Protein AF-A0A369RL83-F1 (afdb_monomer)

Nearest PDB structures (foldseek):
  8auc-assembly3_A  TM=1.667E-01  e=6.522E+00  Corynebacterium glutamicum ATCC 13032

Radius of gyration: 31.81 Å; Cα contacts (8 Å, |Δi|>4): 328; chains: 1; bounding box: 72×75×107 Å

Foldseek 3Di:
DDDDDDPPDPDPPVVVVVVVVVVVVVVVVLVVVVVVLVVLVVLLVVLVVLVVQLVVLVVQLVVLVVVLVVLVVVVVVDPDDDPVSVVSNVVSVVSNVVSVVSNVVSVVVSVVSQVVCVVVVHHSVVSVVLVVVLVVVLVVVLVVLVVVLVVVVVPDDPPPCPPVVVPVVPPVDPDDRPPPNVSVLVVLLVVLLVLLVVLADDDPVVCRSVVVLVLLCVLVSNFVDRSSLLSLLLSLLSNLPNHPVCSSLSSNLLSVLCVVQVHRSNLSSNLLSLLCSLQVNHSVRSNVLSVLLNVLCVVAVAGSSLLSLLCSLQSNLCVQLLHHSSRSSVQSSVLVRVVDGSVRSNVVVSVVSVCLQVVVVDDPVSQVVCVVVVDHNVRSNVVSVVSNVVSPDDDD

Sequence (396 aa):
MSVLSIKIGAVLDGSFNTVIKGSSSQLTRLGENIRKLDSSLKSVSKFKQLGSDVLTSRRSWKGFEDQVKSLAKQMKAIEKPSKTLKAEFDKAKFSATKAKEAYLKKRDALHSFNEEVRKSGRNIKSLVSDQYKLGSSIEVLKGKYGKLGSAIRSHQSFLASKAHFKSQIIETIGLGLTLAAPIKVAVDFESAMADVKKVVRFDSKKDEANKFAQELKKLSREIPLSAAELAQIAASGGQLGIEKEDLLEFTTIVAKMTTAFDMSAEEAGNAIAKISNVYGIKVDGMENVGNIINHLSDNTAAKAKEMVLTLNRIGGNAKQFGLEIDQASSLASAFISLGKQPEKAATAINNFLSKLQTAREQSPEFHDALDEMGTSIEELEQTIKKKSSRGNIAIP

pLDDT: mean 73.98, std 20.2, range [27.97, 96.06]

Secondary structure (DSSP, 8-state):
--------SSSHHHHHHHHHHHHHHHHHHHHHHHHHHHHHHHHHHHHHHHHHHHHHHHHHHHHHHHHHHHHHHHHHH-SS--HHHHHHHHHHHHHHHHHHHHHHHHHHHHHHHHHHHHHTT--HHHHHHHHHHHHHHHHHHHHHHHHHHHHHTSTT-TTSTTTTHHHHHHHT--SS-SSHHHHHHHHHHHHHHHHHHHHS---TTTTHHHHHHHHHHHHTTTSSS-HHHHHHHHHHHHHTT--TTTHHHHHHHHHHHHHHTT--HHHHHHHHHHHHHHHT--HHHHHHHHHHHHHHHHHSS--HHHHHHHHHHHHHHHHHHT--HHHHHHHHHHHHHTT--HHHHHHHHHHHHHHHHTGGGS-HHHHHHHHHTT--HHHHHHHHHHHHHHH-----

Solvent-accessible surface area (backbone atoms only — not comparable to full-atom values): 21462 Å² 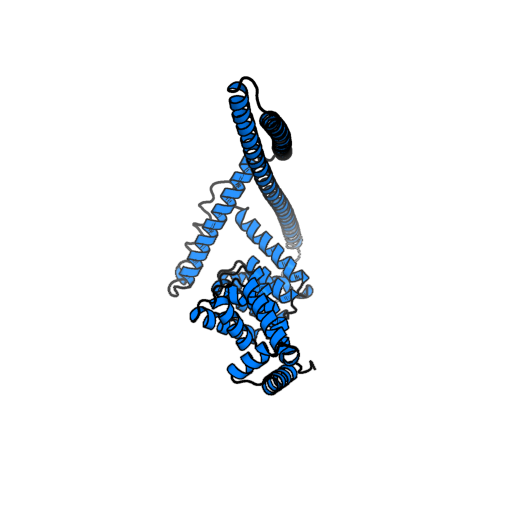total; per-residue (Å²): 137,89,79,90,82,78,91,83,82,83,76,62,69,70,55,49,56,50,52,52,54,50,50,51,53,51,52,51,54,48,54,52,50,50,53,52,48,54,51,46,54,52,51,46,51,54,48,52,51,37,50,49,51,24,55,52,30,45,51,52,17,49,54,29,46,52,50,32,53,52,44,52,52,54,49,72,74,36,98,76,64,51,74,65,61,51,53,51,38,53,51,30,45,52,50,19,52,54,29,42,55,54,20,50,55,36,44,50,51,40,50,52,49,54,50,51,41,42,74,72,77,40,53,70,71,54,51,46,49,52,50,49,53,40,50,51,50,48,49,54,46,50,51,52,50,54,49,46,56,52,50,64,70,55,82,82,67,78,86,74,55,72,71,67,60,69,57,63,71,63,69,79,66,79,83,86,73,91,56,62,55,68,46,51,56,51,50,50,27,52,52,25,44,47,50,24,57,72,45,38,94,60,53,79,93,74,48,41,60,61,52,52,52,50,49,36,52,51,46,34,74,76,43,105,43,53,40,30,43,45,25,36,18,34,21,33,30,22,68,68,66,47,50,79,88,52,32,64,58,43,28,51,53,43,52,52,46,17,65,74,37,76,44,54,41,56,58,33,18,46,39,52,41,49,44,26,60,70,71,70,48,51,68,87,51,46,59,56,54,51,50,54,42,49,54,49,29,77,75,47,79,20,51,42,49,45,39,52,57,15,42,54,68,29,41,65,64,37,40,65,56,34,44,51,75,70,56,44,49,52,54,39,36,55,42,26,47,73,76,36,56,38,70,58,27,24,51,51,49,49,53,50,54,50,48,62,74,42,45,89,80,50,54,70,69,55,52,54,52,34,46,72,72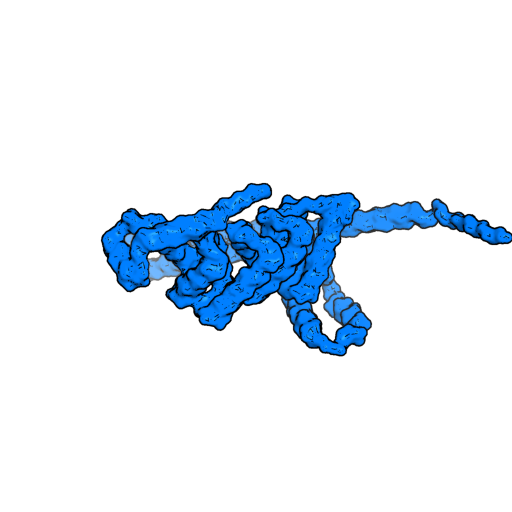,73,42,50,68,69,58,50,49,52,51,38,54,59,33,33,63,66,69,62,70,74,86,129

Structure (mmCIF, N/CA/C/O backbone):
data_AF-A0A369RL83-F1
#
_entry.id   AF-A0A369RL83-F1
#
loop_
_atom_site.group_PDB
_atom_site.id
_atom_site.type_symbol
_atom_site.label_atom_id
_atom_site.label_alt_id
_atom_site.label_comp_id
_atom_site.label_asym_id
_atom_site.label_entity_id
_atom_site.label_seq_id
_atom_site.pdbx_PDB_ins_code
_atom_site.Cartn_x
_atom_site.Cartn_y
_atom_site.Cartn_z
_atom_site.occupancy
_atom_site.B_iso_or_equiv
_atom_site.auth_seq_id
_atom_site.auth_comp_id
_atom_site.auth_asym_id
_atom_site.auth_atom_id
_atom_site.pdbx_PDB_model_num
ATOM 1 N N . MET A 1 1 ? 31.900 8.485 -65.486 1.00 35.78 1 MET A N 1
ATOM 2 C CA . MET A 1 1 ? 31.522 8.076 -64.117 1.00 35.78 1 MET A CA 1
ATOM 3 C C . MET A 1 1 ? 31.038 9.304 -63.366 1.00 35.78 1 MET A C 1
ATOM 5 O O . MET A 1 1 ? 31.722 10.316 -63.387 1.00 35.78 1 MET A O 1
ATOM 9 N N . SER A 1 2 ? 29.823 9.233 -62.825 1.00 37.53 2 SER A N 1
ATOM 10 C CA . SER A 1 2 ? 29.135 10.304 -62.094 1.00 37.53 2 SER A CA 1
ATOM 11 C C . SER A 1 2 ? 29.587 10.335 -60.635 1.00 37.53 2 SER A C 1
ATOM 13 O O . SER A 1 2 ? 29.632 9.277 -60.014 1.00 37.53 2 SER A O 1
ATOM 15 N N . VAL A 1 3 ? 29.849 11.522 -60.078 1.00 32.50 3 VAL A N 1
ATOM 16 C CA . VAL A 1 3 ? 29.743 11.756 -58.630 1.00 32.50 3 VAL A CA 1
ATOM 17 C C . VAL A 1 3 ? 29.111 13.133 -58.410 1.00 32.50 3 VAL A C 1
ATOM 19 O O . VAL A 1 3 ? 29.749 14.166 -58.599 1.00 32.50 3 VAL A O 1
ATOM 22 N N . LEU A 1 4 ? 27.827 13.135 -58.040 1.00 35.44 4 LEU A N 1
ATOM 23 C CA . LEU A 1 4 ? 27.146 14.282 -57.443 1.00 35.44 4 LEU A CA 1
ATOM 24 C C . LEU A 1 4 ? 27.713 14.517 -56.034 1.00 35.44 4 LEU A C 1
ATOM 26 O O . LEU A 1 4 ? 27.542 13.668 -55.161 1.00 35.44 4 LEU A O 1
ATOM 30 N N . SER A 1 5 ? 28.291 15.689 -55.774 1.00 29.77 5 SER A N 1
ATOM 31 C CA . SER A 1 5 ? 28.464 16.223 -54.417 1.00 29.77 5 SER A CA 1
ATOM 32 C C . SER A 1 5 ? 27.497 17.395 -54.221 1.00 29.77 5 SER A C 1
ATOM 34 O O . SER A 1 5 ? 27.667 18.499 -54.737 1.00 29.77 5 SER A O 1
ATOM 36 N N . ILE A 1 6 ? 26.396 17.110 -53.524 1.00 35.88 6 ILE A N 1
ATOM 37 C CA . ILE A 1 6 ? 25.285 18.033 -53.287 1.00 35.88 6 ILE A CA 1
ATOM 38 C C . ILE A 1 6 ? 25.663 19.018 -52.172 1.00 35.88 6 ILE A C 1
ATOM 40 O O . ILE A 1 6 ? 26.000 18.624 -51.057 1.00 35.88 6 ILE A O 1
ATOM 44 N N . LYS A 1 7 ? 25.522 20.316 -52.471 1.00 43.34 7 LYS A N 1
ATOM 45 C CA . LYS A 1 7 ? 25.369 21.407 -51.497 1.00 43.34 7 LYS A CA 1
ATOM 46 C C . LYS A 1 7 ? 24.208 21.097 -50.534 1.00 43.34 7 LYS A C 1
ATOM 48 O O . LYS A 1 7 ? 23.056 21.345 -50.873 1.00 43.34 7 LYS A O 1
ATOM 53 N N . ILE A 1 8 ? 24.499 20.624 -49.323 1.00 36.66 8 ILE A N 1
ATOM 54 C CA . ILE A 1 8 ? 23.548 20.586 -48.193 1.00 36.66 8 ILE A CA 1
ATOM 55 C C . ILE A 1 8 ? 24.246 21.207 -46.979 1.00 36.66 8 ILE A C 1
ATOM 57 O O . ILE A 1 8 ? 24.684 20.510 -46.075 1.00 36.66 8 ILE A O 1
ATOM 61 N N . GLY A 1 9 ? 24.439 22.527 -46.998 1.00 33.44 9 GLY A N 1
ATOM 62 C CA . GLY A 1 9 ? 25.179 23.224 -45.936 1.00 33.44 9 GLY A CA 1
ATOM 63 C C . GLY A 1 9 ? 24.526 24.483 -45.367 1.00 33.44 9 GLY A C 1
ATOM 64 O O . GLY A 1 9 ? 25.026 24.999 -44.382 1.00 33.44 9 GLY A O 1
ATOM 65 N N . ALA A 1 10 ? 23.429 24.997 -45.936 1.00 38.62 10 ALA A N 1
ATOM 66 C CA . ALA A 1 10 ? 22.956 26.348 -45.588 1.00 38.62 10 ALA A CA 1
ATOM 67 C C . ALA A 1 10 ? 21.470 26.471 -45.196 1.00 38.62 10 ALA A C 1
ATOM 69 O O . ALA A 1 10 ? 21.009 27.579 -44.954 1.00 38.62 10 ALA A O 1
ATOM 70 N N . VAL A 1 11 ? 20.705 25.374 -45.104 1.00 37.94 11 VAL A N 1
ATOM 71 C CA . VAL A 1 11 ? 19.249 25.440 -44.813 1.00 37.94 11 VAL A CA 1
ATOM 72 C C . VAL A 1 11 ? 18.876 24.870 -43.433 1.00 37.94 11 VAL A C 1
ATOM 74 O O . VAL A 1 11 ? 17.755 25.058 -42.977 1.00 37.94 11 VAL A O 1
ATOM 77 N N . LEU A 1 12 ? 19.804 24.225 -42.716 1.00 35.81 12 LEU A N 1
ATOM 78 C CA . LEU A 1 12 ? 19.483 23.525 -41.462 1.00 35.81 12 LEU A CA 1
ATOM 79 C C . LEU A 1 12 ? 19.714 24.340 -40.179 1.00 35.81 12 LEU A C 1
ATOM 81 O O . LEU A 1 12 ? 19.121 24.012 -39.154 1.00 35.81 12 LEU A O 1
ATOM 85 N N . ASP A 1 13 ? 20.502 25.416 -40.211 1.00 43.56 13 ASP A N 1
ATOM 86 C CA . ASP A 1 13 ? 20.895 26.117 -38.977 1.00 43.56 13 ASP A CA 1
ATOM 87 C C . ASP A 1 13 ? 19.792 27.060 -38.444 1.00 43.56 13 ASP A C 1
ATOM 89 O O . ASP A 1 13 ? 19.527 27.140 -37.243 1.00 43.56 13 ASP A O 1
ATOM 93 N N . GLY A 1 14 ? 19.033 27.701 -39.344 1.00 38.91 14 GLY A N 1
ATOM 94 C CA . GLY A 1 14 ? 17.908 28.569 -38.969 1.00 38.91 14 GLY A CA 1
ATOM 95 C C . GLY A 1 14 ? 16.671 27.806 -38.472 1.00 38.91 14 GLY A C 1
ATOM 96 O O . GLY A 1 14 ? 16.002 28.234 -37.526 1.00 38.91 14 GLY A O 1
ATOM 97 N N . SER A 1 15 ? 16.365 26.649 -39.069 1.00 44.00 15 SER A N 1
ATOM 98 C CA . SER A 1 15 ? 15.184 25.846 -38.722 1.00 44.00 15 SER A CA 1
ATOM 99 C C . SER A 1 15 ? 15.378 25.051 -37.432 1.00 44.00 15 SER A C 1
ATOM 101 O O . SER A 1 15 ? 14.455 24.958 -36.625 1.00 44.00 15 SER A O 1
ATOM 103 N N . PHE A 1 16 ? 16.581 24.527 -37.187 1.00 35.25 16 PHE A N 1
ATOM 104 C CA . PHE A 1 16 ? 16.875 23.723 -36.000 1.00 35.25 16 PHE A CA 1
ATOM 105 C C . PHE A 1 16 ? 16.877 24.568 -34.716 1.00 35.25 16 PHE A C 1
ATOM 107 O O . PHE A 1 16 ? 16.266 24.189 -33.715 1.00 35.25 16 PHE A O 1
ATOM 114 N N . ASN A 1 17 ? 17.450 25.775 -34.764 1.00 37.59 17 ASN A N 1
ATOM 115 C CA . ASN A 1 17 ? 17.477 26.688 -33.618 1.00 37.59 17 ASN A CA 1
ATOM 116 C C . ASN A 1 17 ? 16.077 27.258 -33.283 1.00 37.59 17 ASN A C 1
ATOM 118 O O . ASN A 1 17 ? 15.745 27.490 -32.119 1.00 37.59 17 ASN A O 1
ATOM 122 N N . THR A 1 18 ? 15.210 27.407 -34.292 1.00 40.69 18 THR A N 1
ATOM 123 C CA . THR A 1 18 ? 13.804 27.825 -34.129 1.00 40.69 18 THR A CA 1
ATOM 124 C C . THR A 1 18 ? 12.935 26.704 -33.547 1.00 40.69 18 THR A C 1
ATOM 126 O O . THR A 1 18 ? 12.109 26.956 -32.670 1.00 40.69 18 THR A O 1
ATOM 129 N N . VAL A 1 19 ? 13.164 25.453 -33.956 1.00 38.16 19 VAL A N 1
ATOM 130 C CA . VAL A 1 19 ? 12.480 24.265 -33.417 1.00 38.16 19 VAL A CA 1
ATOM 131 C C . VAL A 1 19 ? 12.905 23.977 -31.970 1.00 38.16 19 VAL A C 1
ATOM 133 O O . VAL A 1 19 ? 12.051 23.669 -31.13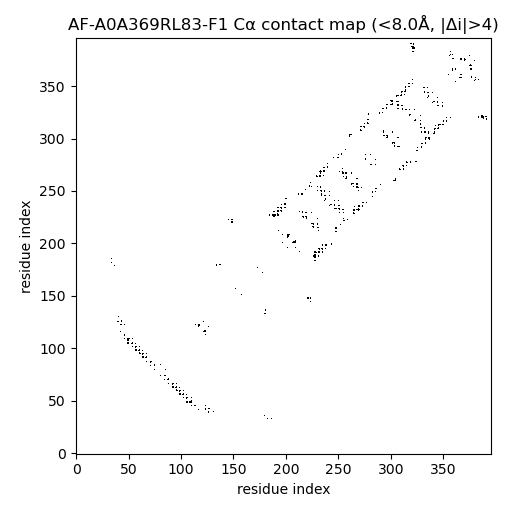5 1.00 38.16 19 VAL A O 1
ATOM 136 N N . ILE A 1 20 ? 14.184 24.162 -31.620 1.00 37.12 20 ILE A N 1
ATOM 137 C CA . ILE A 1 20 ? 14.670 23.993 -30.238 1.00 37.12 20 ILE A CA 1
ATOM 138 C C . ILE A 1 20 ? 14.201 25.131 -29.314 1.00 37.12 20 ILE A C 1
ATOM 140 O O . ILE A 1 20 ? 13.706 24.856 -28.216 1.00 37.12 20 ILE A O 1
ATOM 144 N N . LYS A 1 21 ? 14.249 26.401 -29.748 1.00 42.59 21 LYS A N 1
ATOM 145 C CA . LYS A 1 21 ? 13.663 27.519 -28.977 1.00 42.59 21 LYS A CA 1
ATOM 146 C C . LYS A 1 21 ? 12.140 27.395 -28.840 1.00 42.59 21 LYS A C 1
ATOM 148 O O . LYS A 1 21 ? 11.602 27.647 -27.760 1.00 42.59 21 LYS A O 1
ATOM 153 N N . GLY A 1 22 ? 11.454 26.944 -29.891 1.00 43.69 22 GLY A N 1
ATOM 154 C CA . GLY A 1 22 ? 10.019 26.646 -29.876 1.00 43.69 22 GLY A CA 1
ATOM 155 C C . GLY A 1 22 ? 9.660 25.571 -28.848 1.00 43.69 22 GLY A C 1
ATOM 156 O O . GLY A 1 22 ? 8.784 25.798 -28.013 1.00 43.69 22 GLY A O 1
ATOM 157 N N . SER A 1 23 ? 10.410 24.468 -28.822 1.00 40.44 23 SER A N 1
ATOM 158 C CA . SER A 1 23 ? 10.211 23.352 -27.884 1.00 40.44 23 SER A CA 1
ATOM 159 C C . SER A 1 23 ? 10.499 23.745 -26.427 1.00 40.44 23 SER A C 1
ATOM 161 O O . SER A 1 23 ? 9.725 23.409 -25.533 1.00 40.44 23 SER A O 1
ATOM 163 N N . SER A 1 24 ? 11.550 24.534 -26.170 1.00 40.31 24 SER A N 1
ATOM 164 C CA . SER A 1 24 ? 11.864 25.050 -24.825 1.00 40.31 24 SER A CA 1
ATOM 165 C C . SER A 1 24 ? 10.776 25.994 -24.287 1.00 40.31 24 SER A C 1
ATOM 167 O O . SER A 1 24 ? 10.354 25.889 -23.131 1.00 40.31 24 SER A O 1
ATOM 169 N N . SER A 1 25 ? 10.231 26.866 -25.144 1.00 45.53 25 SER A N 1
ATOM 170 C CA . SER A 1 25 ? 9.123 27.757 -24.769 1.00 45.53 25 SER A CA 1
ATOM 171 C C . SER A 1 25 ? 7.819 26.996 -24.486 1.00 45.53 25 SER A C 1
ATOM 173 O O . SER A 1 25 ? 7.073 27.359 -23.575 1.00 45.53 25 SER A O 1
ATOM 175 N N . GLN A 1 26 ? 7.562 25.902 -25.211 1.00 41.78 26 GLN A N 1
ATOM 176 C CA . GLN A 1 26 ? 6.412 25.023 -24.995 1.00 41.78 26 GLN A CA 1
ATOM 177 C C . GLN A 1 26 ? 6.546 24.210 -23.701 1.00 41.78 26 GLN A C 1
ATOM 179 O O . GLN A 1 26 ? 5.576 24.119 -22.951 1.00 41.78 26 GLN A O 1
ATOM 184 N N . LEU A 1 27 ? 7.740 23.697 -23.390 1.00 39.72 27 LEU A N 1
ATOM 185 C CA . LEU A 1 27 ? 8.032 23.002 -22.129 1.00 39.72 27 LEU A CA 1
ATOM 186 C C . LEU A 1 27 ? 7.967 23.943 -20.918 1.00 39.72 27 LEU A C 1
ATOM 188 O O . LEU A 1 27 ? 7.430 23.576 -19.875 1.00 39.72 27 LEU A O 1
ATOM 192 N N . THR A 1 28 ? 8.439 25.181 -21.066 1.00 48.47 28 THR A N 1
ATOM 193 C CA . THR A 1 28 ? 8.329 26.208 -20.017 1.00 48.47 28 THR A CA 1
ATOM 194 C C . THR A 1 28 ? 6.863 26.552 -19.747 1.00 48.47 28 THR A C 1
ATOM 196 O O . THR A 1 28 ? 6.416 26.505 -18.600 1.00 48.47 28 THR A O 1
ATOM 199 N N . ARG A 1 29 ? 6.070 26.787 -20.804 1.00 47.50 29 ARG A N 1
ATOM 200 C CA . ARG A 1 29 ? 4.615 27.008 -20.698 1.00 47.50 29 ARG A CA 1
ATOM 201 C C . ARG A 1 29 ? 3.888 25.801 -20.098 1.00 47.50 29 ARG A C 1
ATOM 203 O O . ARG A 1 29 ? 2.965 25.973 -19.305 1.00 47.50 29 ARG A O 1
ATOM 210 N N . LEU A 1 30 ? 4.309 24.585 -20.439 1.00 41.41 30 LEU A N 1
ATOM 211 C CA . LEU A 1 30 ? 3.781 23.350 -19.860 1.00 41.41 30 LEU A CA 1
ATOM 212 C C . LEU A 1 30 ? 4.072 23.275 -18.355 1.00 41.41 30 LEU A C 1
ATOM 214 O O . LEU A 1 30 ? 3.148 23.069 -17.571 1.00 41.41 30 LEU A O 1
ATOM 218 N N . GLY A 1 31 ? 5.314 23.530 -17.940 1.00 40.31 31 GLY A N 1
ATOM 219 C CA . GLY A 1 31 ? 5.702 23.570 -16.529 1.00 40.31 31 GLY A CA 1
ATOM 220 C C . GLY A 1 31 ? 4.963 24.651 -15.731 1.00 40.31 31 GLY A C 1
ATOM 221 O O . GLY A 1 31 ? 4.580 24.426 -14.583 1.00 40.31 31 GLY A O 1
ATOM 222 N N . GLU A 1 32 ? 4.707 25.819 -16.321 1.00 53.06 32 GLU A N 1
ATOM 223 C CA . GLU A 1 32 ? 3.869 26.857 -15.705 1.00 53.06 32 GLU A CA 1
ATOM 224 C C . GLU A 1 32 ? 2.411 26.415 -15.543 1.00 53.06 32 GLU A C 1
ATOM 226 O O . GLU A 1 32 ? 1.809 26.640 -14.491 1.00 53.06 32 GLU A O 1
ATOM 231 N N . ASN A 1 33 ? 1.843 25.755 -16.552 1.00 49.44 33 ASN A N 1
ATOM 232 C CA . ASN A 1 33 ? 0.475 25.245 -16.495 1.00 49.44 33 ASN A CA 1
ATOM 233 C C . ASN A 1 33 ? 0.326 24.108 -15.472 1.00 49.44 33 ASN A C 1
ATOM 235 O O . ASN A 1 33 ? -0.674 24.070 -14.755 1.00 49.44 33 ASN A O 1
ATOM 239 N N . ILE A 1 34 ? 1.339 23.248 -15.327 1.00 46.53 34 ILE A N 1
ATOM 240 C CA . ILE A 1 34 ? 1.395 22.207 -14.288 1.00 46.53 34 ILE A CA 1
ATOM 241 C C . ILE A 1 34 ? 1.411 22.839 -12.894 1.00 46.53 34 ILE A C 1
ATOM 243 O O . ILE A 1 34 ? 0.607 22.469 -12.039 1.00 46.53 34 ILE A O 1
ATOM 247 N N . ARG A 1 35 ? 2.259 23.852 -12.670 1.00 57.09 35 ARG A N 1
ATOM 248 C CA . ARG A 1 35 ? 2.299 24.579 -11.388 1.00 57.09 35 ARG A CA 1
ATOM 249 C C . ARG A 1 35 ? 0.969 25.268 -11.073 1.00 57.09 35 ARG A C 1
ATOM 251 O O . ARG A 1 35 ? 0.519 25.247 -9.927 1.00 57.09 35 ARG A O 1
ATOM 258 N N . LYS A 1 36 ? 0.304 25.843 -12.082 1.00 63.50 36 LYS A N 1
ATOM 259 C CA . LYS A 1 36 ? -1.036 26.441 -11.937 1.00 63.50 36 LYS A CA 1
ATOM 260 C C . LYS A 1 36 ? -2.105 25.393 -11.600 1.00 63.50 36 LYS A C 1
ATOM 262 O O . LYS A 1 36 ? -2.986 25.675 -10.782 1.00 63.50 36 LYS A O 1
ATOM 267 N N . LEU A 1 37 ? -2.024 24.195 -12.179 1.00 59.78 37 LEU A N 1
ATOM 268 C CA . LEU A 1 37 ? -2.938 23.086 -11.896 1.00 59.78 37 LEU A CA 1
ATOM 269 C C . LEU A 1 37 ? -2.745 22.530 -10.478 1.00 59.78 37 LEU A C 1
ATOM 271 O O . LEU A 1 37 ? -3.726 22.400 -9.747 1.00 59.78 37 LEU A O 1
ATOM 275 N N . ASP A 1 38 ? -1.503 22.276 -10.060 1.00 58.34 38 ASP A N 1
ATOM 276 C CA . ASP A 1 38 ? -1.177 21.836 -8.695 1.00 58.34 38 ASP A CA 1
ATOM 277 C C . ASP A 1 38 ? -1.657 22.857 -7.649 1.00 58.34 38 ASP A C 1
ATOM 279 O O . ASP A 1 38 ? -2.362 22.513 -6.697 1.00 58.34 38 ASP A O 1
ATOM 283 N N . SER A 1 39 ? -1.381 24.144 -7.887 1.00 71.81 39 SER A N 1
ATOM 284 C CA . SER A 1 39 ? -1.888 25.237 -7.051 1.00 71.81 39 SER A CA 1
ATOM 285 C C . SER A 1 39 ? -3.419 25.227 -6.957 1.00 71.81 39 SER A C 1
ATOM 287 O O . SER A 1 39 ? -3.975 25.366 -5.865 1.00 71.81 39 SER A O 1
ATOM 289 N N . SER A 1 40 ? -4.108 24.995 -8.077 1.00 71.75 40 SER A N 1
ATOM 290 C CA . SER A 1 40 ? -5.572 24.934 -8.132 1.00 71.75 40 SER A CA 1
ATOM 291 C C . SER A 1 40 ? -6.136 23.743 -7.351 1.00 71.75 40 SER A C 1
ATOM 293 O O . SER A 1 40 ? -7.079 23.915 -6.577 1.00 71.75 40 SER A O 1
ATOM 295 N N . LEU A 1 41 ? -5.535 22.554 -7.476 1.00 66.00 41 LEU A N 1
ATOM 296 C CA . LEU A 1 41 ? -5.936 21.359 -6.724 1.00 66.00 41 LEU A CA 1
ATOM 297 C C . LEU A 1 41 ? -5.740 21.544 -5.214 1.00 66.00 41 LEU A C 1
ATOM 299 O O . LEU A 1 41 ? -6.643 21.229 -4.430 1.00 66.00 41 LEU A O 1
ATOM 303 N N . LYS A 1 42 ? -4.606 22.124 -4.804 1.00 75.56 42 LYS A N 1
ATOM 304 C CA . LYS A 1 42 ? -4.336 22.480 -3.403 1.00 75.56 42 LYS A CA 1
ATOM 305 C C . LYS A 1 42 ? -5.349 23.491 -2.873 1.00 75.56 42 LYS A C 1
ATOM 307 O O . LYS A 1 42 ? -5.855 23.319 -1.763 1.00 75.56 42 LYS A O 1
ATOM 312 N N . SER A 1 43 ? -5.703 24.506 -3.669 1.00 80.06 43 SER A N 1
ATOM 313 C CA . SER A 1 43 ? -6.722 25.484 -3.278 1.00 80.06 43 SER A CA 1
ATOM 314 C C . SER A 1 43 ? -8.097 24.846 -3.069 1.00 80.06 43 SER A C 1
ATOM 316 O O . SER A 1 43 ? -8.762 25.145 -2.077 1.00 80.06 43 SER A O 1
ATOM 318 N N . VAL A 1 44 ? -8.513 23.934 -3.953 1.00 78.00 44 VAL A N 1
ATOM 319 C CA . VAL A 1 44 ? -9.800 23.239 -3.809 1.00 78.00 44 VAL A CA 1
ATOM 320 C C . VAL A 1 44 ? -9.807 22.299 -2.601 1.00 78.00 44 VAL A C 1
ATOM 322 O O . VAL A 1 44 ? -10.794 22.266 -1.865 1.00 78.00 44 VAL A O 1
ATOM 325 N N . SER A 1 45 ? -8.714 21.572 -2.355 1.00 73.81 45 SER A N 1
ATOM 326 C CA . SER A 1 45 ? -8.582 20.707 -1.174 1.00 73.81 45 SER A CA 1
ATOM 327 C C . SER A 1 45 ? -8.714 21.507 0.128 1.00 73.81 45 SER A C 1
ATOM 329 O O . SER A 1 45 ? -9.572 21.211 0.964 1.00 73.81 45 SER A O 1
ATOM 331 N N . LYS A 1 46 ? -7.957 22.607 0.248 1.00 82.25 46 LYS A N 1
ATOM 332 C CA . LYS A 1 46 ? -8.014 23.508 1.408 1.00 82.25 46 LYS A CA 1
ATOM 333 C C . LYS A 1 46 ? -9.403 24.132 1.592 1.00 82.25 46 LYS A C 1
ATOM 335 O O . LYS A 1 46 ? -9.884 24.211 2.721 1.00 82.25 46 LYS A O 1
ATOM 340 N N . PHE A 1 47 ? -10.085 24.516 0.506 1.00 85.38 47 PHE A N 1
ATOM 341 C CA . PHE A 1 47 ? -11.470 25.005 0.564 1.00 85.38 47 PHE A CA 1
ATOM 342 C C . PHE A 1 47 ? -12.437 23.952 1.118 1.00 85.38 47 PHE A C 1
ATOM 344 O O . PHE A 1 47 ? -13.224 24.259 2.012 1.00 85.38 47 PHE A O 1
ATOM 351 N N . LYS A 1 48 ? -12.370 22.710 0.617 1.00 79.75 48 LYS A N 1
ATOM 352 C CA . LYS A 1 48 ? -13.222 21.599 1.078 1.00 79.75 48 LYS A CA 1
ATOM 353 C C . LYS A 1 48 ? -12.997 21.301 2.561 1.00 79.75 48 LYS A C 1
ATOM 355 O O . LYS A 1 48 ? -13.968 21.147 3.301 1.00 79.75 48 LYS A O 1
ATOM 360 N N . GLN A 1 49 ? -11.739 21.284 2.999 1.00 81.38 49 GLN A N 1
ATOM 361 C CA . GLN A 1 49 ? -11.382 21.086 4.402 1.00 81.38 49 GLN A CA 1
ATOM 362 C C . GLN A 1 49 ? -11.948 22.202 5.293 1.00 81.38 49 GLN A C 1
ATOM 364 O O . GLN A 1 49 ? -12.672 21.918 6.245 1.00 81.38 49 GLN A O 1
ATOM 369 N N . LEU A 1 50 ? -11.693 23.470 4.953 1.00 80.81 50 LEU A N 1
ATOM 370 C CA . LEU A 1 50 ? -12.211 24.613 5.713 1.00 80.81 50 LEU A CA 1
ATOM 371 C C . LEU A 1 50 ? -13.748 24.645 5.724 1.00 80.81 50 LEU A C 1
ATOM 373 O O . LEU A 1 50 ? -14.348 24.922 6.760 1.00 80.81 50 LEU A O 1
ATOM 377 N N . GLY A 1 51 ? -14.399 24.307 4.608 1.00 82.88 51 GLY A N 1
ATOM 378 C CA . GLY A 1 51 ? -15.853 24.159 4.533 1.00 82.88 51 GLY A CA 1
ATOM 379 C C . GLY A 1 51 ? -16.389 23.079 5.477 1.00 82.88 51 GLY A C 1
ATOM 380 O O . GLY A 1 51 ? -17.348 23.325 6.212 1.00 82.88 51 GLY A O 1
ATOM 381 N N . SER A 1 52 ? -15.746 21.909 5.511 1.00 86.38 52 SER A N 1
ATOM 382 C CA . SER A 1 52 ? -16.097 20.813 6.426 1.00 86.38 52 SER A CA 1
ATOM 383 C C . SER A 1 52 ? -15.939 21.213 7.898 1.00 86.38 52 SER A C 1
ATOM 385 O O . SER A 1 52 ? -16.845 20.985 8.709 1.00 86.38 52 SER A O 1
ATOM 387 N N . ASP A 1 53 ? -14.838 21.887 8.238 1.00 77.75 53 ASP A N 1
ATOM 388 C CA . ASP A 1 53 ? -14.579 22.400 9.587 1.00 77.75 53 ASP A CA 1
ATOM 389 C C . ASP A 1 53 ? -15.651 23.407 10.026 1.00 77.75 53 ASP A C 1
ATOM 391 O O . ASP A 1 53 ? -16.136 23.363 11.162 1.00 77.75 53 ASP A O 1
ATOM 395 N N . VAL A 1 54 ? -16.063 24.305 9.124 1.00 87.31 54 VAL A N 1
ATOM 396 C CA . VAL A 1 54 ? -17.137 25.279 9.370 1.00 87.31 54 VAL A CA 1
ATOM 397 C C . VAL A 1 54 ? -18.469 24.574 9.611 1.00 87.31 54 VAL A C 1
ATOM 399 O O . VAL A 1 54 ? -19.171 24.898 10.568 1.00 87.31 54 VAL A O 1
ATOM 402 N N . LEU A 1 55 ? -18.826 23.587 8.788 1.00 86.31 55 LEU A N 1
ATOM 403 C CA . LEU A 1 55 ? -20.078 22.843 8.952 1.00 86.31 55 LEU A CA 1
ATOM 404 C C . LEU A 1 55 ? -20.104 22.032 10.252 1.00 86.31 55 LEU A C 1
ATOM 406 O O . LEU A 1 55 ? -21.129 21.974 10.934 1.00 86.31 55 LEU A O 1
ATOM 410 N N . THR A 1 56 ? -18.984 21.414 10.614 1.00 84.50 56 THR A N 1
ATOM 411 C CA . THR A 1 56 ? -18.870 20.600 11.830 1.00 84.50 56 THR A CA 1
ATOM 412 C C . THR A 1 56 ? -18.898 21.467 13.087 1.00 84.50 56 THR A C 1
ATOM 414 O O . THR A 1 56 ? -19.684 21.197 13.997 1.00 84.50 56 THR A O 1
ATOM 417 N N . SER A 1 57 ? -18.146 22.569 13.109 1.00 80.25 57 SER A N 1
ATOM 418 C CA . SER A 1 57 ? -18.188 23.536 14.217 1.00 80.25 57 SER A CA 1
ATOM 419 C C . SER A 1 57 ? -19.555 24.215 14.352 1.00 80.25 57 SER A C 1
ATOM 421 O O . SER A 1 57 ? -20.039 24.383 15.470 1.00 80.25 57 SER A O 1
ATOM 423 N N . ARG A 1 58 ? -20.243 24.514 13.239 1.00 90.06 58 ARG A N 1
ATOM 424 C CA . ARG A 1 58 ? -21.620 25.037 13.257 1.00 90.06 58 ARG A CA 1
ATOM 425 C C . ARG A 1 58 ? -22.600 24.056 13.892 1.00 90.06 58 ARG A C 1
ATOM 427 O O . ARG A 1 58 ? -23.438 24.479 14.683 1.00 90.06 58 ARG A O 1
ATOM 434 N N . ARG A 1 59 ? -22.512 22.766 13.544 1.00 87.69 59 ARG A N 1
ATOM 435 C CA . ARG A 1 59 ? -23.351 21.711 14.139 1.00 87.69 59 ARG A CA 1
ATOM 436 C C . ARG A 1 59 ? -23.101 21.581 15.638 1.00 87.69 59 ARG A C 1
ATOM 438 O O . ARG A 1 59 ? -24.059 21.542 16.400 1.00 87.69 59 ARG A O 1
ATOM 445 N N . SER A 1 60 ? -21.834 21.588 16.054 1.00 85.38 60 SER A N 1
ATOM 446 C CA . SER A 1 60 ? -21.465 21.554 17.474 1.00 85.38 60 SER A CA 1
ATOM 447 C C . SER A 1 60 ? -22.024 22.758 18.236 1.00 85.38 60 SER A C 1
ATOM 449 O O . SER A 1 60 ? -22.688 22.582 19.255 1.00 85.38 60 SER A O 1
ATOM 451 N N . TRP A 1 61 ? -21.838 23.972 17.705 1.00 90.25 61 TRP A N 1
ATOM 452 C CA . TRP A 1 61 ? -22.391 25.184 18.306 1.00 90.25 61 TRP A CA 1
ATOM 453 C C . TRP A 1 61 ? -23.917 25.119 18.426 1.00 90.25 61 TRP A C 1
ATOM 455 O O . TRP A 1 61 ? -24.436 25.366 19.511 1.00 90.25 61 TRP A O 1
ATOM 465 N N . LYS A 1 62 ? -24.625 24.723 17.360 1.00 90.50 62 LYS A N 1
ATOM 466 C CA . LYS A 1 62 ? -26.085 24.547 17.388 1.00 90.50 62 LYS A CA 1
ATOM 467 C C . LYS A 1 62 ? -26.533 23.547 18.455 1.00 90.50 62 LYS A C 1
ATOM 469 O O . LYS A 1 62 ? -27.461 23.847 19.192 1.00 90.50 62 LYS A O 1
ATOM 474 N N . GLY A 1 63 ? -25.836 22.418 18.594 1.00 87.31 63 GLY A N 1
ATOM 475 C CA . GLY A 1 63 ? -26.136 21.433 19.635 1.00 87.31 63 GLY A CA 1
ATOM 476 C C . GLY A 1 63 ? -26.056 22.020 21.048 1.00 87.31 63 GLY A C 1
ATOM 477 O O . GLY A 1 63 ? -26.981 21.849 21.840 1.00 87.31 63 GLY A O 1
ATOM 478 N N . PHE A 1 64 ? -24.997 22.774 21.357 1.00 85.88 64 PHE A N 1
ATOM 479 C CA . PHE A 1 64 ? -24.882 23.461 22.650 1.00 85.88 64 PHE A CA 1
ATOM 480 C C . PHE A 1 64 ? -25.906 24.592 22.812 1.00 85.88 64 PHE A C 1
ATOM 482 O O . PHE A 1 64 ? -26.432 24.799 23.902 1.00 85.88 64 PHE A O 1
ATOM 489 N N . GLU A 1 65 ? -26.218 25.322 21.741 1.00 88.25 65 GLU A N 1
ATOM 490 C CA . GLU A 1 65 ? -27.244 26.367 21.754 1.00 88.25 65 GLU A CA 1
ATOM 491 C C . GLU A 1 65 ? -28.631 25.791 22.085 1.00 88.25 65 GLU A C 1
ATOM 493 O O . GLU A 1 65 ? -29.372 26.367 22.884 1.00 88.25 65 GLU A O 1
ATOM 498 N N . ASP A 1 66 ? -28.966 24.632 21.522 1.00 89.38 66 ASP A N 1
ATOM 499 C CA . ASP A 1 66 ? -30.230 23.944 21.778 1.00 89.38 66 ASP A CA 1
ATOM 500 C C . ASP A 1 66 ? -30.292 23.390 23.212 1.00 89.38 66 ASP A C 1
ATOM 502 O O . ASP A 1 66 ? -31.333 23.494 23.866 1.00 89.38 66 ASP A O 1
ATOM 506 N N . GLN A 1 67 ? -29.168 22.909 23.759 1.00 87.44 67 GLN A N 1
ATOM 507 C CA . GLN A 1 67 ? -29.062 22.548 25.181 1.00 87.44 67 GLN A CA 1
ATOM 508 C C . GLN A 1 67 ? -29.314 23.752 26.096 1.00 87.44 67 GLN A C 1
ATOM 510 O O . GLN A 1 67 ? -30.094 23.650 27.043 1.00 87.44 67 GLN A O 1
ATOM 515 N N . VAL A 1 68 ? -28.718 24.909 25.789 1.00 91.25 68 VAL A N 1
ATOM 516 C CA . VAL A 1 68 ? -28.953 26.154 26.538 1.00 91.25 68 VAL A CA 1
ATOM 517 C C . VAL A 1 68 ? -30.427 26.553 26.481 1.00 91.25 68 VAL A C 1
ATOM 519 O O . VAL A 1 68 ? -30.999 26.899 27.513 1.00 91.25 68 VAL A O 1
ATOM 522 N N . LYS A 1 69 ? -31.073 26.471 25.310 1.00 91.56 69 LYS A N 1
ATOM 523 C CA . LYS A 1 69 ? -32.511 26.768 25.161 1.00 91.56 69 LYS A CA 1
ATOM 524 C C . LYS A 1 69 ? -33.382 25.814 25.979 1.00 91.56 69 LYS A C 1
ATOM 526 O O . LYS A 1 69 ? -34.327 26.264 26.629 1.00 91.56 69 LYS A O 1
ATOM 531 N N . SER A 1 70 ? -33.060 24.521 25.967 1.00 91.31 70 SER A N 1
ATOM 532 C CA . SER A 1 70 ? -33.776 23.501 26.739 1.00 91.31 70 SER A CA 1
ATOM 533 C C . SER A 1 70 ? -33.663 23.754 28.245 1.00 91.31 70 SER A C 1
ATOM 535 O O . SER A 1 70 ? -34.679 23.861 28.934 1.00 91.31 70 SER A O 1
ATOM 537 N N . LEU A 1 71 ? -32.443 23.960 28.747 1.00 91.25 71 LEU A N 1
ATOM 538 C CA . LEU A 1 71 ? -32.193 24.243 30.162 1.00 91.25 71 LEU A CA 1
ATOM 539 C C . LEU A 1 71 ? -32.806 25.584 30.593 1.00 91.25 71 LEU A C 1
ATOM 541 O O . LEU A 1 71 ? -33.414 25.658 31.657 1.00 91.25 71 LEU A O 1
ATOM 545 N N . ALA A 1 72 ? -32.764 26.618 29.745 1.00 89.56 72 ALA A N 1
ATOM 546 C CA . ALA A 1 72 ? -33.453 27.886 30.005 1.00 89.56 72 ALA A CA 1
ATOM 547 C C . ALA A 1 72 ? -34.970 27.699 30.165 1.00 89.56 72 ALA A C 1
ATOM 549 O O . ALA A 1 72 ? -35.585 28.333 31.024 1.00 89.56 72 ALA A O 1
ATOM 550 N N . LYS A 1 73 ? -35.586 26.832 29.349 1.00 92.25 73 LYS A N 1
ATOM 551 C CA . LYS A 1 73 ? -37.016 26.512 29.451 1.00 92.25 73 LYS A CA 1
ATOM 552 C C . LYS A 1 73 ? -37.331 25.796 30.767 1.00 92.25 73 LYS A C 1
ATOM 554 O O . LYS A 1 73 ? -38.304 26.160 31.420 1.00 92.25 73 LYS A O 1
ATOM 559 N N . GLN A 1 74 ? -36.496 24.841 31.180 1.00 88.69 74 GLN A N 1
ATOM 560 C CA . GLN A 1 74 ? -36.642 24.143 32.464 1.00 88.69 74 GLN A CA 1
ATOM 561 C C . GLN A 1 74 ? -36.477 25.097 33.655 1.00 88.69 74 GLN A C 1
ATOM 563 O O . GLN A 1 74 ? -37.284 25.071 34.578 1.00 88.69 74 GLN A O 1
ATOM 568 N N . MET A 1 75 ? -35.494 26.001 33.604 1.00 84.44 75 MET A N 1
ATOM 569 C CA . MET A 1 75 ? -35.288 27.017 34.641 1.00 84.44 75 MET A CA 1
ATOM 570 C C . MET A 1 75 ? -36.464 27.989 34.767 1.00 84.44 75 MET A C 1
ATOM 572 O O . MET A 1 75 ? -36.761 28.422 35.873 1.00 84.44 75 MET A O 1
ATOM 576 N N . LYS A 1 76 ? -37.139 28.331 33.660 1.00 86.81 76 LYS A N 1
ATOM 577 C CA . LYS A 1 76 ? -38.343 29.182 33.683 1.00 86.81 76 LYS A CA 1
ATOM 578 C C . LYS A 1 76 ? -39.581 28.474 34.236 1.00 86.81 76 LYS A C 1
ATOM 580 O O . LYS A 1 76 ? -40.482 29.150 34.713 1.00 86.81 76 LYS A O 1
ATOM 585 N N . ALA A 1 77 ? -39.644 27.147 34.144 1.00 86.25 77 ALA A N 1
ATOM 586 C CA . ALA A 1 77 ? -40.784 26.358 34.609 1.00 86.25 77 ALA A CA 1
ATOM 587 C C . ALA A 1 77 ? -40.758 26.077 36.125 1.00 86.25 77 ALA A C 1
ATOM 589 O O . ALA A 1 77 ? -41.745 25.588 36.663 1.00 86.25 77 ALA A O 1
ATOM 590 N N . ILE A 1 78 ? -39.643 26.362 36.809 1.00 85.31 78 ILE A N 1
ATOM 591 C CA . ILE A 1 78 ? -39.430 26.049 38.227 1.00 85.31 78 ILE A CA 1
ATOM 592 C C . ILE A 1 78 ? -39.167 27.348 38.997 1.00 85.31 78 ILE A C 1
ATOM 594 O O . ILE A 1 78 ? -38.196 28.048 38.723 1.00 85.31 78 ILE A O 1
ATOM 598 N N . GLU A 1 79 ? -39.988 27.640 40.007 1.00 77.00 79 GLU A N 1
ATOM 599 C CA . GLU A 1 79 ? -39.938 28.892 40.783 1.00 77.00 79 GLU A CA 1
ATOM 600 C C . GLU A 1 79 ? -38.614 29.073 41.562 1.00 77.00 79 GLU A C 1
ATOM 602 O O . GLU A 1 79 ? -38.099 30.184 41.696 1.00 77.00 79 GLU A O 1
ATOM 607 N N . LYS A 1 80 ? -38.002 27.969 42.024 1.00 85.00 80 LYS A N 1
ATOM 608 C CA . LYS A 1 80 ? -36.662 27.934 42.644 1.00 85.00 80 LYS A CA 1
ATOM 609 C C . LYS A 1 80 ? -35.789 26.832 42.020 1.00 85.00 80 LYS A C 1
ATOM 611 O O . LYS A 1 80 ? -35.768 25.712 42.529 1.00 85.00 80 LYS A O 1
ATOM 616 N N . PRO A 1 81 ? -35.041 27.121 40.937 1.00 82.81 81 PRO A N 1
ATOM 617 C CA . PRO A 1 81 ? -34.159 26.144 40.298 1.00 82.81 81 PRO A CA 1
ATOM 618 C C . PRO A 1 81 ? -33.080 25.623 41.257 1.00 82.81 81 PRO A C 1
ATOM 620 O O . PRO A 1 81 ? -32.466 26.408 41.991 1.00 82.81 81 PRO A O 1
ATOM 623 N N . SER A 1 82 ? -32.813 24.314 41.215 1.00 89.62 82 SER A N 1
ATOM 624 C CA . SER A 1 82 ? -31.779 23.674 42.036 1.00 89.62 82 SER A CA 1
ATOM 625 C C . SER A 1 82 ? -30.376 24.211 41.713 1.00 89.62 82 SER A C 1
ATOM 627 O O . SER A 1 82 ? -30.114 24.704 40.611 1.00 89.62 82 SER A O 1
ATOM 629 N N . LYS A 1 83 ? -29.440 24.109 42.670 1.00 90.56 83 LYS A N 1
ATOM 630 C CA . LYS A 1 83 ? -28.031 24.498 42.454 1.00 90.56 83 LYS A CA 1
ATOM 631 C C . LYS A 1 83 ? -27.404 23.729 41.283 1.00 90.56 83 LYS A C 1
ATOM 633 O O . LYS A 1 83 ? -26.673 24.320 40.496 1.00 90.56 83 LYS A O 1
ATOM 638 N N . THR A 1 84 ? -27.743 22.449 41.140 1.00 88.31 84 THR A N 1
ATOM 639 C CA . THR A 1 84 ? -27.274 21.585 40.049 1.00 88.31 84 THR A CA 1
ATOM 640 C C . THR A 1 84 ? -27.770 22.071 38.689 1.00 88.31 84 THR A C 1
ATOM 642 O O . THR A 1 84 ? -26.961 22.245 37.784 1.00 88.31 84 THR A O 1
ATOM 645 N N . LEU A 1 85 ? -29.063 22.398 38.561 1.00 87.75 85 LEU A N 1
ATOM 646 C CA . LEU A 1 85 ? -29.639 22.877 37.298 1.00 87.75 85 LEU A CA 1
ATOM 647 C C . LEU A 1 85 ? -29.029 24.218 36.856 1.00 87.75 85 LEU A C 1
ATOM 649 O O . LEU A 1 85 ? -28.773 24.427 35.672 1.00 87.75 85 LEU A O 1
ATOM 653 N N . LYS A 1 86 ? -28.743 25.117 37.809 1.00 89.00 86 LYS A N 1
ATOM 654 C CA . LYS A 1 86 ? -28.021 26.372 37.527 1.00 89.00 86 LYS A CA 1
ATOM 655 C C . LYS A 1 86 ? -26.602 26.104 37.016 1.00 89.00 86 LYS A C 1
ATOM 657 O O . LYS A 1 86 ? -26.215 26.663 35.995 1.00 89.00 86 LYS A O 1
ATOM 662 N N . ALA A 1 87 ? -25.859 25.209 37.670 1.00 92.38 87 ALA A N 1
ATOM 663 C CA . ALA A 1 87 ? -24.501 24.855 37.256 1.00 92.38 87 ALA A CA 1
ATOM 664 C C . ALA A 1 87 ? -24.457 24.201 35.861 1.00 92.38 87 ALA A C 1
ATOM 666 O O . ALA A 1 87 ? -23.571 24.503 35.058 1.00 92.38 87 ALA A O 1
ATOM 667 N N . GLU A 1 88 ? -25.423 23.336 35.542 1.00 89.69 88 GLU A N 1
ATOM 668 C CA . GLU A 1 88 ? -25.559 22.731 34.212 1.00 89.69 88 GLU A CA 1
ATOM 669 C C . GLU A 1 88 ? -25.879 23.771 33.136 1.00 89.69 88 GLU A C 1
ATOM 671 O O . GLU A 1 88 ? -25.271 23.751 32.062 1.00 89.69 88 GLU A O 1
ATOM 676 N N . PHE A 1 89 ? -26.773 24.718 33.432 1.00 91.81 89 PHE A N 1
ATOM 677 C CA . PHE A 1 89 ? -27.087 25.827 32.535 1.00 91.81 89 PHE A CA 1
ATOM 678 C C . PHE A 1 89 ? -25.870 26.719 32.266 1.00 91.81 89 PHE A C 1
ATOM 680 O O . PHE A 1 89 ? -25.569 27.012 31.105 1.00 91.81 89 PHE A O 1
ATOM 687 N N . ASP A 1 90 ? -25.129 27.102 33.308 1.00 91.62 90 ASP A N 1
ATOM 688 C CA . ASP A 1 90 ? -23.929 27.933 33.172 1.00 91.62 90 ASP A CA 1
ATOM 689 C C . ASP A 1 90 ? -22.835 27.216 32.367 1.00 91.62 90 ASP A C 1
ATOM 691 O O . ASP A 1 90 ? -22.228 27.805 31.464 1.00 91.62 90 ASP A O 1
ATOM 695 N N . LYS A 1 91 ? -22.640 25.913 32.606 1.00 91.06 91 LYS A N 1
ATOM 696 C CA . LYS A 1 91 ? -21.716 25.073 31.829 1.00 91.06 91 LYS A CA 1
ATOM 697 C C . LYS A 1 91 ? -22.137 24.958 30.362 1.00 91.06 91 LYS A C 1
ATOM 699 O O . LYS A 1 91 ? -21.284 25.058 29.472 1.00 91.06 91 LYS A O 1
ATOM 704 N N . ALA A 1 92 ? -23.429 24.767 30.091 1.00 90.00 92 ALA A N 1
ATOM 705 C CA . ALA A 1 92 ? -23.962 24.711 28.732 1.00 90.00 92 ALA A CA 1
ATOM 706 C C . ALA A 1 92 ? -23.783 26.057 28.012 1.00 90.00 92 ALA A C 1
ATOM 708 O O . ALA A 1 92 ? -23.335 26.087 26.865 1.00 90.00 92 ALA A O 1
ATOM 709 N N . LYS A 1 93 ? -24.036 27.177 28.702 1.00 91.81 93 LYS A N 1
ATOM 710 C CA . LYS A 1 93 ? -23.847 28.536 28.173 1.00 91.81 93 LYS A CA 1
ATOM 711 C C . LYS A 1 93 ? -22.384 28.812 27.838 1.00 91.81 93 LYS A C 1
ATOM 713 O O . LYS A 1 93 ? -22.089 29.292 26.744 1.00 91.81 93 LYS A O 1
ATOM 718 N N . PHE A 1 94 ? -21.467 28.463 28.738 1.00 91.06 94 PHE A N 1
ATOM 719 C CA . PHE A 1 94 ? -20.030 28.579 28.491 1.00 91.06 94 PHE A CA 1
ATOM 720 C C . PHE A 1 94 ? -19.590 27.740 27.281 1.00 91.06 94 PHE A C 1
ATOM 722 O O . PHE A 1 94 ? -18.894 28.235 26.392 1.00 91.06 94 PHE A O 1
ATOM 729 N N . SER A 1 95 ? -20.057 26.491 27.202 1.00 89.00 95 SER A N 1
ATOM 730 C CA . SER A 1 95 ? -19.751 25.582 26.089 1.00 89.00 95 SER A CA 1
ATOM 731 C C . SER A 1 95 ? -20.300 26.101 24.755 1.00 89.00 95 SER A C 1
ATOM 733 O O . SER A 1 95 ? -19.589 26.071 23.749 1.00 89.00 95 SER A O 1
ATOM 735 N N . ALA A 1 96 ? -21.516 26.657 24.749 1.00 88.88 96 ALA A N 1
ATOM 736 C CA . ALA A 1 96 ? -22.123 27.275 23.572 1.00 88.88 96 ALA A CA 1
ATOM 737 C C . ALA A 1 96 ? -21.329 28.496 23.085 1.00 88.88 96 ALA A C 1
ATOM 739 O O . ALA A 1 96 ? -21.086 28.620 21.884 1.00 88.88 96 ALA A O 1
ATOM 740 N N . THR A 1 97 ? -20.878 29.366 23.994 1.00 92.69 97 THR A N 1
ATOM 741 C CA . THR A 1 97 ? -20.037 30.526 23.652 1.00 92.69 97 THR A CA 1
ATOM 742 C C . THR A 1 97 ? -18.707 30.085 23.047 1.00 92.69 97 THR A C 1
ATOM 744 O O . THR A 1 97 ? -18.354 30.531 21.955 1.00 92.69 97 THR A O 1
ATOM 747 N N . LYS A 1 98 ? -18.011 29.134 23.681 1.00 92.56 98 LYS A N 1
ATOM 748 C CA . LYS A 1 98 ? -16.738 28.604 23.170 1.00 92.56 98 LYS A CA 1
ATOM 749 C C . LYS A 1 98 ? -16.898 27.942 21.796 1.00 92.56 98 LYS A C 1
ATOM 751 O O . LYS A 1 98 ? -16.081 28.156 20.900 1.00 92.56 98 LYS A O 1
ATOM 756 N N . ALA A 1 99 ? -17.965 27.166 21.602 1.00 85.06 99 ALA A N 1
ATOM 757 C CA . ALA A 1 99 ? -18.269 26.542 20.315 1.00 85.06 99 ALA A CA 1
ATOM 758 C C . ALA A 1 99 ? -18.608 27.583 19.233 1.00 85.06 99 ALA A C 1
ATOM 760 O O . ALA A 1 99 ? -18.177 27.440 18.086 1.00 85.06 99 ALA A O 1
ATOM 761 N N . LYS A 1 100 ? -19.316 28.661 19.595 1.00 93.06 100 LYS A N 1
ATOM 762 C CA . LYS A 1 100 ? -19.607 29.788 18.699 1.00 93.06 100 LYS A CA 1
ATOM 763 C C . LYS A 1 100 ? -18.333 30.501 18.258 1.00 93.06 100 LYS A C 1
ATOM 765 O O . LYS A 1 100 ? -18.166 30.751 17.068 1.00 93.06 100 LYS A O 1
ATOM 770 N N . GLU A 1 101 ? -17.425 30.800 19.184 1.00 92.50 101 GLU A N 1
ATOM 771 C CA . GLU A 1 101 ? -16.130 31.415 18.870 1.00 92.50 101 GLU A CA 1
ATOM 772 C C . GLU A 1 101 ? -15.297 30.540 17.928 1.00 92.50 101 GLU A C 1
ATOM 774 O O . GLU A 1 101 ? -14.731 31.039 16.954 1.00 92.50 101 GLU A O 1
ATOM 779 N N . ALA A 1 102 ? -15.257 29.227 18.174 1.00 87.56 102 ALA A N 1
ATOM 780 C CA . ALA A 1 102 ? -14.570 28.281 17.300 1.00 87.56 102 ALA A CA 1
ATOM 781 C C . ALA A 1 102 ? -15.178 28.257 15.886 1.00 87.56 102 ALA A C 1
ATOM 783 O O . ALA A 1 102 ? -14.442 28.308 14.898 1.00 87.56 102 ALA A O 1
ATOM 784 N N . TYR A 1 103 ? -16.512 28.239 15.783 1.00 89.38 103 TYR A N 1
ATOM 785 C CA . TYR A 1 103 ? -17.219 28.342 14.506 1.00 89.38 103 TYR A CA 1
ATOM 786 C C . TYR A 1 103 ? -16.898 29.649 13.770 1.00 89.38 103 TYR A C 1
ATOM 788 O O . TYR A 1 103 ? -16.578 29.610 12.581 1.00 89.38 103 TYR A O 1
ATOM 796 N N . LEU A 1 104 ? -16.932 30.793 14.461 1.00 92.88 104 LEU A N 1
ATOM 797 C CA . LEU A 1 104 ? -16.628 32.096 13.863 1.00 92.88 104 LEU A CA 1
ATOM 798 C C . LEU A 1 104 ? -15.191 32.144 13.333 1.00 92.88 104 LEU A C 1
ATOM 800 O O . LEU A 1 104 ? -14.995 32.482 12.170 1.00 92.88 104 LEU A O 1
ATOM 804 N N . LYS A 1 105 ? -14.208 31.681 14.115 1.00 92.56 105 LYS A N 1
ATOM 805 C CA . LYS A 1 105 ? -12.807 31.586 13.667 1.00 92.56 105 LYS A CA 1
ATOM 806 C C . LYS A 1 105 ? -12.662 30.741 12.398 1.00 92.56 105 LYS A C 1
ATOM 808 O O . LYS A 1 105 ? -11.966 31.140 11.466 1.00 92.56 105 LYS A O 1
ATOM 813 N N . LYS A 1 106 ? -13.329 29.583 12.329 1.00 87.38 106 LYS A N 1
ATOM 814 C CA . LYS A 1 106 ? -13.292 28.712 11.140 1.00 87.38 106 LYS A CA 1
ATOM 815 C C . LYS A 1 106 ? -13.997 29.346 9.940 1.00 87.38 106 LYS A C 1
ATOM 817 O O . LYS A 1 106 ? -13.495 29.249 8.820 1.00 87.38 106 LYS A O 1
ATOM 822 N N . ARG A 1 107 ? -15.125 30.025 10.165 1.00 92.44 107 ARG A N 1
ATOM 823 C CA . ARG A 1 107 ? -15.864 30.758 9.128 1.00 92.44 107 ARG A CA 1
ATOM 824 C C . ARG A 1 107 ? -15.008 31.878 8.542 1.00 92.44 107 ARG A C 1
ATOM 826 O O . ARG A 1 107 ? -14.940 32.012 7.324 1.00 92.44 107 ARG A O 1
ATOM 833 N N . ASP A 1 108 ? -14.335 32.639 9.394 1.00 92.31 108 ASP A N 1
ATOM 834 C CA . ASP A 1 108 ? -13.509 33.774 8.982 1.00 92.31 108 ASP A CA 1
ATOM 835 C C . ASP A 1 108 ? -12.240 33.303 8.260 1.00 92.31 108 ASP A C 1
ATOM 837 O O . ASP A 1 108 ? -11.828 33.922 7.279 1.00 92.31 108 ASP A O 1
ATOM 841 N N . ALA A 1 109 ? -11.678 32.154 8.655 1.00 91.00 109 ALA A N 1
ATOM 842 C CA . ALA A 1 109 ? -10.594 31.498 7.925 1.00 91.00 109 ALA A CA 1
ATOM 843 C C . ALA A 1 109 ? -11.031 31.046 6.520 1.00 91.00 109 ALA A C 1
ATOM 845 O O . ALA A 1 109 ? -10.314 31.287 5.549 1.00 91.00 109 ALA A O 1
ATOM 846 N N . LEU A 1 110 ? -12.219 30.439 6.387 1.00 90.12 110 LEU A N 1
ATOM 847 C CA . LEU A 1 110 ? -12.786 30.067 5.085 1.00 90.12 110 LEU A CA 1
ATOM 848 C C . LEU A 1 110 ? -13.040 31.299 4.207 1.00 90.12 110 LEU A C 1
ATOM 850 O O . LEU A 1 110 ? -12.707 31.285 3.023 1.00 90.12 110 LEU A O 1
ATOM 854 N N . HIS A 1 111 ? -13.595 32.365 4.785 1.00 91.44 111 HIS A N 1
ATOM 855 C CA . HIS A 1 111 ? -13.846 33.618 4.076 1.00 91.44 111 HIS A CA 1
ATOM 856 C C . HIS A 1 111 ? -12.542 34.272 3.608 1.00 91.44 111 HIS A C 1
ATOM 858 O O . HIS A 1 111 ? -12.406 34.609 2.435 1.00 91.44 111 HIS A O 1
ATOM 864 N N . SER A 1 112 ? -11.561 34.400 4.502 1.00 92.56 112 SER A N 1
ATOM 865 C CA . SER A 1 112 ? -10.244 34.966 4.186 1.00 92.56 112 SER A CA 1
ATOM 866 C C . SER A 1 112 ? -9.552 34.178 3.082 1.00 92.56 112 SER A C 1
ATOM 868 O O . SER A 1 112 ? -9.035 34.766 2.137 1.00 92.56 112 SER A O 1
ATOM 870 N N . PHE A 1 113 ? -9.616 32.847 3.147 1.00 89.88 113 PHE A N 1
ATOM 871 C CA . PHE A 1 113 ? -9.067 31.986 2.108 1.00 89.88 113 PHE A CA 1
ATOM 872 C C . PHE A 1 113 ? -9.788 32.160 0.763 1.00 89.88 113 PHE A C 1
ATOM 874 O O . PHE A 1 113 ? -9.142 32.240 -0.280 1.00 89.88 113 PHE A O 1
ATOM 881 N N . ASN A 1 114 ? -11.119 32.263 0.768 1.00 85.31 114 ASN A N 1
ATOM 882 C CA . ASN A 1 114 ? -11.887 32.527 -0.448 1.00 85.31 114 ASN A CA 1
ATOM 883 C C . ASN A 1 114 ? -11.508 33.878 -1.081 1.00 85.31 114 ASN A C 1
ATOM 885 O O . ASN A 1 114 ? -11.336 33.965 -2.297 1.00 85.31 114 ASN A O 1
ATOM 889 N N . GLU A 1 115 ? -11.314 34.910 -0.261 1.00 90.06 115 GLU A N 1
ATOM 890 C CA . GLU A 1 115 ? -10.853 36.223 -0.717 1.00 90.06 115 GLU A CA 1
ATOM 891 C C . GLU A 1 115 ? -9.418 36.195 -1.248 1.00 90.06 115 GLU A C 1
ATOM 893 O O . GLU A 1 115 ? -9.118 36.846 -2.245 1.00 90.06 115 GLU A O 1
ATOM 898 N N . GLU A 1 116 ? -8.531 35.419 -0.632 1.00 89.25 116 GLU A N 1
ATOM 899 C CA . GLU A 1 116 ? -7.150 35.233 -1.085 1.00 89.25 116 GLU A CA 1
ATOM 900 C C . GLU A 1 116 ? -7.101 34.548 -2.463 1.00 89.25 116 GLU A C 1
ATOM 902 O O . GLU A 1 116 ? -6.427 35.021 -3.383 1.00 89.25 116 GLU A O 1
ATOM 907 N N . VAL A 1 117 ? -7.911 33.500 -2.654 1.00 83.19 117 VAL A N 1
ATOM 908 C CA . VAL A 1 117 ? -8.091 32.847 -3.960 1.00 83.19 117 VAL A CA 1
ATOM 909 C C . VAL A 1 117 ? -8.653 33.841 -4.982 1.00 83.19 117 VAL A C 1
ATOM 911 O O . VAL A 1 117 ? -8.121 33.931 -6.091 1.00 83.19 117 VAL A O 1
ATOM 914 N N . ARG A 1 118 ? -9.647 34.654 -4.603 1.00 87.38 118 ARG A N 1
ATOM 915 C CA . ARG A 1 118 ? -10.223 35.694 -5.470 1.00 87.38 118 ARG A CA 1
ATOM 916 C C . ARG A 1 118 ? -9.197 36.752 -5.882 1.00 87.38 118 ARG A C 1
ATOM 918 O O . ARG A 1 118 ? -9.111 37.087 -7.062 1.00 87.38 118 ARG A O 1
ATOM 925 N N . LYS A 1 119 ? -8.388 37.246 -4.940 1.00 88.31 119 LYS A N 1
ATOM 926 C CA . LYS A 1 119 ? -7.306 38.219 -5.190 1.00 88.31 119 LYS A CA 1
ATOM 927 C C . LYS A 1 119 ? -6.228 37.669 -6.121 1.00 88.31 119 LYS A C 1
ATOM 929 O O . LYS A 1 119 ? -5.650 38.428 -6.888 1.00 88.31 119 LYS A O 1
ATOM 934 N N . SER A 1 120 ? -6.011 36.355 -6.120 1.00 82.12 120 SER A N 1
ATOM 935 C CA . SER A 1 120 ? -5.109 35.687 -7.067 1.00 82.12 120 SER A CA 1
ATOM 936 C C . SER A 1 120 ? -5.668 35.559 -8.499 1.00 82.12 120 SER A C 1
ATOM 938 O O . SER A 1 120 ? -5.091 34.845 -9.321 1.00 82.12 120 SER A O 1
ATOM 940 N N . GLY A 1 121 ? -6.801 36.211 -8.795 1.00 82.81 121 GLY A N 1
ATOM 941 C CA . GLY A 1 121 ? -7.470 36.182 -10.099 1.00 82.81 121 GLY A CA 1
ATOM 942 C C . GLY A 1 121 ? -8.236 34.887 -10.378 1.00 82.81 121 GLY A C 1
ATOM 943 O O . GLY A 1 121 ? -8.625 34.638 -11.516 1.00 82.81 121 GLY A O 1
ATOM 944 N N . ARG A 1 122 ? -8.442 34.035 -9.364 1.00 80.62 122 ARG A N 1
ATOM 945 C CA . ARG A 1 122 ? -9.094 32.725 -9.500 1.00 80.62 122 ARG A CA 1
ATOM 946 C C . ARG A 1 122 ? -10.427 32.701 -8.764 1.00 80.62 122 ARG A C 1
ATOM 948 O O . ARG A 1 122 ? -10.590 33.325 -7.724 1.00 80.62 122 ARG A O 1
ATOM 955 N N . ASN A 1 123 ? -11.390 31.939 -9.271 1.00 84.44 123 ASN A N 1
ATOM 956 C CA . ASN A 1 123 ? -12.687 31.765 -8.622 1.00 84.44 123 ASN A CA 1
ATOM 957 C C . ASN A 1 123 ? -12.818 30.339 -8.081 1.00 84.44 123 ASN A C 1
ATOM 959 O O . ASN A 1 123 ? -12.773 29.386 -8.857 1.00 84.44 123 ASN A O 1
ATOM 963 N N . ILE A 1 124 ? -13.029 30.179 -6.769 1.00 82.12 124 ILE A N 1
ATOM 964 C CA . ILE A 1 124 ? -13.074 28.847 -6.148 1.00 82.12 124 ILE A CA 1
ATOM 965 C C . ILE A 1 124 ? -14.202 27.966 -6.701 1.00 82.12 124 ILE A C 1
ATOM 967 O O . ILE A 1 124 ? -14.021 26.762 -6.849 1.00 82.12 124 ILE A O 1
ATOM 971 N N . LYS A 1 125 ? -15.346 28.557 -7.071 1.00 78.06 125 LYS A N 1
ATOM 972 C CA . LYS A 1 125 ? -16.478 27.838 -7.670 1.00 78.06 125 LYS A CA 1
ATOM 973 C C . LYS A 1 125 ? -16.112 27.306 -9.056 1.00 78.06 125 LYS A C 1
ATOM 975 O O . LYS A 1 125 ? -16.481 26.179 -9.376 1.00 78.06 125 LYS A O 1
ATOM 980 N N . SER A 1 126 ? -15.352 28.080 -9.838 1.00 74.00 126 SER A N 1
ATOM 981 C CA . SER A 1 126 ? -14.784 27.604 -11.107 1.00 74.00 126 SER A CA 1
ATOM 982 C C . SER A 1 126 ? -13.803 26.468 -10.860 1.00 74.00 126 SER A C 1
ATOM 984 O O . SER A 1 126 ? -13.995 25.396 -11.408 1.00 74.00 126 SER A O 1
ATOM 986 N N . LEU A 1 127 ? -12.836 26.642 -9.952 1.00 73.38 127 LEU A N 1
ATOM 987 C CA . LEU A 1 127 ? -11.828 25.613 -9.666 1.00 73.38 127 LEU A CA 1
ATOM 988 C C . LEU A 1 127 ? -12.452 24.286 -9.206 1.00 73.38 127 LEU A C 1
ATOM 990 O O . LEU A 1 127 ? -12.005 23.213 -9.601 1.00 73.38 127 LEU A O 1
ATOM 994 N N . VAL A 1 128 ? -13.505 24.352 -8.386 1.00 67.50 128 VAL A N 1
ATOM 995 C CA . VAL A 1 128 ? -14.275 23.176 -7.959 1.00 67.50 128 VAL A CA 1
ATOM 996 C C . VAL A 1 128 ? -15.002 22.534 -9.146 1.00 67.50 128 VAL A C 1
ATOM 998 O O . VAL A 1 128 ? -14.949 21.315 -9.297 1.00 67.50 128 VAL A O 1
ATOM 1001 N N . SER A 1 129 ? -15.652 23.331 -10.000 1.00 68.94 129 SER A N 1
ATOM 1002 C CA . SER A 1 129 ? -16.310 22.855 -11.228 1.00 68.94 129 SER A CA 1
ATOM 1003 C C . SER A 1 129 ? -15.316 22.174 -12.172 1.00 68.94 129 SER A C 1
ATOM 1005 O O . SER A 1 129 ? -15.560 21.064 -12.641 1.00 68.94 129 SER A O 1
ATOM 1007 N N . ASP A 1 130 ? -14.154 22.789 -12.372 1.00 63.97 130 ASP A N 1
ATOM 1008 C CA . ASP A 1 130 ? -13.086 22.280 -13.225 1.00 63.97 130 ASP A CA 1
ATOM 1009 C C . ASP A 1 130 ? -12.500 20.982 -12.652 1.00 63.97 130 ASP A C 1
ATOM 1011 O O . ASP A 1 130 ? -12.256 20.041 -13.404 1.00 63.97 130 ASP A O 1
ATOM 1015 N N . GLN A 1 131 ? -12.379 20.859 -11.322 1.00 57.16 131 GLN A N 1
ATOM 1016 C CA . GLN A 1 131 ? -11.996 19.603 -10.666 1.00 57.16 131 GLN A CA 1
ATOM 1017 C C . GLN A 1 131 ? -13.031 18.484 -10.893 1.00 57.16 131 GLN A C 1
ATOM 1019 O O . GLN A 1 131 ? -12.642 17.344 -11.145 1.00 57.16 131 GLN A O 1
ATOM 1024 N N . TYR A 1 132 ? -14.335 18.775 -10.820 1.00 57.38 132 TYR A N 1
ATOM 1025 C CA . TYR A 1 132 ? -15.383 17.773 -11.077 1.00 57.38 132 TYR A CA 1
ATOM 1026 C C . TYR A 1 132 ? -15.445 17.357 -12.550 1.00 57.38 132 TYR A C 1
ATOM 1028 O O . TYR A 1 132 ? -15.581 16.170 -12.856 1.00 57.38 132 TYR A O 1
ATOM 1036 N N . LYS A 1 133 ? -15.300 18.309 -13.475 1.00 59.72 133 LYS A N 1
ATOM 1037 C CA . LYS A 1 133 ? -15.211 18.019 -14.913 1.00 59.72 133 LYS A CA 1
ATOM 1038 C C . LYS A 1 133 ? -13.961 17.207 -15.245 1.00 59.72 133 LYS A C 1
ATOM 1040 O O . LYS A 1 133 ? -14.027 16.284 -16.050 1.00 59.72 133 LYS A O 1
ATOM 1045 N N . LEU A 1 134 ? -12.844 17.497 -14.580 1.00 54.97 134 LEU A N 1
ATOM 1046 C CA . LEU A 1 134 ? -11.613 16.718 -14.677 1.00 54.97 134 LEU A CA 1
ATOM 1047 C C . LEU A 1 134 ? -11.820 15.284 -14.169 1.00 54.97 134 LEU A C 1
ATOM 1049 O O . LEU A 1 134 ? -11.482 14.341 -14.876 1.00 54.97 134 LEU A O 1
ATOM 1053 N N . GLY A 1 135 ? -12.423 15.116 -12.989 1.00 49.78 135 GLY A N 1
ATOM 1054 C CA . GLY A 1 135 ? -12.734 13.802 -12.417 1.00 49.78 135 GLY A CA 1
ATOM 1055 C C . GLY A 1 135 ? -13.663 12.970 -13.305 1.00 49.78 135 GLY A C 1
ATOM 1056 O O . GLY A 1 135 ? -13.331 11.838 -13.637 1.00 49.78 135 GLY A O 1
ATOM 1057 N N . SER A 1 136 ? -14.768 13.554 -13.775 1.00 51.25 136 SER A N 1
ATOM 1058 C CA . SER A 1 136 ? -15.707 12.881 -14.689 1.00 51.25 136 SER A CA 1
ATOM 1059 C C . SER A 1 136 ? -15.083 12.560 -16.048 1.00 51.25 136 SER A C 1
ATOM 1061 O O . SER A 1 136 ? -15.318 11.484 -16.590 1.00 51.25 136 SER A O 1
ATOM 1063 N N . SER A 1 137 ? -14.224 13.433 -16.583 1.00 48.78 137 SER A N 1
ATOM 1064 C CA . SER A 1 137 ? -13.476 13.144 -17.814 1.00 48.78 137 SER A CA 1
ATOM 1065 C C . SER A 1 137 ? -12.496 11.987 -17.617 1.00 48.78 137 SER A C 1
ATOM 1067 O O . SER A 1 137 ? -12.382 11.135 -18.494 1.00 48.78 137 SER A O 1
ATOM 1069 N N . ILE A 1 138 ? -11.824 11.919 -16.461 1.00 46.06 138 ILE A N 1
ATOM 1070 C CA . ILE A 1 138 ? -10.948 10.800 -16.084 1.00 46.06 138 ILE A CA 1
ATOM 1071 C C . ILE A 1 138 ? -11.755 9.510 -15.920 1.00 46.06 138 ILE A C 1
ATOM 1073 O O . ILE A 1 138 ? -11.301 8.459 -16.355 1.00 46.06 138 ILE A O 1
ATOM 1077 N N . GLU A 1 139 ? -12.953 9.568 -15.350 1.00 45.22 139 GLU A N 1
ATOM 1078 C CA . GLU A 1 139 ? -13.812 8.402 -15.136 1.00 45.22 139 GLU A CA 1
ATOM 1079 C C . GLU A 1 139 ? -14.407 7.868 -16.444 1.00 45.22 139 GLU A C 1
ATOM 1081 O O . GLU A 1 139 ? -14.370 6.664 -16.700 1.00 45.22 139 GLU A O 1
ATOM 1086 N N . VAL A 1 140 ? -14.843 8.758 -17.341 1.00 51.78 140 VAL A N 1
ATOM 1087 C CA . VAL A 1 140 ? -15.239 8.400 -18.711 1.00 51.78 140 VAL A CA 1
ATOM 1088 C C . VAL A 1 140 ? -14.056 7.801 -19.468 1.00 51.78 140 VAL A C 1
ATOM 1090 O O . VAL A 1 140 ? -14.219 6.808 -20.178 1.00 51.78 140 VAL A O 1
ATOM 1093 N N . LEU A 1 141 ? -12.858 8.365 -19.306 1.00 45.53 141 LEU A N 1
ATOM 1094 C CA . LEU A 1 141 ? -11.646 7.850 -19.931 1.00 45.53 141 LEU A CA 1
ATOM 1095 C C . LEU A 1 141 ? -11.279 6.467 -19.371 1.00 45.53 141 LEU A C 1
ATOM 1097 O O . LEU A 1 141 ? -11.076 5.542 -20.152 1.00 45.53 141 LEU A O 1
ATOM 1101 N N . LYS A 1 142 ? -11.290 6.285 -18.047 1.00 44.38 142 LYS A N 1
ATOM 1102 C CA . LYS A 1 142 ? -11.051 5.007 -17.356 1.00 44.38 142 LYS A CA 1
ATOM 1103 C C . LYS A 1 142 ? -12.078 3.953 -17.768 1.00 44.38 142 LYS A C 1
ATOM 1105 O O . LYS A 1 142 ? -11.701 2.827 -18.070 1.00 44.38 142 LYS A O 1
ATOM 1110 N N . GLY A 1 143 ? -13.353 4.325 -17.878 1.00 45.75 143 GLY A N 1
ATOM 1111 C CA . GLY A 1 143 ? -14.416 3.454 -18.375 1.00 45.75 143 GLY A CA 1
ATOM 1112 C C . GLY A 1 143 ? -14.224 3.063 -19.842 1.00 45.75 143 GLY A C 1
ATOM 1113 O O . GLY A 1 143 ? -14.422 1.904 -20.202 1.00 45.75 143 GLY A O 1
ATOM 1114 N N . LYS A 1 144 ? -13.780 3.993 -20.697 1.00 45.25 144 LYS A N 1
ATOM 1115 C CA . LYS A 1 144 ? -13.465 3.709 -22.108 1.00 45.25 144 LYS A CA 1
ATOM 1116 C C . LYS A 1 144 ? -12.204 2.849 -22.265 1.00 45.25 144 LYS A C 1
ATOM 1118 O O . LYS A 1 144 ? -12.215 1.952 -23.101 1.00 45.25 144 LYS A O 1
ATOM 1123 N N . TYR A 1 145 ? -11.174 3.035 -21.438 1.00 39.38 145 TYR A N 1
ATOM 1124 C CA . TYR A 1 145 ? -9.993 2.159 -21.404 1.00 39.38 145 TYR A CA 1
ATOM 1125 C C . TYR A 1 145 ? -10.290 0.782 -20.790 1.00 39.38 145 TYR A C 1
ATOM 1127 O O . TYR A 1 145 ? -9.800 -0.219 -21.298 1.00 39.38 145 TYR A O 1
ATOM 1135 N N . GLY A 1 146 ? -11.151 0.684 -19.773 1.00 40.41 146 GLY A N 1
ATOM 1136 C CA . GLY A 1 146 ? -11.626 -0.600 -19.238 1.00 40.41 146 GLY A CA 1
ATOM 1137 C C . GLY A 1 146 ? -12.480 -1.381 -20.247 1.00 40.41 146 GLY A C 1
ATOM 1138 O O . GLY A 1 146 ? -12.369 -2.607 -20.355 1.00 40.41 146 GLY A O 1
ATOM 1139 N N . LYS A 1 147 ? -13.274 -0.667 -21.060 1.00 45.47 147 LYS A N 1
ATOM 1140 C CA . LYS A 1 147 ? -13.977 -1.226 -22.228 1.00 45.47 147 LYS A CA 1
ATOM 1141 C C . LYS A 1 147 ? -13.017 -1.633 -23.350 1.00 45.47 147 LYS A C 1
ATOM 1143 O O . LYS A 1 147 ? -13.217 -2.665 -23.978 1.00 45.47 147 LYS A O 1
ATOM 1148 N N . LEU A 1 148 ? -11.939 -0.879 -23.562 1.00 36.81 148 LEU A N 1
ATOM 1149 C CA . LEU A 1 148 ? -10.874 -1.247 -24.494 1.00 36.81 148 LEU A CA 1
ATOM 1150 C C . LEU A 1 148 ? -10.141 -2.515 -24.029 1.00 36.81 148 LEU A C 1
ATOM 1152 O O . LEU A 1 148 ? -9.930 -3.407 -24.836 1.00 36.81 148 LEU A O 1
ATOM 1156 N N . GLY A 1 149 ? -9.850 -2.656 -22.734 1.00 36.12 149 GLY A N 1
ATOM 1157 C CA . GLY A 1 149 ? -9.264 -3.873 -22.163 1.00 36.12 149 GLY A CA 1
ATOM 1158 C C . GLY A 1 149 ? -10.174 -5.102 -22.282 1.00 36.12 149 GLY A C 1
ATOM 1159 O O . GLY A 1 149 ? -9.685 -6.206 -22.482 1.00 36.12 149 GLY A O 1
ATOM 1160 N N . SER A 1 150 ? -11.500 -4.933 -22.232 1.00 40.72 150 SER A N 1
ATOM 1161 C CA . SER A 1 150 ? -12.460 -6.023 -22.503 1.00 40.72 150 SER A CA 1
ATOM 1162 C C . SER A 1 150 ? -12.640 -6.326 -23.993 1.00 40.72 150 SER A C 1
ATOM 1164 O O . SER A 1 150 ? -12.786 -7.491 -24.358 1.00 40.72 150 SER A O 1
ATOM 1166 N N . ALA A 1 151 ? -12.555 -5.321 -24.864 1.00 38.72 151 ALA A N 1
ATOM 1167 C CA . ALA A 1 151 ? -12.545 -5.513 -26.314 1.00 38.72 151 ALA A CA 1
ATOM 1168 C C . ALA A 1 151 ? -11.237 -6.161 -26.811 1.00 38.72 151 ALA A C 1
ATOM 1170 O O . ALA A 1 151 ? -11.277 -6.995 -27.706 1.00 38.72 151 ALA A O 1
ATOM 1171 N N . ILE A 1 152 ? -10.093 -5.851 -26.190 1.00 34.19 152 ILE A N 1
ATOM 1172 C CA . ILE A 1 152 ? -8.791 -6.491 -26.448 1.00 34.19 152 ILE A CA 1
ATOM 1173 C C . ILE A 1 152 ? -8.794 -7.962 -25.994 1.00 34.19 152 ILE A C 1
ATOM 1175 O O . ILE A 1 152 ? -8.201 -8.800 -26.668 1.00 34.19 152 ILE A O 1
ATOM 1179 N N . ARG A 1 153 ? -9.524 -8.305 -24.918 1.00 44.12 153 ARG A N 1
ATOM 1180 C CA . ARG A 1 153 ? -9.786 -9.705 -24.513 1.00 44.12 153 ARG A CA 1
ATOM 1181 C C . ARG A 1 153 ? -10.618 -10.493 -25.539 1.00 44.12 153 ARG A C 1
ATOM 1183 O O . ARG A 1 153 ? -10.582 -11.717 -25.530 1.00 44.12 153 ARG A O 1
ATOM 1190 N N . SER A 1 154 ? -11.338 -9.813 -26.433 1.00 44.38 154 SER A N 1
ATOM 1191 C CA . SER A 1 154 ? -12.165 -10.423 -27.483 1.00 44.38 154 SER A CA 1
ATOM 1192 C C . SER A 1 154 ? -11.373 -10.469 -28.799 1.00 44.38 154 SER A C 1
ATOM 1194 O O . SER A 1 154 ? -11.513 -9.623 -29.681 1.00 44.38 154 SER A O 1
ATOM 1196 N N . HIS A 1 155 ? -10.454 -11.426 -28.901 1.00 48.38 155 HIS A N 1
ATOM 1197 C CA . HIS A 1 155 ? -9.516 -11.563 -30.014 1.00 48.38 155 HIS A CA 1
ATOM 1198 C C . HIS A 1 155 ? -10.203 -12.052 -31.309 1.00 48.38 155 HIS A C 1
ATOM 1200 O O . HIS A 1 155 ? -10.307 -13.258 -31.497 1.00 48.38 155 HIS A O 1
ATOM 1206 N N . GLN A 1 156 ? -10.637 -11.150 -32.215 1.00 37.06 156 GLN A N 1
ATOM 1207 C CA . GLN A 1 156 ? -10.691 -11.470 -33.665 1.00 37.06 156 GLN A CA 1
ATOM 1208 C C . GLN A 1 156 ? -10.882 -10.330 -34.696 1.00 37.06 156 GLN A C 1
ATOM 1210 O O . GLN A 1 156 ? -10.778 -10.610 -35.886 1.00 37.06 156 GLN A O 1
ATOM 1215 N N . SER A 1 157 ? -11.112 -9.055 -34.349 1.00 43.56 157 SER A N 1
ATOM 1216 C CA . SER A 1 157 ? -11.425 -8.035 -35.390 1.00 43.56 157 SER A CA 1
ATOM 1217 C C . SER A 1 157 ? -10.732 -6.669 -35.257 1.00 43.56 157 SER A C 1
ATOM 1219 O O . SER A 1 157 ? -11.184 -5.664 -35.805 1.00 43.56 157 SER A O 1
ATOM 1221 N N . PHE A 1 158 ? -9.578 -6.605 -34.587 1.00 42.53 158 PHE A N 1
ATOM 1222 C CA . PHE A 1 158 ? -8.909 -5.333 -34.271 1.00 42.53 158 PHE A CA 1
ATOM 1223 C C . PHE A 1 158 ? -8.200 -4.624 -35.448 1.00 42.53 158 PHE A C 1
ATOM 1225 O O . PHE A 1 158 ? -7.869 -3.444 -35.339 1.00 42.53 158 PHE A O 1
ATOM 1232 N N . LEU A 1 159 ? -7.988 -5.269 -36.600 1.00 41.12 159 LEU A N 1
ATOM 1233 C CA . LEU A 1 159 ? -7.246 -4.628 -37.699 1.00 41.12 159 LEU A CA 1
ATOM 1234 C C . LEU A 1 159 ? -8.068 -3.607 -38.512 1.00 41.12 159 LEU A C 1
ATOM 1236 O O . LEU A 1 159 ? -7.475 -2.753 -39.168 1.00 41.12 159 LEU A O 1
ATOM 1240 N N . ALA A 1 160 ? -9.403 -3.606 -38.416 1.00 38.22 160 ALA A N 1
ATOM 1241 C CA . ALA A 1 160 ? -10.260 -2.720 -39.217 1.00 38.22 160 ALA A CA 1
ATOM 1242 C C . ALA A 1 160 ? -10.598 -1.361 -38.558 1.00 38.22 160 ALA A C 1
ATOM 1244 O O . ALA A 1 160 ? -10.963 -0.411 -39.248 1.00 38.22 160 ALA A O 1
ATOM 1245 N N . SER A 1 161 ? -10.433 -1.203 -37.239 1.00 45.84 161 SER A N 1
ATOM 1246 C CA . SER A 1 161 ? -10.951 -0.023 -36.509 1.00 45.84 161 SER A CA 1
ATOM 1247 C C . SER A 1 161 ? -9.938 1.107 -36.267 1.00 45.84 161 SER A C 1
ATOM 1249 O O . SER A 1 161 ? -10.254 2.096 -35.602 1.00 45.84 161 SER A O 1
ATOM 1251 N N . LYS A 1 162 ? -8.721 1.022 -36.822 1.00 40.81 162 LYS A N 1
ATOM 1252 C CA . LYS A 1 162 ? -7.657 2.022 -36.591 1.00 40.81 162 LYS A CA 1
ATOM 1253 C C . LYS A 1 162 ? -7.929 3.380 -37.267 1.00 40.81 162 LYS A C 1
ATOM 1255 O O . LYS A 1 162 ? -7.404 4.395 -36.812 1.00 40.81 162 LYS A O 1
ATOM 1260 N N . ALA A 1 163 ? -8.756 3.414 -38.316 1.00 33.25 163 ALA A N 1
ATOM 1261 C CA . ALA A 1 163 ? -9.031 4.623 -39.101 1.00 33.25 163 ALA A CA 1
ATOM 1262 C C . ALA A 1 163 ? -10.220 5.454 -38.572 1.00 33.25 163 ALA A C 1
ATOM 1264 O O . ALA A 1 163 ? -10.139 6.679 -38.545 1.00 33.25 163 ALA A O 1
ATOM 1265 N N . HIS A 1 164 ? -11.283 4.818 -38.065 1.00 38.06 164 HIS A N 1
ATOM 1266 C CA . HIS A 1 164 ? -12.482 5.533 -37.598 1.00 38.06 164 HIS A CA 1
ATOM 1267 C C . HIS A 1 164 ? -12.356 6.125 -36.181 1.00 38.06 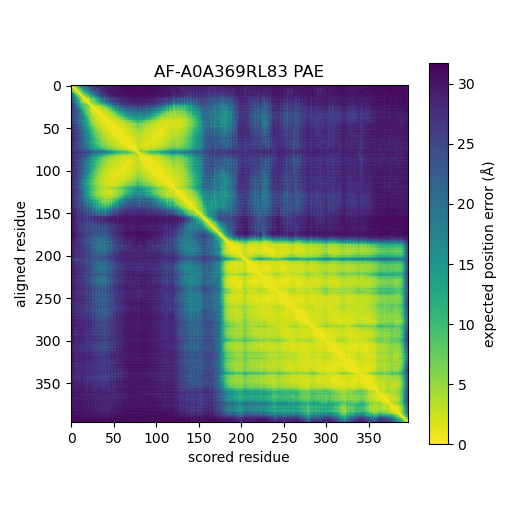164 HIS A C 1
ATOM 1269 O O . HIS A 1 164 ? -13.030 7.101 -35.857 1.00 38.06 164 HIS A O 1
ATOM 1275 N N . PHE A 1 165 ? -11.458 5.606 -35.336 1.00 38.88 165 PHE A N 1
ATOM 1276 C CA . PHE A 1 165 ? -11.364 6.035 -33.931 1.00 38.88 165 PHE A CA 1
ATOM 1277 C C . PHE A 1 165 ? -10.550 7.327 -33.717 1.00 38.88 165 PHE A C 1
ATOM 1279 O O . PHE A 1 165 ? -10.713 8.005 -32.702 1.00 38.88 165 PHE A O 1
ATOM 1286 N N . LYS A 1 166 ? -9.693 7.708 -34.680 1.00 37.91 166 LYS A N 1
ATOM 1287 C CA . LYS A 1 166 ? -8.903 8.954 -34.619 1.00 37.91 166 LYS A CA 1
ATOM 1288 C C . LYS A 1 166 ? -9.743 10.219 -34.849 1.00 37.91 166 LYS A C 1
ATOM 1290 O O . LYS A 1 166 ? -9.334 11.284 -34.404 1.00 37.91 166 LYS A O 1
ATOM 1295 N N . SER A 1 167 ? -10.894 10.107 -35.516 1.00 31.22 167 SER A N 1
ATOM 1296 C CA . SER A 1 167 ? -11.743 11.249 -35.892 1.00 31.22 167 SER A CA 1
ATOM 1297 C C . SER A 1 167 ? -12.733 11.647 -34.784 1.00 31.22 167 SER A C 1
ATOM 1299 O O . SER A 1 167 ? -12.851 12.829 -34.479 1.00 31.22 167 SER A O 1
ATOM 1301 N N . GLN A 1 168 ? -13.346 10.696 -34.068 1.00 35.25 168 GLN A N 1
ATOM 1302 C CA . GLN A 1 168 ? -14.392 11.024 -33.081 1.00 35.25 168 GLN A CA 1
ATOM 1303 C C . GLN A 1 168 ? -13.888 11.481 -31.700 1.00 35.25 168 GLN A C 1
ATOM 1305 O O . GLN A 1 168 ? -14.646 12.081 -30.944 1.00 35.25 168 GLN A O 1
ATOM 1310 N N . ILE A 1 169 ? -12.619 11.247 -31.348 1.00 35.44 169 ILE A N 1
ATOM 1311 C CA . ILE A 1 169 ? -12.040 11.792 -30.101 1.00 35.44 169 ILE A CA 1
ATOM 1312 C C . ILE A 1 169 ? -11.740 13.295 -30.238 1.00 35.44 169 ILE A C 1
ATOM 1314 O O . ILE A 1 169 ? -11.731 14.014 -29.240 1.00 35.44 169 ILE A O 1
ATOM 1318 N N . ILE A 1 170 ? -11.516 13.775 -31.465 1.00 33.16 170 ILE A N 1
ATOM 1319 C CA . ILE A 1 170 ? -11.135 15.165 -31.739 1.00 33.16 170 ILE A CA 1
ATOM 1320 C C . ILE A 1 170 ? -12.367 16.088 -31.795 1.00 33.16 170 ILE A C 1
ATOM 1322 O O . ILE A 1 170 ? -12.262 17.252 -31.417 1.00 33.16 170 ILE A O 1
ATOM 1326 N N . GLU A 1 171 ? -13.547 15.588 -32.177 1.00 29.94 171 GLU A N 1
ATOM 1327 C CA . GLU A 1 171 ? -14.715 16.444 -32.457 1.00 29.94 171 GLU A CA 1
ATOM 1328 C C . GLU A 1 171 ? -15.627 16.761 -31.259 1.00 29.94 171 GLU A C 1
ATOM 1330 O O . GLU A 1 171 ? -16.331 17.765 -31.288 1.00 29.94 171 GLU A O 1
ATOM 1335 N N . THR A 1 172 ? -15.599 16.008 -30.152 1.00 33.78 172 THR A N 1
ATOM 1336 C CA . THR A 1 172 ? -16.448 16.316 -28.968 1.00 33.78 172 THR A CA 1
ATOM 1337 C C . THR A 1 172 ? -15.796 17.306 -27.988 1.00 33.78 172 THR A C 1
ATOM 1339 O O . THR A 1 172 ? -16.104 17.343 -26.797 1.00 33.78 172 THR A O 1
ATOM 1342 N N . ILE A 1 173 ? -14.864 18.116 -28.483 1.00 35.34 173 ILE A N 1
ATOM 1343 C CA . ILE A 1 173 ? -14.053 19.065 -27.718 1.00 35.34 173 ILE A CA 1
ATOM 1344 C C . ILE A 1 173 ? -14.559 20.486 -28.004 1.00 35.34 173 ILE A C 1
ATOM 1346 O O . ILE A 1 173 ? -13.892 21.343 -28.577 1.00 35.34 173 ILE A O 1
ATOM 1350 N N . GLY A 1 174 ? -15.799 20.742 -27.596 1.00 33.44 174 GLY A N 1
ATOM 1351 C CA . GLY A 1 174 ? -16.350 22.092 -27.557 1.00 33.44 174 GLY A CA 1
ATOM 1352 C C . GLY A 1 174 ? -15.680 22.910 -26.451 1.00 33.44 174 GLY A C 1
ATOM 1353 O O . GLY A 1 174 ? -16.033 22.773 -25.286 1.00 33.44 174 GLY A O 1
ATOM 1354 N N . LEU A 1 175 ? -14.698 23.727 -26.840 1.00 35.72 175 LEU A N 1
ATOM 1355 C CA . LEU A 1 175 ? -14.210 24.949 -26.180 1.00 35.72 175 LEU A CA 1
ATOM 1356 C C . LEU A 1 175 ? -13.968 24.873 -24.649 1.00 35.72 175 LEU A C 1
ATOM 1358 O O . LEU A 1 175 ? -14.817 25.248 -23.846 1.00 35.72 175 LEU A O 1
ATOM 1362 N N . GLY A 1 176 ? -12.740 24.501 -24.244 1.00 35.94 176 GLY A N 1
ATOM 1363 C CA . GLY A 1 176 ? -12.125 25.055 -23.020 1.00 35.94 176 GLY A CA 1
ATOM 1364 C C . GLY A 1 176 ? -11.510 24.109 -21.976 1.00 35.94 176 GLY A C 1
ATOM 1365 O O . GLY A 1 176 ? -10.901 24.608 -21.036 1.00 35.94 176 GLY A O 1
ATOM 1366 N N . LEU A 1 177 ? -11.605 22.777 -22.096 1.00 37.28 177 LEU A N 1
ATOM 1367 C CA . LEU A 1 177 ? -11.186 21.850 -21.014 1.00 37.28 177 LEU A CA 1
ATOM 1368 C C . LEU A 1 177 ? -10.237 20.710 -21.416 1.00 37.28 177 LEU A C 1
ATOM 1370 O O . LEU A 1 177 ? -10.022 19.770 -20.653 1.00 37.28 177 LEU A O 1
ATOM 1374 N N . THR A 1 178 ? -9.625 20.764 -22.591 1.00 41.47 178 THR A N 1
ATOM 1375 C CA . THR A 1 178 ? -9.120 19.538 -23.233 1.00 41.47 178 THR A CA 1
ATOM 1376 C C . THR A 1 178 ? -7.661 19.197 -23.036 1.00 41.47 178 THR A C 1
ATOM 1378 O O . THR A 1 178 ? -7.170 18.245 -23.633 1.00 41.47 178 THR A O 1
ATOM 1381 N N . LEU A 1 179 ? -6.988 19.873 -22.108 1.00 37.97 179 LEU A N 1
ATOM 1382 C CA . LEU A 1 179 ? -5.600 19.558 -21.773 1.00 37.97 179 LEU A CA 1
ATOM 1383 C C . LEU A 1 179 ? -5.395 19.125 -20.311 1.00 37.97 179 LEU A C 1
ATOM 1385 O O . LEU A 1 179 ? -4.403 18.471 -20.026 1.00 37.97 179 LEU A O 1
ATOM 1389 N N . ALA A 1 180 ? -6.319 19.370 -19.374 1.00 32.91 180 ALA A N 1
ATOM 1390 C CA . ALA A 1 180 ? -6.053 19.122 -17.947 1.00 32.91 180 ALA A CA 1
ATOM 1391 C C . ALA A 1 180 ? -6.013 17.628 -17.538 1.00 32.91 180 ALA A C 1
ATOM 1393 O O . ALA A 1 180 ? -5.206 17.254 -16.687 1.00 32.91 180 ALA A O 1
ATOM 1394 N N . ALA A 1 181 ? -6.840 16.763 -18.144 1.00 35.78 181 ALA A N 1
ATOM 1395 C CA . ALA A 1 181 ? -6.876 15.327 -17.822 1.00 35.78 181 ALA A CA 1
ATOM 1396 C C . ALA A 1 181 ? -5.653 14.551 -18.344 1.00 35.78 181 ALA A C 1
ATOM 1398 O O . ALA A 1 181 ? -5.035 13.839 -17.549 1.00 35.78 181 ALA A O 1
ATOM 1399 N N . PRO A 1 182 ? -5.226 14.725 -19.613 1.00 41.16 182 PRO A N 1
ATOM 1400 C CA . PRO A 1 182 ? -3.976 14.136 -20.093 1.00 41.16 182 PRO A CA 1
ATOM 1401 C C . PRO A 1 182 ? -2.744 14.666 -19.344 1.00 41.16 182 PRO A C 1
ATOM 1403 O O . PRO A 1 182 ? -1.815 13.903 -19.094 1.00 41.16 182 PRO A O 1
ATOM 1406 N N . ILE A 1 183 ? -2.750 15.947 -18.941 1.00 42.88 183 ILE A N 1
ATOM 1407 C CA . ILE A 1 183 ? -1.642 16.560 -18.190 1.00 42.88 183 ILE A CA 1
ATOM 1408 C C . ILE A 1 183 ? -1.499 15.934 -16.803 1.00 42.88 183 ILE A C 1
ATOM 1410 O O . ILE A 1 183 ? -0.385 15.589 -16.427 1.00 42.88 183 ILE A O 1
ATOM 1414 N N . LYS A 1 184 ? -2.589 15.742 -16.047 1.00 44.09 184 LYS A N 1
ATOM 1415 C CA . LYS A 1 184 ? -2.495 15.121 -14.717 1.00 44.09 184 LYS A CA 1
ATOM 1416 C C . LYS A 1 184 ? -1.935 13.696 -14.788 1.00 44.09 184 LYS A C 1
ATOM 1418 O O . LYS A 1 184 ? -1.049 13.366 -14.018 1.00 44.09 184 LYS A O 1
ATOM 1423 N N . VAL A 1 185 ? -2.389 12.889 -15.748 1.00 54.12 185 VAL A N 1
ATOM 1424 C CA . VAL A 1 185 ? -1.873 11.521 -15.943 1.00 54.12 185 VAL A CA 1
ATOM 1425 C C . VAL A 1 185 ? -0.377 11.530 -16.279 1.00 54.12 185 VAL A C 1
ATOM 1427 O O . VAL A 1 185 ? 0.367 10.692 -15.778 1.00 54.12 185 VAL A O 1
ATOM 1430 N N . ALA A 1 186 ? 0.076 12.484 -17.099 1.00 54.25 186 ALA A N 1
ATOM 1431 C CA . ALA A 1 186 ? 1.494 12.644 -17.408 1.00 54.25 186 ALA A CA 1
ATOM 1432 C C . ALA A 1 186 ? 2.310 13.090 -16.182 1.00 54.25 186 ALA A C 1
ATOM 1434 O O . ALA A 1 186 ? 3.373 12.531 -15.942 1.00 54.25 186 ALA A O 1
ATOM 1435 N N . VAL A 1 187 ? 1.794 14.034 -15.387 1.00 54.62 187 VAL A N 1
ATOM 1436 C CA . VAL A 1 187 ? 2.434 14.517 -14.151 1.00 54.62 187 VAL A CA 1
ATOM 1437 C C . VAL A 1 187 ? 2.521 13.415 -13.098 1.00 54.62 187 VAL A C 1
ATOM 1439 O O . VAL A 1 187 ? 3.588 13.214 -12.528 1.00 54.62 187 VAL A O 1
ATOM 1442 N N . ASP A 1 188 ? 1.434 12.681 -12.860 1.00 62.19 188 ASP A N 1
ATOM 1443 C CA . ASP A 1 188 ? 1.401 11.581 -11.889 1.00 62.19 188 ASP A CA 1
ATOM 1444 C C . ASP A 1 188 ? 2.395 10.479 -12.304 1.00 62.19 188 ASP A C 1
ATOM 1446 O O . ASP A 1 188 ? 3.131 9.950 -11.471 1.00 62.19 188 ASP A O 1
ATOM 1450 N N . PHE A 1 189 ? 2.494 10.190 -13.608 1.00 74.38 189 PHE A N 1
ATOM 1451 C CA . PHE A 1 189 ? 3.487 9.255 -14.138 1.00 74.38 189 PHE A CA 1
ATOM 1452 C C . PHE A 1 189 ? 4.927 9.770 -14.013 1.00 74.38 189 PHE A C 1
ATOM 1454 O O . PHE A 1 189 ? 5.809 9.016 -13.614 1.00 74.38 189 PHE A O 1
ATOM 1461 N N . GLU A 1 190 ? 5.188 11.037 -14.344 1.00 68.06 190 GLU A N 1
ATOM 1462 C CA . GLU A 1 190 ? 6.515 11.645 -14.188 1.00 68.06 190 GLU A CA 1
ATOM 1463 C C . GLU A 1 190 ? 6.953 11.683 -12.722 1.00 68.06 190 GLU A C 1
ATOM 1465 O O . GLU A 1 190 ? 8.116 11.400 -12.431 1.00 68.06 190 GLU A O 1
ATOM 1470 N N . SER A 1 191 ? 6.024 11.971 -11.807 1.00 71.94 191 SER A N 1
ATOM 1471 C CA . SER A 1 191 ? 6.259 11.927 -10.365 1.00 71.94 191 SER A CA 1
ATOM 1472 C C . SER A 1 191 ? 6.618 10.514 -9.911 1.00 71.94 191 SER A C 1
ATOM 1474 O O . SER A 1 191 ? 7.658 10.331 -9.287 1.00 71.94 191 SER A O 1
ATOM 1476 N N . ALA A 1 192 ? 5.826 9.504 -10.283 1.00 75.94 192 ALA A N 1
ATOM 1477 C CA . ALA A 1 192 ? 6.122 8.115 -9.932 1.00 75.94 192 ALA A CA 1
ATOM 1478 C C . ALA A 1 192 ? 7.458 7.643 -10.540 1.00 75.94 192 ALA A C 1
ATOM 1480 O O . ALA A 1 192 ? 8.251 6.976 -9.883 1.00 75.94 192 ALA A O 1
ATOM 1481 N N . MET A 1 193 ? 7.777 8.053 -11.772 1.00 88.38 193 MET A N 1
ATOM 1482 C CA . MET A 1 193 ? 9.078 7.772 -12.388 1.00 88.38 193 MET A CA 1
ATOM 1483 C C . MET A 1 193 ? 10.246 8.479 -11.693 1.00 88.38 193 MET A C 1
ATOM 1485 O O . MET A 1 193 ? 11.373 7.984 -11.763 1.00 88.38 193 MET A O 1
ATOM 1489 N N . ALA A 1 194 ? 10.024 9.625 -11.045 1.00 79.69 194 ALA A N 1
ATOM 1490 C CA . ALA A 1 194 ? 11.046 10.264 -10.221 1.00 79.69 194 ALA A CA 1
ATOM 1491 C C . ALA A 1 194 ? 11.370 9.409 -8.987 1.00 79.69 194 ALA A C 1
ATOM 1493 O O . ALA A 1 194 ? 12.548 9.259 -8.657 1.00 79.69 194 ALA A O 1
ATOM 1494 N N . ASP A 1 195 ? 10.361 8.779 -8.378 1.00 81.12 195 ASP A N 1
ATOM 1495 C CA . ASP A 1 195 ? 10.562 7.826 -7.282 1.00 81.12 195 ASP A CA 1
ATOM 1496 C C . ASP A 1 195 ? 11.328 6.583 -7.753 1.00 81.12 195 ASP A C 1
ATOM 1498 O O . ASP A 1 195 ? 12.286 6.179 -7.095 1.00 81.12 195 ASP A O 1
ATOM 1502 N N . VAL A 1 196 ? 11.022 6.048 -8.944 1.00 90.44 196 VAL A N 1
ATOM 1503 C CA . VAL A 1 196 ? 11.812 4.955 -9.549 1.00 90.44 196 VAL A CA 1
ATOM 1504 C C . VAL A 1 196 ? 13.272 5.382 -9.743 1.00 90.44 196 VAL A C 1
ATOM 1506 O O . VAL A 1 196 ? 14.186 4.675 -9.333 1.00 90.44 196 VAL A O 1
ATOM 1509 N N . LYS A 1 197 ? 13.528 6.564 -10.319 1.00 88.00 197 LYS A N 1
ATOM 1510 C CA . LYS A 1 197 ? 14.898 7.077 -10.538 1.00 88.00 197 LYS A CA 1
ATOM 1511 C C . LYS A 1 197 ? 15.675 7.322 -9.243 1.00 88.00 197 LYS A C 1
ATOM 1513 O O . LYS A 1 197 ? 16.902 7.340 -9.275 1.00 88.00 197 LYS A O 1
ATOM 1518 N N . LYS A 1 198 ? 14.987 7.547 -8.121 1.00 88.69 198 LYS A N 1
ATOM 1519 C CA . LYS A 1 198 ? 15.617 7.725 -6.808 1.00 88.69 198 LYS A CA 1
ATOM 1520 C C . LYS A 1 198 ? 16.183 6.412 -6.266 1.00 88.69 198 LYS A C 1
ATOM 1522 O O . LYS A 1 198 ? 17.200 6.439 -5.578 1.00 88.69 198 LYS A O 1
ATOM 1527 N N . VAL A 1 199 ? 15.519 5.293 -6.547 1.00 87.94 199 VAL A N 1
ATOM 1528 C CA . VAL A 1 199 ? 15.847 3.979 -5.968 1.00 87.94 199 VAL A CA 1
ATOM 1529 C C . VAL A 1 199 ? 16.498 3.020 -6.966 1.00 87.94 199 VAL A C 1
ATOM 1531 O O . VAL A 1 199 ? 17.109 2.044 -6.553 1.00 87.94 199 VAL A O 1
ATOM 1534 N N . VAL A 1 200 ? 16.445 3.325 -8.265 1.00 90.56 200 VAL A N 1
ATOM 1535 C CA . VAL A 1 200 ? 17.044 2.526 -9.343 1.00 90.56 200 VAL A CA 1
ATOM 1536 C C . VAL A 1 200 ? 18.154 3.310 -10.035 1.00 90.56 200 VAL A C 1
ATOM 1538 O O . VAL A 1 200 ? 17.982 4.464 -10.436 1.00 90.56 200 VAL A O 1
ATOM 1541 N N . ARG A 1 201 ? 19.304 2.662 -10.234 1.00 88.06 201 ARG A N 1
ATOM 1542 C CA . ARG A 1 201 ? 20.453 3.256 -10.930 1.00 88.06 201 ARG A CA 1
ATOM 1543 C C . ARG A 1 201 ? 20.303 3.121 -12.446 1.00 88.06 201 ARG A C 1
ATOM 1545 O O . ARG A 1 201 ? 20.610 2.078 -13.016 1.00 88.06 201 ARG A O 1
ATOM 1552 N N . PHE A 1 202 ? 19.879 4.196 -13.103 1.00 87.75 202 PHE A N 1
ATOM 1553 C CA . PHE A 1 202 ? 19.835 4.278 -14.567 1.00 87.75 202 PHE A CA 1
ATOM 1554 C C . PHE A 1 202 ? 21.076 4.967 -15.140 1.00 87.75 202 PHE A C 1
ATOM 1556 O O . PHE A 1 202 ? 21.500 6.009 -14.635 1.00 87.75 202 PHE A O 1
ATOM 1563 N N . ASP A 1 203 ? 21.620 4.436 -16.237 1.00 81.31 203 ASP A N 1
ATOM 1564 C CA . ASP A 1 203 ? 22.678 5.113 -16.990 1.00 81.31 203 ASP A CA 1
ATOM 1565 C C . ASP A 1 203 ? 22.091 6.234 -17.866 1.00 81.31 203 ASP A C 1
ATOM 1567 O O . ASP A 1 203 ? 21.437 5.997 -18.891 1.00 81.31 203 ASP A O 1
ATOM 1571 N N . SER A 1 204 ? 22.363 7.481 -17.473 1.00 72.00 204 SER A N 1
ATOM 1572 C CA . SER A 1 204 ? 21.940 8.688 -18.191 1.00 72.00 204 SER A CA 1
ATOM 1573 C C . SER A 1 204 ? 22.492 8.778 -19.618 1.00 72.00 204 SER A C 1
ATOM 1575 O O . SER A 1 204 ? 21.871 9.426 -20.458 1.00 72.00 204 SER A O 1
ATOM 1577 N N . LYS A 1 205 ? 23.629 8.136 -19.931 1.00 72.12 205 LYS A N 1
ATOM 1578 C CA . LYS A 1 205 ? 24.223 8.153 -21.283 1.00 72.12 205 LYS A CA 1
ATOM 1579 C C . LYS A 1 205 ? 23.505 7.215 -22.257 1.00 72.12 205 LYS A C 1
ATOM 1581 O O . LYS A 1 205 ? 23.639 7.379 -23.466 1.00 72.12 205 LYS A O 1
ATOM 1586 N N . LYS A 1 206 ? 22.752 6.237 -21.743 1.00 77.62 206 LYS A N 1
ATOM 1587 C CA . LYS A 1 206 ? 22.080 5.182 -22.526 1.00 77.62 206 LYS A CA 1
ATOM 1588 C C . LYS A 1 206 ? 20.563 5.352 -22.630 1.00 77.62 206 LYS A C 1
ATOM 1590 O O . LYS A 1 206 ? 19.889 4.489 -23.209 1.00 77.62 206 LYS A O 1
ATOM 1595 N N . ASP A 1 207 ? 20.041 6.451 -22.086 1.00 83.44 207 ASP A N 1
ATOM 1596 C CA . ASP A 1 207 ? 18.613 6.777 -22.045 1.00 83.44 207 ASP A CA 1
ATOM 1597 C C . ASP A 1 207 ? 17.760 5.688 -21.351 1.00 83.44 207 ASP A C 1
ATOM 1599 O O . ASP A 1 207 ? 16.597 5.456 -21.687 1.00 83.44 207 ASP A O 1
ATOM 1603 N N . GLU A 1 208 ? 18.347 4.972 -20.381 1.00 87.75 208 GLU A N 1
ATOM 1604 C CA . GLU A 1 208 ? 17.738 3.775 -19.777 1.00 87.75 208 GLU A CA 1
ATOM 1605 C C . GLU A 1 208 ? 16.441 4.082 -19.027 1.00 87.75 208 GLU A C 1
ATOM 1607 O O . GLU A 1 208 ? 15.467 3.346 -19.159 1.00 87.75 208 GLU A O 1
ATOM 1612 N N . ALA A 1 209 ? 16.387 5.198 -18.295 1.00 85.50 209 ALA A N 1
ATOM 1613 C CA . ALA A 1 209 ? 15.188 5.573 -17.551 1.00 85.50 209 ALA A CA 1
ATOM 1614 C C . ALA A 1 209 ? 13.993 5.871 -18.474 1.00 85.50 209 ALA A C 1
ATOM 1616 O O . ALA A 1 209 ? 12.850 5.580 -18.124 1.00 85.50 209 ALA A O 1
ATOM 1617 N N . ASN A 1 210 ? 14.245 6.439 -19.659 1.00 84.44 210 ASN A N 1
ATOM 1618 C CA . ASN A 1 210 ? 13.197 6.700 -20.642 1.00 84.44 210 ASN A CA 1
ATOM 1619 C C . ASN A 1 210 ? 12.747 5.407 -21.322 1.00 84.44 210 ASN A C 1
ATOM 1621 O O . ASN A 1 210 ? 11.545 5.219 -21.503 1.00 84.44 210 ASN A O 1
ATOM 1625 N N . LYS A 1 211 ? 13.671 4.490 -21.635 1.00 89.88 211 LYS A N 1
ATOM 1626 C CA . LYS A 1 211 ? 13.325 3.147 -22.128 1.00 89.88 211 LYS A CA 1
ATOM 1627 C C . LYS A 1 211 ? 12.456 2.398 -21.121 1.00 89.88 211 LYS A C 1
ATOM 1629 O O . LYS A 1 211 ? 11.376 1.949 -21.486 1.00 89.88 211 LYS A O 1
ATOM 1634 N N . PHE A 1 212 ? 12.857 2.372 -19.851 1.00 91.75 212 PHE A N 1
ATOM 1635 C CA . PHE A 1 212 ? 12.072 1.760 -18.778 1.00 91.75 212 PHE A CA 1
ATOM 1636 C C . PHE A 1 212 ? 10.682 2.402 -18.648 1.00 91.75 212 PHE A C 1
ATOM 1638 O O . PHE A 1 212 ? 9.672 1.706 -18.615 1.00 91.75 212 PHE A O 1
ATOM 1645 N N . ALA A 1 213 ? 10.596 3.736 -18.696 1.00 86.75 213 ALA A N 1
ATOM 1646 C CA . ALA A 1 213 ? 9.315 4.441 -18.706 1.00 86.75 213 ALA A CA 1
ATOM 1647 C C . ALA A 1 213 ? 8.423 4.061 -19.905 1.00 86.75 213 ALA A C 1
ATOM 1649 O O . ALA A 1 213 ? 7.198 4.028 -19.775 1.00 86.75 213 ALA A O 1
ATOM 1650 N N . GLN A 1 214 ? 9.001 3.793 -21.081 1.00 86.00 214 GLN A N 1
ATOM 1651 C CA . GLN A 1 214 ? 8.241 3.305 -22.236 1.00 86.00 214 GLN A CA 1
ATOM 1652 C C . GLN A 1 214 ? 7.765 1.866 -22.040 1.00 86.00 214 GLN A C 1
ATOM 1654 O O . GLN A 1 214 ? 6.628 1.577 -22.410 1.00 86.00 214 GLN A O 1
ATOM 1659 N N . GLU A 1 215 ? 8.573 0.995 -21.433 1.00 90.94 215 GLU A N 1
ATOM 1660 C CA . GLU A 1 215 ? 8.154 -0.367 -21.084 1.00 90.94 215 GLU A CA 1
ATOM 1661 C C . GLU A 1 215 ? 6.984 -0.353 -20.093 1.00 90.94 215 GLU A C 1
ATOM 1663 O O . GLU A 1 215 ? 5.964 -0.984 -20.356 1.00 90.94 215 GLU A O 1
ATOM 1668 N N . LEU A 1 216 ? 7.021 0.482 -19.049 1.00 84.81 216 LEU A N 1
ATOM 1669 C CA . LEU A 1 216 ? 5.879 0.638 -18.134 1.00 84.81 216 LEU A CA 1
ATOM 1670 C C . LEU A 1 216 ? 4.614 1.154 -18.839 1.00 84.81 216 LEU A C 1
ATOM 1672 O O . LEU A 1 216 ? 3.506 0.703 -18.554 1.00 84.81 216 LEU A O 1
ATOM 1676 N N . LYS A 1 217 ? 4.752 2.076 -19.802 1.00 78.81 217 LYS A N 1
ATOM 1677 C CA . LYS A 1 217 ? 3.621 2.549 -20.626 1.00 78.81 217 LYS A CA 1
ATOM 1678 C C . LYS A 1 217 ? 3.094 1.489 -21.590 1.00 78.81 217 LYS A C 1
ATOM 1680 O O . LYS A 1 217 ? 1.935 1.572 -21.996 1.00 78.81 217 LYS A O 1
ATOM 1685 N N . LYS A 1 218 ? 3.935 0.561 -22.053 1.00 79.38 218 LYS A N 1
ATOM 1686 C CA . LYS A 1 218 ? 3.491 -0.596 -22.844 1.00 79.38 218 LYS A CA 1
ATOM 1687 C C . LYS A 1 218 ? 2.738 -1.561 -21.940 1.00 79.38 218 LYS A C 1
ATOM 1689 O O . LYS A 1 218 ? 1.591 -1.868 -22.244 1.00 79.38 218 LYS A O 1
ATOM 1694 N N . LEU A 1 219 ? 3.314 -1.890 -20.789 1.00 71.50 219 LEU A N 1
ATOM 1695 C CA . LEU A 1 219 ? 2.718 -2.763 -19.788 1.00 71.50 219 LEU A CA 1
ATOM 1696 C C . LEU A 1 219 ? 1.355 -2.244 -19.297 1.00 71.50 219 LEU A C 1
ATOM 1698 O O . LEU A 1 219 ? 0.417 -3.025 -19.168 1.00 71.50 219 LEU A O 1
ATOM 1702 N N . SER A 1 220 ? 1.172 -0.924 -19.149 1.00 77.06 220 SER A N 1
ATOM 1703 C CA . SER A 1 220 ? -0.130 -0.333 -18.779 1.00 77.06 220 SER A CA 1
ATOM 1704 C C . SER A 1 220 ? -1.219 -0.461 -19.852 1.00 77.06 220 SER A C 1
ATOM 1706 O O . SER A 1 220 ? -2.354 -0.038 -19.637 1.00 77.06 220 SER A O 1
ATOM 1708 N N . ARG A 1 221 ? -0.880 -0.933 -21.057 1.00 75.38 221 ARG A N 1
ATOM 1709 C CA . ARG A 1 221 ? -1.854 -1.266 -22.113 1.00 75.38 221 ARG A CA 1
ATOM 1710 C C . ARG A 1 221 ? -2.265 -2.736 -22.063 1.00 75.38 221 ARG A C 1
ATOM 1712 O O . ARG A 1 221 ? -3.277 -3.084 -22.664 1.00 75.38 221 ARG A O 1
ATOM 1719 N N . GLU A 1 222 ? -1.493 -3.564 -21.368 1.00 71.50 222 GLU A N 1
ATOM 1720 C CA . GLU A 1 222 ? -1.685 -5.012 -21.257 1.00 71.50 222 GLU A CA 1
ATOM 1721 C C . GLU A 1 222 ? -2.320 -5.390 -19.912 1.00 71.50 222 GLU A C 1
ATOM 1723 O O . GLU A 1 222 ? -3.219 -6.229 -19.861 1.00 71.50 222 GLU A O 1
ATOM 1728 N N . ILE A 1 223 ? -1.909 -4.721 -18.832 1.00 68.06 223 ILE A N 1
ATOM 1729 C CA . ILE A 1 223 ? -2.384 -4.951 -17.463 1.00 68.06 223 ILE A CA 1
ATOM 1730 C C . ILE A 1 223 ? -3.316 -3.804 -17.040 1.00 68.06 223 ILE A C 1
ATOM 1732 O O . ILE A 1 223 ? -3.043 -2.652 -17.385 1.00 68.06 223 ILE A O 1
ATOM 1736 N N . PRO A 1 224 ? -4.405 -4.060 -16.281 1.00 70.81 224 PRO A N 1
ATOM 1737 C CA . PRO A 1 224 ? -5.364 -3.034 -15.857 1.00 70.81 224 PRO A CA 1
ATOM 1738 C C . PRO A 1 224 ? -4.847 -2.103 -14.738 1.00 70.81 224 PRO A C 1
ATOM 1740 O O . PRO A 1 224 ? -5.605 -1.738 -13.842 1.00 70.81 224 PRO A O 1
ATOM 1743 N N . LEU A 1 225 ? -3.584 -1.676 -14.814 1.00 61.25 225 LEU A N 1
ATOM 1744 C CA . LEU A 1 225 ? -2.980 -0.637 -13.979 1.00 61.25 225 LEU A CA 1
ATOM 1745 C C . LEU A 1 225 ? -2.452 0.495 -14.863 1.00 61.25 225 LEU A C 1
ATOM 1747 O O . LEU A 1 225 ? -1.934 0.269 -15.9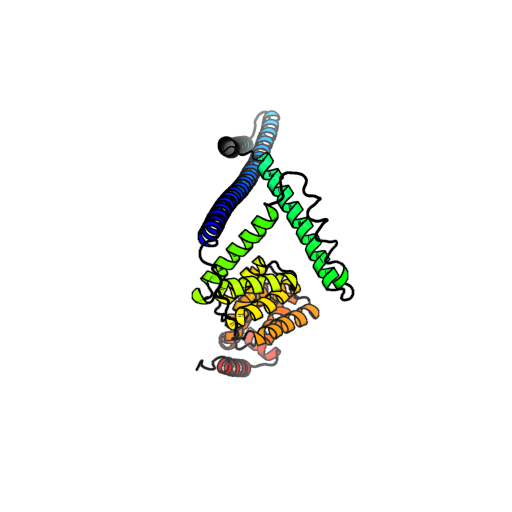57 1.00 61.25 225 LEU A O 1
ATOM 1751 N N . SER A 1 226 ? -2.570 1.732 -14.391 1.00 78.50 226 SER A N 1
ATOM 1752 C CA . SER A 1 226 ? -1.980 2.892 -15.058 1.00 78.50 226 SER A CA 1
ATOM 1753 C C . SER A 1 226 ? -0.451 2.823 -15.041 1.00 78.50 226 SER A C 1
ATOM 1755 O O . SER A 1 226 ? 0.159 2.206 -14.172 1.00 78.50 226 SER A O 1
ATOM 1757 N N . ALA A 1 227 ? 0.199 3.526 -15.971 1.00 78.81 227 ALA A N 1
ATOM 1758 C CA . ALA A 1 227 ? 1.659 3.595 -15.992 1.00 78.81 227 ALA A CA 1
ATOM 1759 C C . ALA A 1 227 ? 2.234 4.169 -14.680 1.00 78.81 227 ALA A C 1
ATOM 1761 O O . ALA A 1 227 ? 3.335 3.800 -14.286 1.00 78.81 227 ALA A O 1
ATOM 1762 N N . ALA A 1 228 ? 1.491 5.053 -13.998 1.00 79.44 228 ALA A N 1
ATOM 1763 C CA . ALA A 1 228 ? 1.882 5.605 -12.702 1.00 79.44 228 ALA A CA 1
ATOM 1764 C C . ALA A 1 228 ? 1.823 4.544 -11.591 1.00 79.44 228 ALA A C 1
ATOM 1766 O O . ALA A 1 228 ? 2.766 4.428 -10.820 1.00 79.44 228 ALA A O 1
ATOM 1767 N N . GLU A 1 229 ? 0.770 3.724 -11.553 1.00 82.00 229 GLU A N 1
ATOM 1768 C CA . GLU A 1 229 ? 0.651 2.594 -10.616 1.00 82.00 229 GLU A CA 1
ATOM 1769 C C . GLU A 1 229 ? 1.742 1.536 -10.858 1.00 82.00 229 GLU A C 1
ATOM 1771 O O . GLU A 1 229 ? 2.341 1.029 -9.913 1.00 82.00 229 GLU A O 1
ATOM 1776 N N . LEU A 1 230 ? 2.077 1.246 -12.119 1.00 88.81 230 LEU A N 1
ATOM 1777 C CA . LEU A 1 230 ? 3.194 0.350 -12.446 1.00 88.81 230 LEU A CA 1
ATOM 1778 C C . LEU A 1 230 ? 4.549 0.940 -12.029 1.00 88.81 230 LEU A C 1
ATOM 1780 O O . LEU A 1 230 ? 5.405 0.220 -11.522 1.00 88.81 230 LEU A O 1
ATOM 1784 N N . ALA A 1 231 ? 4.740 2.251 -12.192 1.00 91.94 231 ALA A N 1
ATOM 1785 C CA . ALA A 1 231 ? 5.932 2.935 -11.700 1.00 91.94 231 ALA A CA 1
ATOM 1786 C C . ALA A 1 231 ? 6.016 2.923 -10.162 1.00 91.94 231 ALA A C 1
ATOM 1788 O O . ALA A 1 231 ? 7.110 2.776 -9.630 1.00 91.94 231 ALA A O 1
ATOM 1789 N N . GLN A 1 232 ? 4.890 3.007 -9.443 1.00 90.25 232 GLN A N 1
ATOM 1790 C CA . GLN 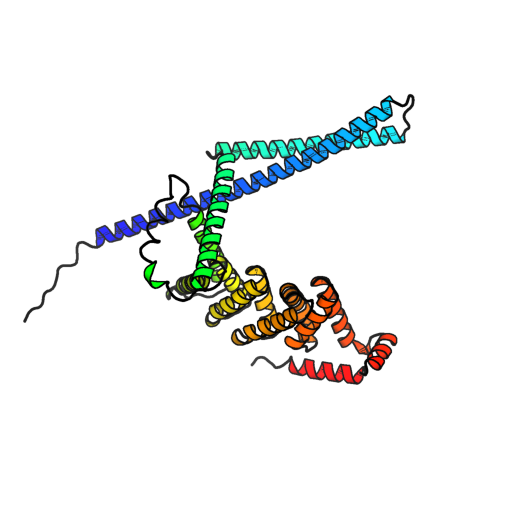A 1 232 ? 4.863 2.848 -7.981 1.00 90.25 232 GLN A CA 1
ATOM 1791 C C . GLN A 1 232 ? 5.324 1.450 -7.555 1.00 90.25 232 GLN A C 1
ATOM 1793 O O . GLN A 1 232 ? 6.160 1.332 -6.664 1.00 90.25 232 GLN A O 1
ATOM 1798 N N . ILE A 1 233 ? 4.851 0.399 -8.234 1.00 92.56 233 ILE A N 1
ATOM 1799 C CA . ILE A 1 233 ? 5.320 -0.975 -7.998 1.00 92.56 233 ILE A CA 1
ATOM 1800 C C . ILE A 1 233 ? 6.828 -1.082 -8.259 1.00 92.56 233 ILE A C 1
ATOM 1802 O O . ILE A 1 233 ? 7.562 -1.604 -7.419 1.00 92.56 233 ILE A O 1
ATOM 1806 N N . ALA A 1 234 ? 7.304 -0.555 -9.390 1.00 96.06 234 ALA A N 1
ATOM 1807 C CA . ALA A 1 234 ? 8.727 -0.551 -9.723 1.00 96.06 234 ALA A CA 1
ATOM 1808 C C . ALA A 1 234 ? 9.564 0.216 -8.681 1.00 96.06 234 ALA A C 1
ATOM 1810 O O . ALA A 1 234 ? 10.664 -0.208 -8.334 1.00 96.06 234 ALA A O 1
ATOM 1811 N N . ALA A 1 235 ? 9.050 1.322 -8.136 1.00 89.75 235 ALA A N 1
ATOM 1812 C CA . ALA A 1 235 ? 9.719 2.061 -7.070 1.00 89.75 235 ALA A CA 1
ATOM 1813 C C . ALA A 1 235 ? 9.811 1.228 -5.777 1.00 89.75 235 ALA A C 1
ATOM 1815 O O . ALA A 1 235 ? 10.888 1.149 -5.186 1.00 89.75 235 ALA A O 1
ATOM 1816 N N . SER A 1 236 ? 8.738 0.538 -5.374 1.00 88.94 236 SER A N 1
ATOM 1817 C CA . SER A 1 236 ? 8.774 -0.390 -4.232 1.00 88.94 236 SER A CA 1
ATOM 1818 C C . SER A 1 236 ? 9.799 -1.513 -4.427 1.00 88.94 236 SER A C 1
ATOM 1820 O O . SER A 1 236 ? 10.564 -1.810 -3.509 1.00 88.94 236 SER A O 1
ATOM 1822 N N . GLY A 1 237 ? 9.854 -2.105 -5.626 1.00 90.31 237 GLY A N 1
ATOM 1823 C CA . GLY A 1 237 ? 10.834 -3.139 -5.971 1.00 90.31 237 GLY A CA 1
ATOM 1824 C C . GLY A 1 237 ? 12.273 -2.629 -5.882 1.00 90.31 237 GLY A C 1
ATOM 1825 O O . GLY A 1 237 ? 13.101 -3.229 -5.197 1.00 90.31 237 GLY A O 1
ATOM 1826 N N . GLY A 1 238 ? 12.561 -1.476 -6.492 1.00 91.19 238 GLY A N 1
ATOM 1827 C CA . GLY A 1 238 ? 13.895 -0.875 -6.447 1.00 91.19 238 GLY A CA 1
ATOM 1828 C C . GLY A 1 238 ? 14.323 -0.465 -5.033 1.00 91.19 238 GLY A C 1
ATOM 1829 O O . GLY A 1 238 ? 15.473 -0.671 -4.655 1.00 91.19 238 GLY A O 1
ATOM 1830 N N . GLN A 1 239 ? 13.400 0.036 -4.201 1.00 88.62 239 GLN A N 1
ATOM 1831 C CA . GLN A 1 239 ? 13.688 0.360 -2.796 1.00 88.62 239 GLN A CA 1
ATOM 1832 C C . GLN A 1 239 ? 14.099 -0.874 -1.978 1.00 88.62 239 GLN A C 1
ATOM 1834 O O . GLN A 1 239 ? 14.862 -0.753 -1.019 1.00 88.62 239 GLN A O 1
ATOM 1839 N N . LEU A 1 240 ? 13.589 -2.049 -2.347 1.00 84.88 240 LEU A N 1
ATOM 1840 C CA . LEU A 1 240 ? 13.850 -3.316 -1.667 1.00 84.88 240 LEU A CA 1
ATOM 1841 C C . LEU A 1 240 ? 14.980 -4.129 -2.311 1.00 84.88 240 LEU A C 1
ATOM 1843 O O . LEU A 1 240 ? 15.235 -5.248 -1.868 1.00 84.88 240 LEU A O 1
ATOM 1847 N N . GLY A 1 241 ? 15.685 -3.539 -3.283 1.00 86.88 241 GLY A N 1
ATOM 1848 C CA . GLY A 1 241 ? 16.898 -4.100 -3.874 1.00 86.88 241 GLY A CA 1
ATOM 1849 C C . GLY A 1 241 ? 16.660 -5.046 -5.047 1.00 86.88 241 GLY A C 1
ATOM 1850 O O . GLY A 1 241 ? 17.556 -5.814 -5.368 1.00 86.88 241 GLY A O 1
ATOM 1851 N N . ILE A 1 242 ? 15.482 -5.017 -5.684 1.00 89.75 242 ILE A N 1
ATOM 1852 C CA . ILE A 1 242 ? 15.295 -5.726 -6.956 1.00 89.75 242 ILE A CA 1
ATOM 1853 C C . ILE A 1 242 ? 16.184 -5.069 -8.013 1.00 89.75 242 ILE A C 1
ATOM 1855 O O . ILE A 1 242 ? 16.100 -3.857 -8.241 1.00 89.75 242 ILE A O 1
ATOM 1859 N N . GLU A 1 243 ? 17.026 -5.881 -8.648 1.00 89.81 243 GLU A N 1
ATOM 1860 C CA . GLU A 1 243 ? 17.952 -5.433 -9.682 1.00 89.81 243 GLU A CA 1
ATOM 1861 C C . GLU A 1 243 ? 17.194 -4.846 -10.877 1.00 89.81 243 GLU A C 1
ATOM 1863 O O . GLU A 1 243 ? 16.076 -5.251 -11.209 1.00 89.81 243 GLU A O 1
ATOM 1868 N N . LYS A 1 244 ? 17.800 -3.856 -11.538 1.00 90.81 244 LYS A N 1
ATOM 1869 C CA . LYS A 1 244 ? 17.164 -3.109 -12.637 1.00 90.81 244 LYS A CA 1
ATOM 1870 C C . LYS A 1 244 ? 16.725 -4.038 -13.770 1.00 90.81 244 LYS A C 1
ATOM 1872 O O . LYS A 1 244 ? 15.687 -3.799 -14.388 1.00 90.81 244 LYS A O 1
ATOM 1877 N N . GLU A 1 245 ? 17.534 -5.053 -14.045 1.00 91.19 245 GLU A N 1
ATOM 1878 C CA . GLU A 1 245 ? 17.329 -6.057 -15.084 1.00 91.19 245 GLU A CA 1
ATOM 1879 C C . GLU A 1 245 ? 16.065 -6.890 -14.820 1.00 91.19 245 GLU A C 1
ATOM 1881 O O . GLU A 1 245 ? 15.316 -7.160 -15.758 1.00 91.19 245 GLU A O 1
ATOM 1886 N N . ASP A 1 246 ? 15.765 -7.173 -13.550 1.00 93.12 246 ASP A N 1
ATOM 1887 C CA . ASP A 1 246 ? 14.611 -7.981 -13.137 1.00 93.12 246 ASP A CA 1
ATOM 1888 C C . ASP A 1 246 ? 13.381 -7.120 -12.793 1.00 93.12 246 ASP A C 1
ATOM 1890 O O . ASP A 1 246 ? 12.266 -7.618 -12.614 1.00 93.12 246 ASP A O 1
ATOM 1894 N N . LEU A 1 247 ? 13.549 -5.797 -12.701 1.00 94.06 247 LEU A N 1
ATOM 1895 C CA . LEU A 1 247 ? 12.529 -4.900 -12.163 1.00 94.06 247 LEU A CA 1
ATOM 1896 C C . LEU A 1 247 ? 11.249 -4.850 -13.005 1.00 94.06 247 LEU A C 1
ATOM 1898 O O . LEU A 1 247 ? 10.154 -4.674 -12.462 1.00 94.06 247 LEU A O 1
ATOM 1902 N N . LEU A 1 248 ? 11.361 -4.993 -14.327 1.00 94.81 248 LEU A N 1
ATOM 1903 C CA . LEU A 1 248 ? 10.193 -5.015 -15.211 1.00 94.81 248 LEU A CA 1
ATOM 1904 C C . LEU A 1 248 ? 9.380 -6.304 -15.031 1.00 94.81 248 LEU A C 1
ATOM 1906 O O . LEU A 1 248 ? 8.146 -6.260 -15.001 1.00 94.81 248 LEU A O 1
ATOM 1910 N N . GLU A 1 249 ? 10.063 -7.436 -14.872 1.00 94.38 249 GLU A N 1
ATOM 1911 C CA . GLU A 1 249 ? 9.435 -8.730 -14.612 1.00 94.38 249 GLU A CA 1
ATOM 1912 C C . GLU A 1 249 ? 8.775 -8.741 -13.230 1.00 94.38 249 GLU A C 1
ATOM 1914 O O . GLU A 1 249 ? 7.582 -9.033 -13.121 1.00 94.38 249 GLU A O 1
ATOM 1919 N N . PHE A 1 250 ? 9.489 -8.269 -12.203 1.00 94.50 250 PHE A N 1
ATOM 1920 C CA . PHE A 1 250 ? 8.937 -8.029 -10.870 1.00 94.50 250 PHE A CA 1
ATOM 1921 C C . PHE A 1 250 ? 7.661 -7.181 -10.936 1.00 94.50 250 PHE A C 1
ATOM 1923 O O . PHE A 1 250 ? 6.620 -7.556 -10.394 1.00 94.50 250 PHE A O 1
ATOM 1930 N N . THR A 1 251 ? 7.720 -6.054 -11.652 1.00 95.62 251 THR A N 1
ATOM 1931 C CA . THR A 1 251 ? 6.581 -5.139 -11.789 1.00 95.62 251 THR A CA 1
ATOM 1932 C C . THR A 1 251 ? 5.392 -5.824 -12.453 1.00 95.62 251 THR A C 1
ATOM 1934 O O . THR A 1 251 ? 4.255 -5.629 -12.031 1.00 95.62 251 THR A O 1
ATOM 1937 N N . THR A 1 252 ? 5.648 -6.661 -13.455 1.00 92.38 252 THR A N 1
ATOM 1938 C CA . THR A 1 252 ? 4.626 -7.436 -14.167 1.00 92.38 252 THR A CA 1
ATOM 1939 C C . THR A 1 252 ? 3.950 -8.451 -13.248 1.00 92.38 252 THR A C 1
ATOM 1941 O O . THR A 1 252 ? 2.718 -8.508 -13.198 1.00 92.38 252 THR A O 1
ATOM 1944 N N . ILE A 1 253 ? 4.734 -9.224 -12.492 1.00 88.81 253 ILE A N 1
ATOM 1945 C CA . ILE A 1 253 ? 4.227 -10.233 -11.553 1.00 88.81 253 ILE A CA 1
ATOM 1946 C C . ILE A 1 253 ? 3.389 -9.565 -10.461 1.00 88.81 253 ILE A C 1
ATOM 1948 O O . ILE A 1 253 ? 2.235 -9.941 -10.242 1.00 88.81 253 ILE A O 1
ATOM 1952 N N . VAL A 1 254 ? 3.923 -8.521 -9.827 1.00 88.19 254 VAL A N 1
ATOM 1953 C CA . VAL A 1 254 ? 3.203 -7.796 -8.779 1.00 88.19 254 VAL A CA 1
ATOM 1954 C C . VAL A 1 254 ? 1.943 -7.140 -9.328 1.00 88.19 254 VAL A C 1
ATOM 1956 O O . VAL A 1 254 ? 0.911 -7.204 -8.677 1.00 88.19 254 VAL A O 1
ATOM 1959 N N . ALA A 1 255 ? 1.962 -6.568 -10.531 1.00 83.31 255 ALA A N 1
ATOM 1960 C CA . ALA A 1 255 ? 0.778 -5.946 -11.119 1.00 83.31 255 ALA A CA 1
ATOM 1961 C C . ALA A 1 255 ? -0.374 -6.943 -11.363 1.00 83.31 255 ALA A C 1
ATOM 1963 O O . ALA A 1 255 ? -1.548 -6.597 -11.167 1.00 83.31 255 ALA A O 1
ATOM 1964 N N . LYS A 1 256 ? -0.052 -8.193 -11.730 1.00 81.81 256 LYS A N 1
ATOM 1965 C CA . LYS A 1 256 ? -1.034 -9.290 -11.781 1.00 81.81 256 LYS A CA 1
ATOM 1966 C C . LYS A 1 256 ? -1.613 -9.561 -10.388 1.00 81.81 256 LYS A C 1
ATOM 1968 O O . LYS A 1 256 ? -2.833 -9.611 -10.247 1.00 81.81 256 LYS A O 1
ATOM 1973 N N . MET A 1 257 ? -0.762 -9.653 -9.364 1.00 79.38 257 MET A N 1
ATOM 1974 C CA . MET A 1 257 ? -1.190 -9.872 -7.974 1.00 79.38 257 MET A CA 1
ATOM 1975 C C . MET A 1 257 ? -2.025 -8.713 -7.417 1.00 79.38 257 MET A C 1
ATOM 1977 O O . MET A 1 257 ? -3.036 -8.954 -6.772 1.00 79.38 257 MET A O 1
ATOM 1981 N N . THR A 1 258 ? -1.668 -7.462 -7.714 1.00 78.62 258 THR A N 1
ATOM 1982 C CA . THR A 1 258 ? -2.439 -6.260 -7.355 1.00 78.62 258 THR A CA 1
ATOM 1983 C C . THR A 1 258 ? -3.884 -6.382 -7.830 1.00 78.62 258 THR A C 1
ATOM 1985 O O . THR A 1 258 ? -4.817 -6.140 -7.067 1.00 78.62 258 THR A O 1
ATOM 1988 N N . THR A 1 259 ? -4.060 -6.808 -9.084 1.00 75.31 259 THR A N 1
ATOM 1989 C CA . THR A 1 259 ? -5.382 -6.997 -9.694 1.00 75.31 259 THR A CA 1
ATOM 1990 C C . THR A 1 259 ? -6.111 -8.197 -9.091 1.00 75.31 259 THR A C 1
ATOM 1992 O O . THR A 1 259 ? -7.296 -8.098 -8.791 1.00 75.31 259 THR A O 1
ATOM 1995 N N . ALA A 1 260 ? -5.415 -9.322 -8.908 1.00 72.75 260 ALA A N 1
ATOM 1996 C CA . ALA A 1 260 ? -6.004 -10.554 -8.387 1.00 72.75 260 ALA A CA 1
ATOM 1997 C C . ALA A 1 260 ? -6.434 -10.429 -6.917 1.00 72.75 260 ALA A C 1
ATOM 1999 O O . ALA A 1 260 ? -7.463 -10.967 -6.521 1.00 72.75 260 ALA A O 1
ATOM 2000 N N . PHE A 1 261 ? -5.664 -9.704 -6.106 1.00 80.88 261 PHE A N 1
ATOM 2001 C CA . PHE A 1 261 ? -5.858 -9.627 -4.658 1.00 80.88 261 PHE A CA 1
ATOM 2002 C C . PHE A 1 261 ? -6.612 -8.371 -4.210 1.00 80.88 261 PHE A C 1
ATOM 2004 O O . PHE A 1 261 ? -6.783 -8.177 -3.010 1.00 80.88 261 PHE A O 1
ATOM 2011 N N . ASP A 1 262 ? -7.062 -7.524 -5.141 1.00 75.56 262 ASP A N 1
ATOM 2012 C CA . ASP A 1 262 ? -7.750 -6.256 -4.850 1.00 75.56 262 ASP A CA 1
ATOM 2013 C C . ASP A 1 262 ? -6.945 -5.362 -3.879 1.00 75.56 262 ASP A C 1
ATOM 2015 O O . ASP A 1 262 ? -7.403 -4.891 -2.827 1.00 75.56 262 ASP A O 1
ATOM 2019 N N . MET A 1 263 ? -5.666 -5.181 -4.210 1.00 80.94 263 MET A N 1
ATOM 2020 C CA . MET A 1 263 ? -4.726 -4.348 -3.459 1.00 80.94 263 MET A CA 1
ATOM 2021 C C . MET A 1 263 ? -4.405 -3.079 -4.244 1.00 80.94 263 MET A C 1
ATOM 2023 O O . MET A 1 263 ? -4.476 -3.063 -5.471 1.00 80.94 263 MET A O 1
ATOM 2027 N N . SER A 1 264 ? -4.028 -1.998 -3.557 1.00 81.94 264 SER A N 1
ATOM 2028 C CA . SER A 1 264 ? -3.411 -0.872 -4.263 1.00 81.94 264 SER A CA 1
ATOM 2029 C C . SER A 1 264 ? -2.005 -1.249 -4.745 1.00 81.94 264 SER A C 1
ATOM 2031 O O . SER A 1 264 ? -1.347 -2.116 -4.169 1.00 81.94 264 SER A O 1
ATOM 2033 N N . ALA A 1 265 ? -1.534 -0.583 -5.801 1.00 79.06 265 ALA A N 1
ATOM 2034 C CA . ALA A 1 265 ? -0.218 -0.827 -6.388 1.00 79.06 265 ALA A CA 1
ATOM 2035 C C . ALA A 1 265 ? 0.925 -0.656 -5.368 1.00 79.06 265 ALA A C 1
ATOM 2037 O O . ALA A 1 265 ? 1.828 -1.487 -5.302 1.00 79.06 265 ALA A O 1
ATOM 2038 N N . GLU A 1 266 ? 0.840 0.376 -4.526 1.00 79.81 266 GLU A N 1
ATOM 2039 C CA . GLU A 1 266 ? 1.791 0.632 -3.442 1.00 79.81 266 GLU A CA 1
ATOM 2040 C C . GLU A 1 266 ? 1.742 -0.456 -2.356 1.00 79.81 266 GLU A C 1
ATOM 2042 O O . GLU A 1 266 ? 2.785 -0.968 -1.947 1.00 79.81 266 GLU A O 1
ATOM 2047 N N . GLU A 1 267 ? 0.545 -0.854 -1.902 1.00 85.12 267 GLU A N 1
ATOM 2048 C CA . GLU A 1 267 ? 0.396 -1.923 -0.903 1.00 85.12 267 GLU A CA 1
ATOM 2049 C C . GLU A 1 267 ? 0.965 -3.251 -1.415 1.00 85.12 267 GLU A C 1
ATOM 2051 O O . GLU A 1 267 ? 1.712 -3.912 -0.694 1.00 85.12 267 GLU A O 1
ATOM 2056 N N . ALA A 1 268 ? 0.631 -3.637 -2.649 1.00 84.62 268 ALA A N 1
ATOM 2057 C CA . ALA A 1 268 ? 1.094 -4.879 -3.258 1.00 84.62 268 ALA A CA 1
ATOM 2058 C C . ALA A 1 268 ? 2.611 -4.860 -3.498 1.00 84.62 268 ALA A C 1
ATOM 2060 O O . ALA A 1 268 ? 3.304 -5.786 -3.073 1.00 84.62 268 ALA A O 1
ATOM 2061 N N . GLY A 1 269 ? 3.135 -3.783 -4.097 1.00 86.62 269 GLY A N 1
ATOM 2062 C CA . GLY A 1 269 ? 4.568 -3.584 -4.326 1.00 86.62 269 GLY A CA 1
ATOM 2063 C C . GLY A 1 269 ? 5.380 -3.716 -3.046 1.00 86.62 269 GLY A C 1
ATOM 2064 O O . GLY A 1 269 ? 6.305 -4.525 -2.983 1.00 86.62 269 GLY A O 1
ATOM 2065 N N . ASN A 1 270 ? 4.988 -2.992 -1.997 1.00 84.94 270 ASN A N 1
ATOM 2066 C CA . ASN A 1 270 ? 5.672 -3.041 -0.707 1.00 84.94 270 ASN A CA 1
ATOM 2067 C C . ASN A 1 270 ? 5.539 -4.410 -0.028 1.00 84.94 270 ASN A C 1
ATOM 2069 O O . ASN A 1 270 ? 6.511 -4.924 0.535 1.00 84.94 270 ASN A O 1
ATOM 2073 N N . ALA A 1 271 ? 4.346 -5.010 -0.056 1.00 90.12 271 ALA A N 1
ATOM 2074 C CA . ALA A 1 271 ? 4.107 -6.261 0.647 1.00 90.12 271 ALA A CA 1
ATOM 2075 C C . ALA A 1 271 ? 4.857 -7.435 0.008 1.00 90.12 271 ALA A C 1
ATOM 2077 O O . ALA A 1 271 ? 5.534 -8.179 0.722 1.00 90.12 271 ALA A O 1
ATOM 2078 N N . ILE A 1 272 ? 4.765 -7.574 -1.317 1.00 88.81 272 ILE A N 1
ATOM 2079 C CA . ILE A 1 272 ? 5.343 -8.696 -2.065 1.00 88.81 272 ILE A CA 1
ATOM 2080 C C . ILE A 1 272 ? 6.863 -8.586 -2.123 1.00 88.81 272 ILE A C 1
ATOM 2082 O O . ILE A 1 272 ? 7.543 -9.582 -1.876 1.00 88.81 272 ILE A O 1
ATOM 2086 N N . ALA A 1 273 ? 7.420 -7.393 -2.353 1.00 87.00 273 ALA A N 1
ATOM 2087 C CA . ALA A 1 273 ? 8.871 -7.226 -2.329 1.00 87.00 273 ALA A CA 1
ATOM 2088 C C . ALA A 1 273 ? 9.457 -7.526 -0.939 1.00 87.00 273 ALA A C 1
ATOM 2090 O O . ALA A 1 273 ? 10.487 -8.189 -0.836 1.00 87.00 273 ALA A O 1
ATOM 2091 N N . LYS A 1 274 ? 8.781 -7.123 0.148 1.00 88.56 274 LYS A N 1
ATOM 2092 C CA . LYS A 1 274 ? 9.247 -7.429 1.508 1.00 88.56 274 LYS A CA 1
ATOM 2093 C C . LYS A 1 274 ? 9.123 -8.916 1.843 1.00 88.56 274 LYS A C 1
ATOM 2095 O O . LYS A 1 274 ? 10.041 -9.459 2.449 1.00 88.56 274 LYS A O 1
ATOM 2100 N N . ILE A 1 275 ? 8.030 -9.579 1.453 1.00 90.94 275 ILE A N 1
ATOM 2101 C CA . ILE A 1 275 ? 7.904 -11.041 1.595 1.00 90.94 275 ILE A CA 1
ATOM 2102 C C . ILE A 1 275 ? 9.041 -11.729 0.835 1.00 90.94 275 ILE A C 1
ATOM 2104 O O . ILE A 1 275 ? 9.722 -12.582 1.393 1.00 90.94 275 ILE A O 1
ATOM 2108 N N . SER A 1 276 ? 9.294 -11.310 -0.402 1.00 89.31 276 SER A N 1
ATOM 2109 C CA . SER A 1 276 ? 10.331 -11.913 -1.236 1.00 89.31 276 SER A CA 1
ATOM 2110 C C . SER A 1 276 ? 11.723 -11.751 -0.634 1.00 89.31 276 SER A C 1
ATOM 2112 O O . SER A 1 276 ? 12.457 -12.728 -0.540 1.00 89.31 276 SER A O 1
ATOM 2114 N N . ASN A 1 277 ? 12.050 -10.559 -0.128 1.00 88.00 277 ASN A N 1
ATOM 2115 C CA . ASN A 1 277 ? 13.309 -10.303 0.571 1.00 88.00 277 ASN A CA 1
ATOM 2116 C C . ASN A 1 277 ? 13.456 -11.193 1.823 1.00 88.00 277 ASN A C 1
ATOM 2118 O O . ASN A 1 277 ? 14.449 -11.901 1.961 1.00 88.00 277 ASN A O 1
ATOM 2122 N N . VAL A 1 278 ? 12.429 -11.255 2.683 1.00 90.56 278 VAL A N 1
ATOM 2123 C CA . VAL A 1 278 ? 12.447 -12.076 3.912 1.00 90.56 278 VAL A CA 1
ATOM 2124 C C . VAL A 1 278 ? 12.690 -13.560 3.626 1.00 90.56 278 VAL A C 1
ATOM 2126 O O . VAL A 1 278 ? 13.394 -14.225 4.385 1.00 90.56 278 VAL A O 1
ATOM 2129 N N . TYR A 1 279 ? 12.101 -14.092 2.556 1.00 89.50 279 TYR A N 1
ATOM 2130 C CA . TYR A 1 279 ? 12.208 -15.510 2.213 1.00 89.50 279 TYR A CA 1
ATOM 2131 C C . TYR A 1 279 ? 13.316 -15.817 1.193 1.00 89.50 279 TYR A C 1
ATOM 2133 O O . TYR A 1 279 ? 13.492 -16.984 0.850 1.00 89.50 279 TYR A O 1
ATOM 2141 N N . GLY A 1 280 ? 14.067 -14.813 0.725 1.00 90.25 280 GLY A N 1
ATOM 2142 C CA . GLY A 1 280 ? 15.094 -14.985 -0.309 1.00 90.25 280 GLY A CA 1
ATOM 2143 C C . GLY A 1 280 ? 14.531 -15.426 -1.666 1.00 90.25 280 GLY A C 1
ATOM 2144 O O . GLY A 1 280 ? 15.194 -16.148 -2.408 1.00 90.25 280 GLY A O 1
ATOM 2145 N N . ILE A 1 281 ? 13.292 -15.039 -1.978 1.00 89.94 281 ILE A N 1
ATOM 2146 C CA . ILE A 1 281 ? 12.589 -15.434 -3.202 1.00 89.94 281 ILE A CA 1
ATOM 2147 C C . ILE A 1 281 ? 13.009 -14.496 -4.333 1.00 89.94 281 ILE A C 1
ATOM 2149 O O . ILE A 1 281 ? 12.795 -13.284 -4.267 1.00 89.94 281 ILE A O 1
ATOM 2153 N N . LYS A 1 282 ? 13.610 -15.074 -5.372 1.00 90.50 282 LYS A N 1
ATOM 2154 C CA . LYS A 1 282 ? 13.953 -14.379 -6.617 1.00 90.50 282 LYS A CA 1
ATOM 2155 C C . LYS A 1 282 ? 12.698 -14.082 -7.442 1.00 90.50 282 LYS A C 1
ATOM 2157 O O . LYS A 1 282 ? 11.638 -14.652 -7.192 1.00 90.50 282 LYS A O 1
ATOM 2162 N N . VAL A 1 283 ? 12.816 -13.172 -8.410 1.00 87.69 283 VAL A N 1
ATOM 2163 C CA . VAL A 1 283 ? 11.684 -12.688 -9.222 1.00 87.69 283 VAL A CA 1
ATOM 2164 C C . VAL A 1 283 ? 10.945 -13.832 -9.930 1.00 87.69 283 VAL A C 1
ATOM 2166 O O . VAL A 1 283 ? 9.718 -13.881 -9.864 1.00 87.69 283 VAL A O 1
ATOM 2169 N N . ASP A 1 284 ? 11.673 -14.804 -10.480 1.00 86.06 284 ASP A N 1
ATOM 2170 C CA . ASP A 1 284 ? 11.136 -16.026 -11.102 1.00 86.06 284 ASP A CA 1
ATOM 2171 C C . ASP A 1 284 ? 10.293 -16.892 -10.140 1.00 86.06 284 ASP A C 1
ATOM 2173 O O . ASP A 1 284 ? 9.312 -17.520 -10.538 1.00 86.06 284 ASP A O 1
ATOM 2177 N N . GLY A 1 285 ? 10.628 -16.893 -8.849 1.00 86.25 285 GLY A N 1
ATOM 2178 C CA . GLY A 1 285 ? 9.898 -17.604 -7.800 1.00 86.25 285 GLY A CA 1
ATOM 2179 C C . GLY A 1 285 ? 8.686 -16.852 -7.243 1.00 86.25 285 GLY A C 1
ATOM 2180 O O . GLY A 1 285 ? 7.879 -17.447 -6.521 1.00 86.25 285 GLY A O 1
ATOM 2181 N N . MET A 1 286 ? 8.519 -15.562 -7.551 1.00 87.88 286 MET A N 1
ATOM 2182 C CA . MET A 1 286 ? 7.432 -14.761 -6.975 1.00 87.88 286 MET A CA 1
ATOM 2183 C C . MET A 1 286 ? 6.059 -15.178 -7.494 1.00 87.88 286 MET A C 1
ATOM 2185 O O . MET A 1 286 ? 5.097 -15.156 -6.729 1.00 87.88 286 MET A O 1
ATOM 2189 N N . GLU A 1 287 ? 5.948 -15.615 -8.750 1.00 84.62 287 GLU A N 1
ATOM 2190 C CA . GLU A 1 287 ? 4.679 -16.116 -9.295 1.00 84.62 287 GLU A CA 1
ATOM 2191 C C . GLU A 1 287 ? 4.144 -17.300 -8.470 1.00 84.62 287 GLU A C 1
ATOM 2193 O O . GLU A 1 287 ? 2.950 -17.362 -8.172 1.00 84.62 287 GLU A O 1
ATOM 2198 N N . ASN A 1 288 ? 5.034 -18.167 -7.975 1.00 85.81 288 ASN A N 1
ATOM 2199 C CA . ASN A 1 288 ? 4.659 -19.270 -7.094 1.00 85.81 288 ASN A CA 1
ATOM 2200 C C . ASN A 1 288 ? 4.079 -18.791 -5.749 1.00 85.81 288 ASN A C 1
ATOM 2202 O O . ASN A 1 288 ? 3.127 -19.387 -5.250 1.00 85.81 288 ASN A O 1
ATOM 2206 N N . VAL A 1 289 ? 4.583 -17.690 -5.181 1.00 86.12 289 VAL A N 1
ATOM 2207 C CA . VAL A 1 289 ? 3.998 -17.088 -3.964 1.00 86.12 289 VAL A CA 1
ATOM 2208 C C . VAL A 1 289 ? 2.559 -16.651 -4.226 1.00 86.12 289 VAL A C 1
ATOM 2210 O O . VAL A 1 289 ? 1.671 -16.917 -3.417 1.00 86.12 289 VAL A O 1
ATOM 2213 N N . GLY A 1 290 ? 2.319 -16.027 -5.381 1.00 83.50 290 GLY A N 1
ATOM 2214 C CA . GLY A 1 290 ? 0.976 -15.650 -5.812 1.00 83.50 290 GLY A CA 1
ATOM 2215 C C . GLY A 1 290 ? 0.060 -16.862 -5.950 1.00 83.50 290 GLY A C 1
ATOM 2216 O O . GLY A 1 290 ? -1.056 -16.836 -5.439 1.00 83.50 290 GLY A O 1
ATOM 2217 N N . ASN A 1 291 ? 0.554 -17.941 -6.560 1.00 83.00 291 ASN A N 1
ATOM 2218 C CA . ASN A 1 291 ? -0.199 -19.183 -6.744 1.00 83.00 291 ASN A CA 1
ATOM 2219 C C . ASN A 1 291 ? -0.558 -19.860 -5.415 1.00 83.00 291 ASN A C 1
ATOM 2221 O O . ASN A 1 291 ? -1.691 -20.307 -5.257 1.00 83.00 291 ASN A O 1
ATOM 2225 N N . ILE A 1 292 ? 0.364 -19.893 -4.445 1.00 86.56 292 ILE A N 1
ATOM 2226 C CA . ILE A 1 292 ? 0.101 -20.422 -3.096 1.00 86.56 292 ILE A CA 1
ATOM 2227 C C . ILE A 1 292 ? -1.034 -19.638 -2.430 1.00 86.56 292 ILE A C 1
ATOM 2229 O O . ILE A 1 292 ? -1.981 -20.231 -1.912 1.00 86.56 292 ILE A O 1
ATOM 2233 N N . ILE A 1 293 ? -0.950 -18.305 -2.454 1.00 85.69 293 ILE A N 1
ATOM 2234 C CA . ILE A 1 293 ? -1.954 -17.436 -1.830 1.00 85.69 293 ILE A CA 1
ATOM 2235 C C . ILE A 1 293 ? -3.300 -17.571 -2.542 1.00 85.69 293 ILE A C 1
ATOM 2237 O O . ILE A 1 293 ? -4.316 -17.712 -1.869 1.00 85.69 293 ILE A O 1
ATOM 2241 N N . ASN A 1 294 ? -3.306 -17.582 -3.877 1.00 79.38 294 ASN A N 1
ATOM 2242 C CA . ASN A 1 294 ? -4.525 -17.740 -4.665 1.00 79.38 294 ASN A CA 1
ATOM 2243 C C . ASN A 1 294 ? -5.198 -19.089 -4.386 1.00 79.38 294 ASN A C 1
ATOM 2245 O O . ASN A 1 294 ? -6.388 -19.144 -4.097 1.00 79.38 294 ASN A O 1
ATOM 2249 N N . HIS A 1 295 ? -4.425 -20.178 -4.385 1.00 82.56 295 HIS A N 1
ATOM 2250 C CA . HIS A 1 295 ? -4.941 -21.505 -4.063 1.00 82.56 295 HIS A CA 1
ATOM 2251 C C . HIS A 1 295 ? -5.553 -21.548 -2.656 1.00 82.56 295 HIS A C 1
ATOM 2253 O O . HIS A 1 295 ? -6.640 -22.087 -2.466 1.00 82.56 295 HIS A O 1
ATOM 2259 N N . LEU A 1 296 ? -4.885 -20.973 -1.657 1.00 82.06 296 LEU A N 1
ATOM 2260 C CA . LEU A 1 296 ? -5.407 -20.932 -0.291 1.00 82.06 296 LEU A CA 1
ATOM 2261 C C . LEU A 1 296 ? -6.655 -20.046 -0.169 1.00 82.06 296 LEU A C 1
ATOM 2263 O O . LEU A 1 296 ? -7.585 -20.429 0.541 1.00 82.06 296 LEU A O 1
ATOM 2267 N N . SER A 1 297 ? -6.726 -18.913 -0.874 1.00 82.38 297 SER A N 1
ATOM 2268 C CA . SER A 1 297 ? -7.919 -18.061 -0.840 1.00 82.38 297 SER A CA 1
ATOM 2269 C C . SER A 1 297 ? -9.117 -18.666 -1.559 1.00 82.38 297 SER A C 1
ATOM 2271 O O . SER A 1 297 ? -10.247 -18.442 -1.138 1.00 82.38 297 SER A O 1
ATOM 2273 N N . ASP A 1 298 ? -8.882 -19.457 -2.607 1.00 79.44 298 ASP A N 1
ATOM 2274 C CA . ASP A 1 298 ? -9.948 -20.139 -3.349 1.00 79.44 298 ASP A CA 1
ATOM 2275 C C . ASP A 1 298 ? -10.517 -21.340 -2.575 1.00 79.44 298 ASP A C 1
ATOM 2277 O O . ASP A 1 298 ? -11.657 -21.744 -2.800 1.00 79.44 298 ASP A O 1
ATOM 2281 N N . ASN A 1 299 ? -9.740 -21.902 -1.641 1.00 79.19 299 ASN A N 1
ATOM 2282 C CA . ASN A 1 299 ? -10.094 -23.117 -0.902 1.00 79.19 299 ASN A CA 1
ATOM 2283 C C . ASN A 1 299 ? -10.366 -22.887 0.596 1.00 79.19 299 ASN A C 1
ATOM 2285 O O . ASN A 1 299 ? -10.629 -23.842 1.327 1.00 79.19 299 ASN A O 1
ATOM 2289 N N . THR A 1 300 ? -10.303 -21.646 1.084 1.00 84.38 300 THR A N 1
ATOM 2290 C CA . THR A 1 300 ? -10.560 -21.315 2.495 1.00 84.38 300 THR A CA 1
ATOM 2291 C C . THR A 1 300 ? -11.387 -20.034 2.631 1.00 84.38 300 THR A C 1
ATOM 2293 O O . THR A 1 300 ? -11.742 -19.394 1.648 1.00 84.38 300 THR A O 1
ATOM 2296 N N . ALA A 1 301 ? -11.712 -19.637 3.866 1.00 78.69 301 ALA A N 1
ATOM 2297 C CA . ALA A 1 301 ? -12.392 -18.368 4.130 1.00 78.69 301 ALA A CA 1
ATOM 2298 C C . ALA A 1 301 ? -11.434 -17.156 4.153 1.00 78.69 301 ALA A C 1
ATOM 2300 O O . ALA A 1 301 ? -11.889 -16.022 4.324 1.00 78.69 301 ALA A O 1
ATOM 2301 N N . ALA A 1 302 ? -10.120 -17.372 4.024 1.00 80.06 302 ALA A N 1
ATOM 2302 C CA . ALA A 1 302 ? -9.116 -16.318 4.101 1.00 80.06 302 ALA A CA 1
ATOM 2303 C C . ALA A 1 302 ? -8.959 -15.589 2.762 1.00 80.06 302 ALA A C 1
ATOM 2305 O O . ALA A 1 302 ? -8.617 -16.196 1.751 1.00 80.06 302 ALA A O 1
ATOM 2306 N N . LYS A 1 303 ? -9.148 -14.265 2.737 1.00 85.38 303 LYS A N 1
ATOM 2307 C CA . LYS A 1 303 ? -8.972 -13.497 1.494 1.00 85.38 303 LYS A CA 1
ATOM 2308 C C . LYS A 1 303 ? -7.492 -13.297 1.180 1.00 85.38 303 LYS A C 1
ATOM 2310 O O . LYS A 1 303 ? -6.699 -13.005 2.074 1.00 85.38 303 LYS A O 1
ATOM 2315 N N . ALA A 1 304 ? -7.130 -13.315 -0.103 1.00 83.44 304 ALA A N 1
ATOM 2316 C CA . ALA A 1 304 ? -5.744 -13.148 -0.547 1.00 83.44 304 ALA A CA 1
ATOM 2317 C C . ALA A 1 304 ? -5.072 -11.866 -0.010 1.00 83.44 304 ALA A C 1
ATOM 2319 O O . ALA A 1 304 ? -3.957 -11.921 0.508 1.00 83.44 304 ALA A O 1
ATOM 2320 N N . LYS A 1 305 ? -5.772 -10.718 -0.028 1.00 89.12 305 LYS A N 1
ATOM 2321 C CA . LYS A 1 305 ? -5.283 -9.466 0.585 1.00 89.12 305 LYS A CA 1
ATOM 2322 C C . LYS A 1 305 ? -4.939 -9.635 2.063 1.00 89.12 305 LYS A C 1
ATOM 2324 O O . LYS A 1 305 ? -3.897 -9.169 2.518 1.00 89.12 305 LYS A O 1
ATOM 2329 N N . GLU A 1 306 ? -5.818 -10.284 2.821 1.00 89.06 306 GLU A N 1
ATOM 2330 C CA . GLU A 1 306 ? -5.635 -10.515 4.255 1.00 89.06 306 GLU A CA 1
ATOM 2331 C C . GLU A 1 306 ? -4.433 -11.428 4.497 1.00 89.06 306 GLU A C 1
ATOM 2333 O O . GLU A 1 306 ? -3.604 -11.130 5.355 1.00 89.06 306 GLU A O 1
ATOM 2338 N N . MET A 1 307 ? -4.280 -12.467 3.674 1.00 90.19 307 MET A N 1
ATOM 2339 C CA . MET A 1 307 ? -3.132 -13.367 3.718 1.00 90.19 307 MET A CA 1
ATOM 2340 C C . MET A 1 307 ? -1.811 -12.644 3.460 1.00 90.19 307 MET A C 1
ATOM 2342 O O . MET A 1 307 ? -0.896 -12.772 4.271 1.00 90.19 307 MET A O 1
ATOM 2346 N N . VAL A 1 308 ? -1.710 -11.849 2.388 1.00 91.69 308 VAL A N 1
ATOM 2347 C CA . VAL A 1 308 ? -0.506 -11.056 2.072 1.00 91.69 308 VAL A CA 1
ATOM 2348 C C . VAL A 1 308 ? -0.149 -10.132 3.241 1.00 91.69 308 VAL A C 1
ATOM 2350 O O . VAL A 1 308 ? 1.006 -10.063 3.671 1.00 91.69 308 VAL A O 1
ATOM 2353 N N . LEU A 1 309 ? -1.147 -9.446 3.800 1.00 90.69 309 LEU A N 1
ATOM 2354 C CA . LEU A 1 309 ? -0.975 -8.525 4.922 1.00 90.69 309 LEU A CA 1
ATOM 2355 C C . LEU A 1 309 ? -0.566 -9.233 6.225 1.00 90.69 309 LEU A C 1
ATOM 2357 O O . LEU A 1 309 ? 0.205 -8.667 7.008 1.00 90.69 309 LEU A O 1
ATOM 2361 N N . THR A 1 310 ? -1.059 -10.443 6.487 1.00 93.00 310 THR A N 1
ATOM 2362 C CA . THR A 1 310 ? -0.630 -11.260 7.632 1.00 93.00 310 THR A CA 1
ATOM 2363 C C . THR A 1 310 ? 0.778 -11.807 7.415 1.00 93.00 310 THR A C 1
ATOM 2365 O O . THR A 1 310 ? 1.623 -11.646 8.296 1.00 93.00 310 THR A O 1
ATOM 2368 N N . LEU A 1 311 ? 1.072 -12.356 6.233 1.00 93.94 311 LEU A N 1
ATOM 2369 C CA . LEU A 1 311 ? 2.394 -12.860 5.844 1.00 93.94 311 LEU A CA 1
ATOM 2370 C C . LEU A 1 311 ? 3.482 -11.800 6.001 1.00 93.94 311 LEU A C 1
ATOM 2372 O O . LEU A 1 311 ? 4.537 -12.074 6.569 1.00 93.94 311 LEU A O 1
ATOM 2376 N N . ASN A 1 312 ? 3.209 -10.564 5.581 1.00 93.00 312 ASN A N 1
ATOM 2377 C CA . ASN A 1 312 ? 4.164 -9.466 5.720 1.00 93.00 312 ASN A CA 1
ATOM 2378 C C . ASN A 1 312 ? 4.516 -9.142 7.187 1.00 93.00 312 ASN A C 1
ATOM 2380 O O . ASN A 1 312 ? 5.609 -8.644 7.473 1.00 93.00 312 ASN A O 1
ATOM 2384 N N . ARG A 1 313 ? 3.590 -9.413 8.116 1.00 92.44 313 ARG A N 1
ATOM 2385 C CA . ARG A 1 313 ? 3.750 -9.155 9.555 1.00 92.44 313 ARG A CA 1
ATOM 2386 C C . ARG A 1 313 ? 4.400 -10.311 10.303 1.00 92.44 313 ARG A C 1
ATOM 2388 O O . ARG A 1 313 ? 5.130 -10.059 11.257 1.00 92.44 313 ARG A O 1
ATOM 2395 N N . ILE A 1 314 ? 4.135 -11.549 9.893 1.00 93.25 314 ILE A N 1
ATOM 2396 C CA . ILE A 1 314 ? 4.709 -12.738 10.542 1.00 93.25 314 ILE A CA 1
ATOM 2397 C C . ILE A 1 314 ? 6.032 -13.166 9.910 1.00 93.25 314 ILE A C 1
ATOM 2399 O O . ILE A 1 314 ? 6.778 -13.899 10.543 1.00 93.25 314 ILE A O 1
ATOM 2403 N N . GLY A 1 315 ? 6.330 -12.726 8.681 1.00 88.88 315 GLY A N 1
ATOM 2404 C CA . GLY A 1 315 ? 7.382 -13.297 7.838 1.00 88.88 315 GLY A CA 1
ATOM 2405 C C . GLY A 1 315 ? 8.741 -13.431 8.519 1.00 88.88 315 GLY A C 1
ATOM 2406 O O . GLY A 1 315 ? 9.340 -14.496 8.442 1.00 88.88 315 GLY A O 1
ATOM 2407 N N . GLY A 1 316 ? 9.199 -12.396 9.231 1.00 88.75 316 GLY A N 1
ATOM 2408 C CA . GLY A 1 316 ? 10.478 -12.446 9.950 1.00 88.75 316 GLY A CA 1
ATOM 2409 C C . GLY A 1 316 ? 10.508 -13.540 11.021 1.00 88.75 316 GLY A C 1
ATOM 2410 O O . GLY A 1 316 ? 11.386 -14.397 11.005 1.00 88.75 316 GLY A O 1
ATOM 2411 N N . ASN A 1 317 ? 9.502 -13.565 11.899 1.00 87.00 317 ASN A N 1
ATOM 2412 C CA . ASN A 1 317 ? 9.407 -14.553 12.975 1.00 87.00 317 ASN A CA 1
ATOM 2413 C C . ASN A 1 317 ? 9.142 -15.964 12.433 1.00 87.00 317 ASN A C 1
ATOM 2415 O O . ASN A 1 317 ? 9.718 -16.930 12.921 1.00 87.00 317 ASN A O 1
ATOM 2419 N N . ALA A 1 318 ? 8.301 -16.089 11.404 1.00 89.62 318 ALA A N 1
ATOM 2420 C CA . ALA A 1 318 ? 8.006 -17.352 10.737 1.00 89.62 318 ALA A CA 1
ATOM 2421 C C . ALA A 1 318 ? 9.256 -17.942 10.068 1.00 89.62 318 ALA A C 1
ATOM 2423 O O . ALA A 1 318 ? 9.547 -19.122 10.262 1.00 89.62 318 ALA A O 1
ATOM 2424 N N . LYS A 1 319 ? 10.047 -17.123 9.360 1.00 89.12 319 LYS A N 1
ATOM 2425 C CA . LYS A 1 319 ? 11.311 -17.571 8.766 1.00 89.12 319 LYS A CA 1
ATOM 2426 C C . LYS A 1 319 ? 12.340 -17.926 9.839 1.00 89.12 319 LYS A C 1
ATOM 2428 O O . LYS A 1 319 ? 12.975 -18.969 9.731 1.00 89.12 319 LYS A O 1
ATOM 2433 N N . GLN A 1 320 ? 12.454 -17.128 10.905 1.00 87.25 320 GLN A N 1
ATOM 2434 C CA . GLN A 1 320 ? 13.332 -17.424 12.046 1.00 87.25 320 GLN A CA 1
ATOM 2435 C C . GLN A 1 320 ? 12.948 -18.736 12.751 1.00 87.25 320 GLN A C 1
ATOM 2437 O O . GLN A 1 320 ? 13.820 -19.490 13.182 1.00 87.25 320 GLN A O 1
ATOM 2442 N N . PHE A 1 321 ? 11.650 -19.033 12.836 1.00 85.44 321 PHE A N 1
ATOM 2443 C CA . PHE A 1 321 ? 11.134 -20.317 13.314 1.00 85.44 321 PHE A CA 1
ATOM 2444 C C . PHE A 1 321 ? 11.500 -21.490 12.386 1.00 85.44 321 PHE A C 1
ATOM 2446 O O . PHE A 1 321 ? 11.513 -22.642 12.813 1.00 85.44 321 PHE A O 1
ATOM 2453 N N . GLY A 1 322 ? 11.831 -21.210 11.124 1.00 85.31 322 GLY A N 1
ATOM 2454 C CA . GLY A 1 322 ? 12.149 -22.207 10.104 1.00 85.31 322 GLY A CA 1
ATOM 2455 C C . GLY A 1 322 ? 10.939 -22.638 9.275 1.00 85.31 322 GLY A C 1
ATOM 2456 O O . GLY A 1 322 ? 10.949 -23.738 8.722 1.00 85.31 322 GLY A O 1
ATOM 2457 N N . LEU A 1 323 ? 9.884 -21.818 9.213 1.00 87.06 323 LEU A N 1
ATOM 2458 C CA . LEU A 1 323 ? 8.780 -22.038 8.281 1.00 87.06 323 LEU A CA 1
ATOM 2459 C C . LEU A 1 323 ? 9.178 -21.577 6.879 1.00 87.06 323 LEU A C 1
ATOM 2461 O O . LEU A 1 323 ? 9.687 -20.470 6.693 1.00 87.06 323 LEU A O 1
ATOM 2465 N N . GLU A 1 324 ? 8.893 -22.422 5.895 1.00 90.44 324 GLU A N 1
ATOM 2466 C CA . GLU A 1 324 ? 8.917 -22.034 4.486 1.00 90.44 324 GLU A CA 1
ATOM 2467 C C . GLU A 1 324 ? 7.661 -21.223 4.122 1.00 90.44 324 GLU A C 1
ATOM 2469 O O . GLU A 1 324 ? 6.689 -21.164 4.885 1.00 90.44 324 GLU A O 1
ATOM 2474 N N . ILE A 1 325 ? 7.686 -20.533 2.977 1.00 89.75 325 ILE A N 1
ATOM 2475 C CA . ILE A 1 325 ? 6.627 -19.582 2.596 1.00 89.75 325 ILE A CA 1
ATOM 2476 C C . ILE A 1 325 ? 5.248 -20.248 2.464 1.00 89.75 325 ILE A C 1
ATOM 2478 O O . ILE A 1 325 ? 4.237 -19.651 2.829 1.00 89.75 325 ILE A O 1
ATOM 2482 N N . ASP A 1 326 ? 5.196 -21.493 2.001 1.00 87.38 326 ASP A N 1
ATOM 2483 C CA . ASP A 1 326 ? 3.994 -22.328 1.911 1.00 87.38 326 ASP A CA 1
ATOM 2484 C C . ASP A 1 326 ? 3.412 -22.650 3.298 1.00 87.38 326 ASP A C 1
ATOM 2486 O O . ASP A 1 326 ? 2.205 -22.511 3.526 1.00 87.38 326 ASP A O 1
ATOM 2490 N N . GLN A 1 327 ? 4.275 -22.997 4.254 1.00 90.56 327 GLN A N 1
ATOM 2491 C CA . GLN A 1 327 ? 3.908 -23.297 5.638 1.00 90.56 327 GLN A CA 1
ATOM 2492 C C . GLN A 1 327 ? 3.409 -22.040 6.355 1.00 90.56 327 GLN A C 1
ATOM 2494 O O . GLN A 1 327 ? 2.358 -22.067 6.999 1.00 90.56 327 GLN A O 1
ATOM 2499 N N . ALA A 1 328 ? 4.115 -20.919 6.198 1.00 92.44 328 ALA A N 1
ATOM 2500 C CA . ALA A 1 328 ? 3.697 -19.638 6.755 1.00 92.44 328 ALA A CA 1
ATOM 2501 C C . ALA A 1 328 ? 2.371 -19.152 6.145 1.00 92.44 328 ALA A C 1
ATOM 2503 O O . ALA A 1 328 ? 1.520 -18.629 6.867 1.00 92.44 328 ALA A O 1
ATOM 2504 N N . SER A 1 329 ? 2.164 -19.362 4.840 1.00 89.81 329 SER A N 1
ATOM 2505 C CA . SER A 1 329 ? 0.917 -19.002 4.145 1.00 89.81 329 SER A CA 1
ATOM 2506 C C . SER A 1 329 ? -0.254 -19.849 4.620 1.00 89.81 329 SER A C 1
ATOM 2508 O O . SER A 1 329 ? -1.323 -19.310 4.900 1.00 89.81 329 SER A O 1
ATOM 2510 N N . SER A 1 330 ? -0.044 -21.154 4.789 1.00 89.75 330 SER A N 1
ATOM 2511 C CA . SER A 1 330 ? -1.060 -22.073 5.313 1.00 89.75 330 SER A CA 1
ATOM 2512 C C . SER A 1 330 ? -1.446 -21.719 6.750 1.00 89.75 330 SER A C 1
ATOM 2514 O O . SER A 1 330 ? -2.631 -21.660 7.083 1.00 89.75 330 SER A O 1
ATOM 2516 N N . LEU A 1 331 ? -0.457 -21.390 7.589 1.00 90.25 331 LEU A N 1
ATOM 2517 C CA . LEU A 1 331 ? -0.687 -20.937 8.960 1.00 90.25 331 LEU A CA 1
ATOM 2518 C C . LEU A 1 331 ? -1.463 -19.612 8.996 1.00 90.25 331 LEU A C 1
ATOM 2520 O O . LEU A 1 331 ? -2.439 -19.488 9.736 1.00 90.25 331 LEU A O 1
ATOM 2524 N N . ALA A 1 332 ? -1.081 -18.638 8.164 1.00 90.12 332 ALA A N 1
ATOM 2525 C CA . ALA A 1 332 ? -1.820 -17.385 8.020 1.00 90.12 332 ALA A CA 1
ATOM 2526 C C . ALA A 1 332 ? -3.275 -17.636 7.590 1.00 90.12 332 ALA A C 1
ATOM 2528 O O . ALA A 1 332 ? -4.198 -17.107 8.210 1.00 90.12 332 ALA A O 1
ATOM 2529 N N . SER A 1 333 ? -3.480 -18.495 6.588 1.00 86.62 333 SER A N 1
ATOM 2530 C CA . SER A 1 333 ? -4.802 -18.885 6.087 1.00 86.62 333 SER A CA 1
ATOM 2531 C C . SER A 1 333 ? -5.681 -19.486 7.185 1.00 86.62 333 SER A C 1
ATOM 2533 O O . SER A 1 333 ? -6.847 -19.108 7.318 1.00 86.62 333 SER A O 1
ATOM 2535 N N . ALA A 1 334 ? -5.124 -20.377 8.012 1.00 87.38 334 ALA A N 1
ATOM 2536 C CA . ALA A 1 334 ? -5.844 -21.004 9.117 1.00 87.38 334 ALA A CA 1
ATOM 2537 C C . ALA A 1 334 ? -6.313 -19.967 10.152 1.00 87.38 334 ALA A C 1
ATOM 2539 O O . ALA A 1 334 ? -7.490 -19.930 10.505 1.00 87.38 334 ALA A O 1
ATOM 2540 N N . PHE A 1 335 ? -5.425 -19.070 10.590 1.00 86.88 335 PHE A N 1
ATOM 2541 C CA . PHE A 1 335 ? -5.766 -18.050 11.589 1.00 86.88 335 PHE A CA 1
ATOM 2542 C C . PHE A 1 335 ? -6.746 -16.994 11.067 1.00 86.88 335 PHE A C 1
ATOM 2544 O O . PHE A 1 335 ? -7.605 -16.535 11.823 1.00 86.88 335 PHE A O 1
ATOM 2551 N N . ILE A 1 336 ? -6.644 -16.610 9.793 1.00 83.12 336 ILE A N 1
ATOM 2552 C CA . ILE A 1 336 ? -7.607 -15.692 9.168 1.00 83.12 336 ILE A CA 1
ATOM 2553 C C . ILE A 1 336 ? -8.977 -16.372 9.048 1.00 83.12 336 ILE A C 1
ATOM 2555 O O . ILE A 1 336 ? -9.991 -15.755 9.375 1.00 83.12 336 ILE A O 1
ATOM 2559 N N . SER A 1 337 ? -9.014 -17.659 8.681 1.00 84.00 337 SER A N 1
ATOM 2560 C CA . SER A 1 337 ? -10.258 -18.437 8.553 1.00 84.00 337 SER A CA 1
ATOM 2561 C C . SER A 1 337 ? -11.043 -18.560 9.867 1.00 84.00 337 SER A C 1
ATOM 2563 O O . SER A 1 337 ? -12.255 -18.752 9.837 1.00 84.00 337 SER A O 1
ATOM 2565 N N . LEU A 1 338 ? -10.403 -18.344 11.024 1.00 84.06 338 LEU A N 1
ATOM 2566 C CA . LEU A 1 338 ? -11.071 -18.198 12.330 1.00 84.06 338 LEU A CA 1
ATOM 2567 C C . LEU A 1 338 ? -11.791 -16.839 12.509 1.00 84.06 338 LEU A C 1
ATOM 2569 O O . LEU A 1 338 ? -12.156 -16.459 13.628 1.00 84.06 338 LEU A O 1
ATOM 2573 N N . GLY A 1 339 ? -11.955 -16.067 11.431 1.00 78.88 339 GLY A N 1
ATOM 2574 C CA . GLY A 1 339 ? -12.629 -14.769 11.414 1.00 78.88 339 GLY A CA 1
ATOM 2575 C C . GLY A 1 339 ? -11.818 -13.645 12.063 1.00 78.88 339 GLY A C 1
ATOM 2576 O O . GLY A 1 339 ? -12.392 -12.678 12.574 1.00 78.88 339 GLY A O 1
ATOM 2577 N N . LYS A 1 340 ? -10.486 -13.773 12.124 1.00 78.94 340 LYS A N 1
ATOM 2578 C CA . LYS A 1 340 ? -9.609 -12.756 12.724 1.00 78.94 340 LYS A CA 1
ATOM 2579 C C . LYS A 1 340 ? -9.064 -11.818 11.653 1.00 78.94 340 LYS A C 1
ATOM 2581 O O . LYS A 1 340 ? -8.587 -12.252 10.615 1.00 78.94 340 LYS A O 1
ATOM 2586 N N . GLN A 1 341 ? -9.075 -10.520 11.957 1.00 83.50 341 GLN A N 1
ATOM 2587 C CA . GLN A 1 341 ? -8.422 -9.506 11.126 1.00 83.50 341 GLN A CA 1
ATOM 2588 C C . GLN A 1 341 ? -6.904 -9.754 11.035 1.00 83.50 341 GLN A C 1
ATOM 2590 O O . GLN A 1 341 ? -6.333 -10.271 12.008 1.00 83.50 341 GLN A O 1
ATOM 2595 N N . PRO A 1 342 ? -6.240 -9.334 9.938 1.00 88.44 342 PRO A N 1
ATOM 2596 C CA . PRO A 1 342 ? -4.828 -9.623 9.685 1.00 88.44 342 PRO A CA 1
ATOM 2597 C C . PRO A 1 342 ? -3.884 -9.310 10.848 1.00 88.44 342 PRO A C 1
ATOM 2599 O O . PRO A 1 342 ? -2.977 -10.092 11.133 1.00 88.44 342 PRO A O 1
ATOM 2602 N N . GLU A 1 343 ? -4.105 -8.200 11.556 1.00 88.06 343 GLU A N 1
ATOM 2603 C CA . GLU A 1 343 ? -3.286 -7.761 12.691 1.00 88.06 343 GLU A CA 1
ATOM 2604 C C . GLU A 1 343 ? -3.431 -8.698 13.894 1.00 88.06 343 GLU A C 1
ATOM 2606 O O . GLU A 1 343 ? -2.443 -9.050 14.535 1.00 88.06 343 GLU A O 1
ATOM 2611 N N . LYS A 1 344 ? -4.660 -9.137 14.195 1.00 89.56 344 LYS A N 1
ATOM 2612 C CA . LYS A 1 344 ? -4.929 -10.062 15.307 1.00 89.56 344 LYS A CA 1
ATOM 2613 C C . LYS A 1 344 ? -4.418 -11.462 14.989 1.00 89.56 344 LYS A C 1
ATOM 2615 O O . LYS A 1 344 ? -3.832 -12.094 15.864 1.00 89.56 344 LYS A O 1
ATOM 2620 N N . ALA A 1 345 ? -4.611 -11.914 13.750 1.00 88.00 345 ALA A N 1
ATOM 2621 C CA . ALA A 1 345 ? -4.062 -13.172 13.262 1.00 88.00 345 ALA A CA 1
ATOM 2622 C C . ALA A 1 345 ? -2.529 -13.172 13.367 1.00 88.00 345 ALA A C 1
ATOM 2624 O O . ALA A 1 345 ? -1.963 -14.080 13.964 1.00 88.00 345 ALA A O 1
ATOM 2625 N N . ALA A 1 346 ? -1.862 -12.114 12.891 1.00 90.50 346 ALA A N 1
ATOM 2626 C CA . ALA A 1 346 ? -0.406 -12.002 12.956 1.00 90.50 346 ALA A CA 1
ATOM 2627 C C . ALA A 1 346 ? 0.131 -12.010 14.396 1.00 90.50 346 ALA A C 1
ATOM 2629 O O . ALA A 1 346 ? 1.082 -12.732 14.688 1.00 90.50 346 ALA A O 1
ATOM 26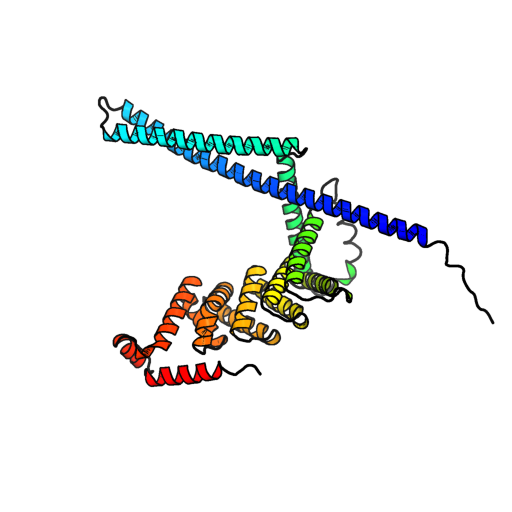30 N N . THR A 1 347 ? -0.490 -11.257 15.311 1.00 89.31 347 THR A N 1
ATOM 2631 C CA . THR A 1 347 ? -0.110 -11.270 16.735 1.00 89.31 347 THR A CA 1
ATOM 2632 C C . THR A 1 347 ? -0.283 -12.656 17.349 1.00 89.31 347 THR A C 1
ATOM 2634 O O . THR A 1 347 ? 0.604 -13.130 18.053 1.00 89.31 347 THR A O 1
ATOM 2637 N N . ALA A 1 348 ? -1.401 -13.329 17.065 1.00 89.88 348 ALA A N 1
ATOM 2638 C CA . ALA A 1 348 ? -1.653 -14.669 17.579 1.00 89.88 348 ALA A CA 1
ATOM 2639 C C . ALA A 1 348 ? -0.637 -15.690 17.040 1.00 89.88 348 ALA A C 1
ATOM 2641 O O . ALA A 1 348 ? -0.101 -16.468 17.823 1.00 89.88 348 ALA A O 1
ATOM 2642 N N . ILE A 1 349 ? -0.310 -15.628 15.745 1.00 90.50 349 ILE A N 1
ATOM 2643 C CA . ILE A 1 349 ? 0.720 -16.468 15.121 1.00 90.50 349 ILE A CA 1
ATOM 2644 C C . ILE A 1 349 ? 2.088 -16.209 15.751 1.00 90.50 349 ILE A C 1
ATOM 2646 O O . ILE A 1 349 ? 2.755 -17.151 16.159 1.00 90.50 349 ILE A O 1
ATOM 2650 N N . ASN A 1 350 ? 2.508 -14.950 15.880 1.00 90.12 350 ASN A N 1
ATOM 2651 C CA . ASN A 1 350 ? 3.811 -14.619 16.459 1.00 90.12 350 ASN A CA 1
ATOM 2652 C C . ASN A 1 350 ? 3.931 -15.098 17.913 1.00 90.12 350 ASN A C 1
ATOM 2654 O O . ASN A 1 350 ? 4.956 -15.665 18.284 1.00 90.12 350 ASN A O 1
ATOM 2658 N N . ASN A 1 351 ? 2.875 -14.933 18.713 1.00 90.81 351 ASN A N 1
ATOM 2659 C CA . ASN A 1 351 ? 2.833 -15.452 20.080 1.00 90.81 351 ASN A CA 1
ATOM 2660 C C . ASN A 1 351 ? 2.882 -16.983 20.104 1.00 90.81 351 ASN A C 1
ATOM 2662 O O . ASN A 1 351 ? 3.576 -17.560 20.936 1.00 90.81 351 ASN A O 1
ATOM 2666 N N . PHE A 1 352 ? 2.159 -17.639 19.197 1.00 89.50 352 PHE A N 1
ATOM 2667 C CA . PHE A 1 352 ? 2.165 -19.092 19.070 1.00 89.50 352 PHE A CA 1
ATOM 2668 C C . PHE A 1 352 ? 3.561 -19.622 18.715 1.00 89.50 352 PHE A C 1
ATOM 2670 O O . PHE A 1 352 ? 4.089 -20.468 19.430 1.00 89.50 352 PHE A O 1
ATOM 2677 N N . LEU A 1 353 ? 4.202 -19.063 17.684 1.00 88.12 353 LEU A N 1
ATOM 2678 C CA . LEU A 1 353 ? 5.560 -19.438 17.276 1.00 88.12 353 LEU A CA 1
ATOM 2679 C C . LEU A 1 353 ? 6.589 -19.172 18.380 1.00 88.12 353 LEU A C 1
ATOM 2681 O O . LEU A 1 353 ? 7.459 -20.005 18.617 1.00 88.12 353 LEU A O 1
ATOM 2685 N N . SER A 1 354 ? 6.469 -18.046 19.088 1.00 88.12 354 SER A N 1
ATOM 2686 C CA . SER A 1 354 ? 7.358 -17.720 20.206 1.00 88.12 354 SER A CA 1
ATOM 2687 C C . SER A 1 354 ? 7.226 -18.725 21.353 1.00 88.12 354 SER A C 1
ATOM 2689 O O . SER A 1 354 ? 8.247 -19.191 21.849 1.00 88.12 354 SER A O 1
ATOM 2691 N N . LYS A 1 355 ? 6.000 -19.121 21.727 1.00 88.00 355 LYS A N 1
ATOM 2692 C CA . LYS A 1 355 ? 5.774 -20.149 22.757 1.00 88.00 355 LYS A CA 1
ATOM 2693 C C . LYS A 1 355 ? 6.316 -21.517 22.356 1.00 88.00 355 LYS A C 1
ATOM 2695 O O . LYS A 1 355 ? 6.842 -22.227 23.201 1.00 88.00 355 LYS A O 1
ATOM 2700 N N . LEU A 1 356 ? 6.209 -21.877 21.077 1.00 86.88 356 LEU A N 1
ATOM 2701 C CA . LEU A 1 356 ? 6.791 -23.118 20.561 1.00 86.88 356 LEU A CA 1
ATOM 2702 C C . LEU A 1 356 ? 8.328 -23.082 20.567 1.00 86.88 356 LEU A C 1
ATOM 2704 O O . LEU A 1 356 ? 8.956 -24.099 20.838 1.00 86.88 356 LEU A O 1
ATOM 2708 N N . GLN A 1 357 ? 8.952 -21.928 20.303 1.00 84.00 357 GLN A N 1
ATOM 2709 C CA . GLN A 1 357 ? 10.414 -21.778 20.394 1.00 84.00 357 GLN A CA 1
ATOM 2710 C C . GLN A 1 357 ? 10.931 -21.906 21.824 1.00 84.00 357 GLN A C 1
ATOM 2712 O O . GLN A 1 357 ? 12.022 -22.430 22.029 1.00 84.00 357 GLN A O 1
ATOM 2717 N N . THR A 1 358 ? 10.157 -21.435 22.800 1.00 86.19 358 THR A N 1
ATOM 2718 C CA . THR A 1 358 ? 10.491 -21.501 24.226 1.00 86.19 358 THR A CA 1
ATOM 2719 C C . THR A 1 358 ? 9.681 -22.579 24.945 1.00 86.19 358 THR A C 1
ATOM 2721 O O . THR A 1 358 ? 9.382 -22.434 26.129 1.00 86.19 358 THR A O 1
ATOM 2724 N N . ALA A 1 359 ? 9.323 -23.669 24.246 1.00 84.75 359 ALA A N 1
ATOM 2725 C CA . ALA A 1 359 ? 8.442 -24.728 24.751 1.00 84.75 359 ALA A CA 1
ATOM 2726 C C . ALA A 1 359 ? 8.887 -25.272 26.117 1.00 84.75 359 ALA A C 1
ATOM 2728 O O . ALA A 1 359 ? 8.071 -25.432 27.020 1.00 84.75 359 ALA A O 1
ATOM 2729 N N . ARG A 1 360 ? 10.196 -25.463 26.310 1.00 84.25 360 ARG A N 1
ATOM 2730 C CA . ARG A 1 360 ? 10.783 -25.950 27.566 1.00 84.25 360 ARG A CA 1
ATOM 2731 C C . ARG A 1 360 ? 10.583 -25.013 28.762 1.00 84.25 360 ARG A C 1
ATOM 2733 O O . ARG A 1 360 ? 10.594 -25.464 29.900 1.00 84.25 360 ARG A O 1
ATOM 2740 N N . GLU A 1 361 ? 10.404 -23.723 28.499 1.00 87.38 361 GLU A N 1
ATOM 2741 C CA . GLU A 1 361 ? 10.171 -22.680 29.504 1.00 87.38 361 GLU A CA 1
ATOM 2742 C C . GLU A 1 361 ? 8.672 -22.411 29.728 1.00 87.38 361 GLU A C 1
ATOM 2744 O O . GLU A 1 361 ? 8.313 -21.582 30.565 1.00 87.38 361 GLU A O 1
ATOM 2749 N N . GLN A 1 362 ? 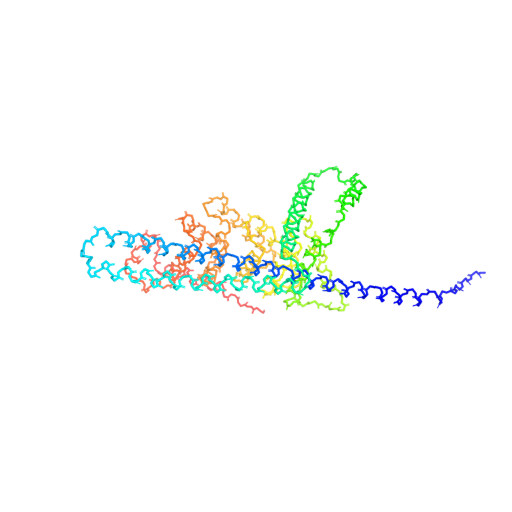7.787 -23.074 28.971 1.00 90.31 362 GLN A N 1
ATOM 2750 C CA . GLN A 1 362 ? 6.340 -22.953 29.144 1.00 90.31 362 GLN A CA 1
ATOM 2751 C C . GLN A 1 362 ? 5.838 -23.760 30.349 1.00 90.31 362 GLN A C 1
ATOM 2753 O O . GLN A 1 362 ? 6.571 -24.538 30.958 1.00 90.31 362 GLN A O 1
ATOM 2758 N N . SER A 1 363 ? 4.577 -23.528 30.716 1.00 90.44 363 SER A N 1
ATOM 2759 C CA . SER A 1 363 ? 3.959 -24.153 31.883 1.00 90.44 363 SER A CA 1
ATOM 2760 C C . SER A 1 363 ? 3.707 -25.656 31.682 1.00 90.44 363 SER A C 1
ATOM 2762 O O . SER A 1 363 ? 3.611 -26.101 30.537 1.00 90.44 363 SER A O 1
ATOM 2764 N N . PRO A 1 364 ? 3.540 -26.435 32.769 1.00 89.25 364 PRO A N 1
ATOM 2765 C CA . PRO A 1 364 ? 3.198 -27.855 32.677 1.00 89.25 364 PRO A CA 1
ATOM 2766 C C . PRO A 1 364 ? 1.955 -28.120 31.822 1.00 89.25 364 PRO A C 1
ATOM 2768 O O . PRO A 1 364 ? 1.956 -29.035 31.014 1.00 89.25 364 PRO A O 1
ATOM 2771 N N . GLU A 1 365 ? 0.937 -27.255 31.889 1.00 89.69 365 GLU A N 1
ATOM 2772 C CA . GLU A 1 365 ? -0.278 -27.406 31.075 1.00 89.69 365 GLU A CA 1
ATOM 2773 C C . GLU A 1 365 ? 0.002 -27.268 29.571 1.00 89.69 365 GLU A C 1
ATOM 2775 O O . GLU A 1 365 ? -0.714 -27.828 28.745 1.00 89.69 365 GLU A O 1
ATOM 2780 N N . PHE A 1 366 ? 1.031 -26.503 29.190 1.00 88.06 366 PHE A N 1
ATOM 2781 C CA . PHE A 1 366 ? 1.472 -26.426 27.799 1.00 88.06 366 PHE A CA 1
ATOM 2782 C C . PHE A 1 366 ? 2.184 -27.711 27.369 1.00 88.06 366 PHE A C 1
ATOM 2784 O O . PHE A 1 366 ? 2.031 -28.126 26.223 1.00 88.06 366 PHE A O 1
ATOM 2791 N N . HIS A 1 367 ? 2.948 -28.331 28.271 1.00 86.75 367 HIS A N 1
ATOM 2792 C CA . HIS A 1 367 ? 3.609 -29.615 28.025 1.00 86.75 367 HIS A CA 1
ATOM 2793 C C . HIS A 1 367 ? 2.571 -30.723 27.859 1.00 86.75 367 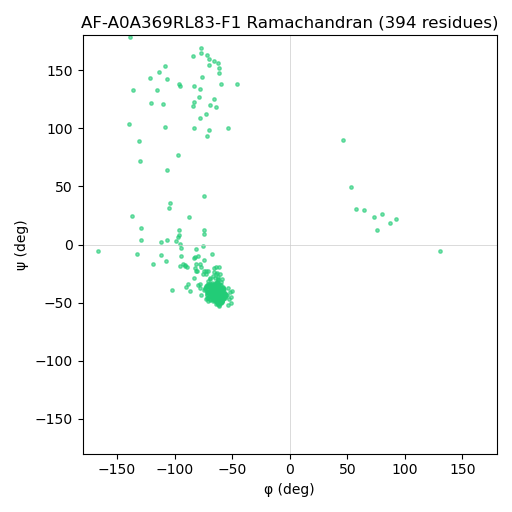HIS A C 1
ATOM 2795 O O . HIS A 1 367 ? 2.583 -31.396 26.834 1.00 86.75 367 HIS A O 1
ATOM 2801 N N . ASP A 1 368 ? 1.598 -30.794 28.768 1.00 88.69 368 ASP A N 1
ATOM 2802 C CA . ASP A 1 368 ? 0.482 -31.742 28.692 1.00 88.69 368 ASP A CA 1
ATOM 2803 C C . ASP A 1 368 ? -0.306 -31.584 27.380 1.00 88.69 368 ASP A C 1
ATOM 2805 O O . ASP A 1 368 ? -0.638 -32.568 26.720 1.00 88.69 368 ASP A O 1
ATOM 2809 N N . ALA A 1 369 ? -0.572 -30.342 26.958 1.00 86.44 369 ALA A N 1
ATOM 2810 C CA . ALA A 1 369 ? -1.271 -30.072 25.702 1.00 86.44 369 ALA A CA 1
ATOM 2811 C C . ALA A 1 369 ? -0.452 -30.472 24.460 1.00 86.44 369 ALA A C 1
ATOM 2813 O O . ALA A 1 369 ? -1.029 -30.916 23.468 1.00 86.44 369 ALA A O 1
ATOM 2814 N N . LEU A 1 370 ? 0.877 -30.313 24.482 1.00 85.62 370 LEU A N 1
ATOM 2815 C CA . LEU A 1 370 ? 1.743 -30.785 23.395 1.00 85.62 370 LEU A CA 1
ATOM 2816 C C . LEU A 1 370 ? 1.765 -32.316 23.320 1.00 85.62 370 LEU A C 1
ATOM 2818 O O . LEU A 1 370 ? 1.635 -32.870 22.224 1.00 85.62 370 LEU A O 1
ATOM 2822 N N . ASP A 1 371 ? 1.844 -32.981 24.472 1.00 86.62 371 ASP A N 1
ATOM 2823 C CA . ASP A 1 371 ? 1.813 -34.439 24.561 1.00 86.62 371 ASP A CA 1
ATOM 2824 C C . ASP A 1 371 ? 0.460 -34.996 24.080 1.00 86.62 371 ASP A C 1
ATOM 2826 O O . ASP A 1 371 ? 0.427 -35.969 23.323 1.00 86.62 371 ASP A O 1
ATOM 2830 N N . GLU A 1 372 ? -0.660 -34.339 24.413 1.00 89.19 372 GLU A N 1
ATOM 2831 C CA . GLU A 1 372 ? -1.995 -34.681 23.890 1.00 89.19 372 GLU A CA 1
ATOM 2832 C C . GLU A 1 372 ? -2.085 -34.501 22.364 1.00 89.19 372 GLU A C 1
ATOM 2834 O O . GLU A 1 372 ? -2.751 -35.276 21.671 1.00 89.19 372 GLU A O 1
ATOM 2839 N N . MET A 1 373 ? -1.365 -33.521 21.811 1.00 83.81 373 MET A N 1
ATOM 2840 C CA . MET A 1 373 ? -1.220 -33.332 20.364 1.00 83.81 373 MET A CA 1
ATOM 2841 C C . MET A 1 373 ? -0.267 -34.347 19.706 1.00 83.81 373 MET A C 1
ATOM 2843 O O . MET A 1 373 ? -0.106 -34.324 18.482 1.00 83.81 373 MET A O 1
ATOM 2847 N N . GLY A 1 374 ? 0.333 -35.250 20.487 1.00 84.81 374 GLY A N 1
ATOM 2848 C CA . GLY A 1 374 ? 1.183 -36.334 20.006 1.00 84.81 374 GLY A CA 1
ATOM 2849 C C . GLY A 1 374 ? 2.610 -35.908 19.669 1.00 84.81 374 GLY A C 1
ATOM 2850 O O . GLY A 1 374 ? 3.226 -36.536 18.808 1.00 84.81 374 GLY A O 1
ATOM 2851 N N . THR A 1 375 ? 3.134 -34.846 20.292 1.00 83.25 375 THR A N 1
ATOM 2852 C CA . THR A 1 375 ? 4.535 -34.434 20.118 1.00 83.25 375 THR A CA 1
ATOM 2853 C C . THR A 1 375 ? 5.168 -34.070 21.457 1.00 83.25 375 THR A C 1
ATOM 2855 O O . THR A 1 375 ? 4.593 -33.300 22.220 1.00 83.25 375 THR A O 1
ATOM 2858 N N . SER A 1 376 ? 6.372 -34.578 21.727 1.00 82.75 376 SER A N 1
ATOM 2859 C CA . SER A 1 376 ? 7.109 -34.202 22.941 1.00 82.75 376 SER A CA 1
ATOM 2860 C C . SER A 1 376 ? 7.891 -32.898 22.757 1.00 82.75 376 SER A C 1
ATOM 2862 O O . SER A 1 376 ? 8.187 -32.466 21.635 1.00 82.75 376 SER A O 1
ATOM 2864 N N . ILE A 1 377 ? 8.289 -32.268 23.866 1.00 82.44 377 ILE A N 1
ATOM 2865 C CA . ILE A 1 377 ? 9.140 -31.065 23.852 1.00 82.44 377 ILE A CA 1
ATOM 2866 C C . ILE A 1 377 ? 10.470 -31.359 23.154 1.00 82.44 377 ILE A C 1
ATOM 2868 O O . ILE A 1 377 ? 10.946 -30.551 22.353 1.00 82.44 377 ILE A O 1
ATOM 2872 N N . GLU A 1 378 ? 11.068 -32.516 23.429 1.00 79.94 378 GLU A N 1
ATOM 2873 C CA . GLU A 1 378 ? 12.336 -32.935 22.839 1.00 79.94 378 GLU A CA 1
ATOM 2874 C C . GLU A 1 378 ? 12.218 -33.111 21.321 1.00 79.94 378 GLU A C 1
ATOM 2876 O O . GLU A 1 378 ? 13.092 -32.655 20.575 1.00 79.94 378 GLU A O 1
ATOM 2881 N N . GLU A 1 379 ? 11.134 -33.731 20.847 1.00 80.50 379 GLU A N 1
ATOM 2882 C CA . GLU A 1 379 ? 10.856 -33.898 19.416 1.00 80.50 379 GLU A CA 1
ATOM 2883 C C . GLU A 1 379 ? 10.600 -32.556 18.723 1.00 80.50 379 GLU A C 1
ATOM 2885 O O . GLU A 1 379 ? 11.130 -32.299 17.629 1.00 80.50 379 GLU A O 1
ATOM 2890 N N . LEU A 1 380 ? 9.838 -31.672 19.370 1.00 80.25 380 LEU A N 1
ATOM 2891 C CA . LEU A 1 380 ? 9.564 -30.327 18.879 1.00 80.25 380 LEU A CA 1
ATOM 2892 C C . LEU A 1 380 ? 10.860 -29.512 18.767 1.00 80.25 380 LEU A C 1
ATOM 2894 O O . LEU A 1 380 ? 11.132 -28.926 17.714 1.00 80.25 380 LEU A O 1
ATOM 2898 N N . GLU A 1 381 ? 11.707 -29.522 19.799 1.00 78.31 381 GLU A N 1
ATOM 2899 C CA . GLU A 1 381 ? 12.997 -28.829 19.790 1.00 78.31 381 GLU A CA 1
ATOM 2900 C C . GLU A 1 381 ? 13.927 -29.350 18.691 1.00 78.31 381 GLU A C 1
ATOM 2902 O O . GLU A 1 381 ? 14.558 -28.555 17.986 1.00 78.31 381 GLU A O 1
ATOM 2907 N N . GLN A 1 382 ? 14.032 -30.672 18.531 1.00 79.56 382 GLN A N 1
ATOM 2908 C CA . GLN A 1 382 ? 14.855 -31.271 17.478 1.00 79.56 382 GLN A CA 1
ATOM 2909 C C . GLN A 1 382 ? 14.351 -30.869 16.090 1.00 79.56 382 GLN A C 1
ATOM 2911 O O . GLN A 1 382 ? 15.149 -30.531 15.208 1.00 79.56 382 GLN A O 1
ATOM 2916 N N . THR A 1 383 ? 13.032 -30.839 15.905 1.00 77.06 383 THR A N 1
ATOM 2917 C CA . THR A 1 383 ? 12.398 -30.431 14.649 1.00 77.06 383 THR A CA 1
ATOM 2918 C C . THR A 1 383 ? 12.667 -28.958 14.337 1.00 77.06 383 THR A C 1
ATOM 2920 O O . THR A 1 383 ? 13.078 -28.636 13.217 1.00 77.06 383 THR A O 1
ATOM 2923 N N . ILE A 1 384 ? 12.517 -28.066 15.322 1.00 74.62 384 ILE A N 1
ATOM 2924 C CA . ILE A 1 384 ? 12.799 -26.629 15.171 1.00 74.62 384 ILE A CA 1
ATOM 2925 C C . ILE A 1 384 ? 14.293 -26.398 14.898 1.00 74.62 384 ILE A C 1
ATOM 2927 O O . ILE A 1 384 ? 14.637 -25.705 13.939 1.00 74.62 384 ILE A O 1
ATOM 2931 N N . LYS A 1 385 ? 15.200 -27.031 15.659 1.00 73.38 385 LYS A N 1
ATOM 2932 C CA . LYS A 1 385 ? 16.662 -26.926 15.457 1.00 73.38 385 LYS A CA 1
ATOM 2933 C C . LYS A 1 385 ? 17.084 -27.402 14.061 1.00 73.38 385 LYS A C 1
ATOM 2935 O O . LYS A 1 385 ? 17.900 -26.755 13.398 1.00 73.38 385 LYS A O 1
ATOM 2940 N N . LYS A 1 386 ? 16.497 -28.497 13.567 1.00 75.12 386 LYS A N 1
ATOM 2941 C CA . LYS A 1 386 ? 16.766 -29.032 12.220 1.00 75.12 386 LYS A CA 1
ATOM 2942 C C . LYS A 1 386 ? 16.246 -28.122 11.101 1.00 75.12 386 LYS A C 1
ATOM 2944 O O . LYS A 1 386 ? 16.869 -28.044 10.045 1.00 75.12 386 LYS A O 1
ATOM 2949 N N . LYS A 1 387 ? 15.120 -27.433 11.307 1.00 66.00 387 LYS A N 1
ATOM 2950 C CA . LYS A 1 387 ? 14.581 -26.468 10.334 1.00 66.00 387 LYS A CA 1
ATOM 2951 C C . LYS A 1 387 ? 15.344 -25.140 10.352 1.00 66.00 387 LYS A C 1
ATOM 2953 O O . LYS A 1 387 ? 15.719 -24.646 9.295 1.00 66.00 387 LYS A O 1
ATOM 2958 N N . SER A 1 388 ? 15.662 -24.614 11.534 1.00 59.22 388 SER A N 1
ATOM 2959 C CA . SER A 1 388 ? 16.422 -23.368 11.698 1.00 59.22 388 SER A CA 1
ATOM 2960 C C . SER A 1 388 ? 17.846 -23.467 11.122 1.00 59.22 388 SER A C 1
ATOM 2962 O O . SER A 1 388 ? 18.299 -22.562 10.425 1.00 59.22 388 SER A O 1
ATOM 2964 N N . SER A 1 389 ? 18.520 -24.614 11.286 1.00 56.19 389 SER A N 1
ATOM 2965 C CA . SER A 1 389 ? 19.848 -24.863 10.689 1.00 56.19 389 SER A CA 1
ATOM 2966 C C . SER A 1 389 ? 19.850 -24.931 9.154 1.00 56.19 389 SER A C 1
ATOM 2968 O O . SER A 1 389 ? 20.872 -24.632 8.542 1.00 56.19 389 SER A O 1
ATOM 2970 N N . ARG A 1 390 ? 18.717 -25.249 8.513 1.00 53.84 390 ARG A N 1
ATOM 2971 C CA . ARG A 1 390 ? 18.559 -25.175 7.046 1.00 53.84 390 ARG A CA 1
ATOM 2972 C C . ARG A 1 390 ? 18.274 -23.759 6.534 1.00 53.84 390 ARG A C 1
ATOM 2974 O O . ARG A 1 390 ? 18.563 -23.480 5.377 1.00 53.84 390 ARG A O 1
ATOM 2981 N N . GLY A 1 391 ? 17.746 -22.871 7.378 1.00 43.81 391 GLY A N 1
ATOM 2982 C CA . GLY A 1 391 ? 17.513 -21.458 7.052 1.00 43.81 391 GLY A CA 1
ATOM 2983 C C . GLY A 1 391 ? 18.762 -20.569 7.138 1.00 43.81 391 GLY A C 1
ATOM 2984 O O . GLY A 1 391 ? 18.719 -19.435 6.678 1.00 43.81 391 GLY A O 1
ATOM 2985 N N . ASN A 1 392 ? 19.867 -21.088 7.686 1.00 35.88 392 ASN A N 1
ATOM 2986 C CA . ASN A 1 392 ? 21.147 -20.393 7.876 1.00 35.88 392 ASN A CA 1
ATOM 2987 C C . ASN A 1 392 ? 22.217 -20.818 6.847 1.00 35.88 392 ASN A C 1
ATOM 2989 O O . ASN A 1 392 ? 23.401 -20.915 7.175 1.00 35.88 392 ASN A O 1
ATOM 2993 N N . ILE A 1 393 ? 21.830 -21.097 5.596 1.00 31.53 393 ILE A N 1
ATOM 2994 C CA . ILE A 1 393 ? 22.829 -21.306 4.540 1.00 31.53 393 ILE A CA 1
ATOM 2995 C C . ILE A 1 393 ? 23.430 -19.944 4.189 1.00 31.53 393 ILE A C 1
ATOM 2997 O O . ILE A 1 393 ? 22.752 -19.050 3.687 1.00 31.53 393 ILE A O 1
ATOM 3001 N N . ALA A 1 394 ? 24.709 -19.820 4.531 1.00 28.61 394 ALA A N 1
ATOM 3002 C CA . ALA A 1 394 ? 25.576 -18.689 4.276 1.00 28.61 394 ALA A CA 1
ATOM 3003 C C . ALA A 1 394 ? 25.464 -18.169 2.835 1.00 28.61 394 ALA A C 1
ATOM 3005 O O . ALA A 1 394 ? 25.438 -18.940 1.876 1.00 28.61 394 ALA A O 1
ATOM 3006 N N . ILE A 1 395 ? 25.450 -16.843 2.726 1.00 27.97 395 ILE A N 1
ATOM 3007 C CA . ILE A 1 395 ? 25.711 -16.086 1.503 1.00 27.97 395 ILE A CA 1
ATOM 3008 C C . ILE A 1 395 ? 27.175 -16.368 1.107 1.00 27.97 395 ILE A C 1
ATOM 3010 O O . ILE A 1 395 ? 28.050 -16.066 1.926 1.00 27.97 395 ILE A O 1
ATOM 3014 N N . PRO A 1 396 ? 27.474 -16.964 -0.064 1.00 32.56 396 PRO A N 1
ATOM 3015 C CA . PRO A 1 396 ? 28.795 -16.831 -0.670 1.00 32.56 396 PRO A CA 1
ATOM 3016 C C . PRO A 1 396 ? 29.021 -15.415 -1.210 1.00 32.56 396 PRO A C 1
ATOM 3018 O O . PRO A 1 396 ? 28.062 -14.830 -1.769 1.00 32.56 396 PRO A O 1
#

Mean predicted aligned error: 18.11 Å